Protein AF-A0A8C0GDR0-F1 (afdb_monomer)

Radius of gyration: 111.46 Å; Cα contacts (8 Å, |Δi|>4): 65; chains: 1; bounding box: 171×54×317 Å

Organism: Chelonoidis abingdonii (NCBI:txid106734)

Mean predicted aligned error: 21.35 Å

InterPro domains:
  IPR042618 Dynein regulatory complex protein 9 [PTHR14871] (41-422)
  IPR060661 DRC9/10, N-terminal domain [PF27661] (59-186)

Foldseek 3Di:
DDDDDDDDDDDDPPPPPPPDPPPPPPVPPDPDPDPPPPDDQPDDDPDPPDDDDQDDPVVLVVVLVVLVVVLVVLVVVCVVQPLDPPPPPPPVVVVVVVVVVVVVPDDDDDDDDDDDPVVVVVVVVVVVVVVVVVVVVVVVVCCVPDQHSVSSVVVNVVSVLVSVLSVVQSVCSVPGSGNVSNVVVVVVVVVVVSVVVVVVVVVVVVVVVVVVVVVVVVVVVVVVVVVVVVVVVVVVVVVVVVVVVVVVVVVVVVVVVVVVVVVVVVVVVVVVVVVVVVVVVVVVVVVVVVVVVVVVVVVVVVVVVVVVVVVVVVVVVVVVVVVVVVVVVVVVVVVVVVVVVVVVVVVVVVVVVVVVVVVVVVVVVVVVVVVVVVVVVVVVVVVVVVVVVVVVVVCVVVVPPDPPDDDDDDDDDDDDDDDDDDDYDDDYDDD

Sequence (431 aa):
MEVRVGAPTGQHLSQVTPSQWHSGAKAGSLPSPAPRHTWKRPTCMPLQPLGMEIFSPLEAVQICAVLEDCLDQLAILGYIMPVSYEGRTDISNVGASIFKILLFSFLPTVPSESLKFTELEQQLQETSGDLKRANHLFSRAAKQSAVSSDNLRKVQADRQHASDVIAETLQEMQTSGTFQSLLQAVQREEERKFLHFAFSFREEEGRKEIKSLQKRLQDVKKEKELELQNRNEMIAYLKDQLQEMKAKTDMESRYVKKDTELQVYQTQKKCSNAESDLFNEIEKLRIKTDEEIRVHVEIENFLRQQQMKLEEKLEYWMEKYEKDMESKQQELNTLKASKANDLAALQELAKQCRLFEQAIMEDRVEKEAARRKVEQDALELKSVKKLQAWWRGTMVRHNIGPYKALKKSKEDEPKGKDKGKKEKAGAKKRK

Secondary structure (DSSP, 8-state):
--------------------------------PPP---PPPP-PPPPP----PPPPHHHHHHHHHHHHHHHHHHHHHHHHS-SS-----SSHHHHHHHHHHHTTS---------SSHHHHHHHHHHHHHHHHHHHHHHHHHHHHHS--HHHHHHHHHHHHHHHHHHHHHHHHHHHHS--HHHHHHHHHHHHHHHHHHHHHHHHHHHHHHHHHHHHHHHHHHHHHHHHHHHHHHHHHHHHHHHHHHHHHHHHHHHHHHHHHHHHHHHHHHHHHHHHHHHHHHHHHHHHHHHHHHHHHHHHHHHHHHHHHHHHHHHHHHHHHHHHHHHHHHHHHHHHHHHHHHHHHHHHHHHHHHHHHHHHHHHHHHHHHHHHHHHHHHHHHHHHHHHHHHHHHHHHHHTT-SS-----------------------------

pLDDT: mean 74.21, std 24.48, range [26.0, 98.62]

Structure (mmCIF, N/CA/C/O backbone):
data_AF-A0A8C0GDR0-F1
#
_entry.id   AF-A0A8C0GDR0-F1
#
loop_
_atom_site.group_PDB
_atom_site.id
_atom_site.type_symbol
_atom_site.label_atom_id
_atom_site.label_alt_id
_atom_site.label_comp_id
_atom_site.label_asym_id
_atom_site.label_entity_id
_atom_site.label_seq_id
_atom_site.pdbx_PDB_ins_code
_atom_site.Cartn_x
_atom_site.Cartn_y
_atom_site.Cartn_z
_atom_site.occupancy
_atom_site.B_iso_or_equiv
_atom_site.auth_seq_id
_atom_site.auth_comp_id
_atom_site.auth_asym_id
_atom_site.auth_atom_id
_atom_site.pdbx_PDB_model_num
ATOM 1 N N . MET A 1 1 ? 6.132 -17.488 -19.905 1.00 44.78 1 MET A N 1
ATOM 2 C CA . MET A 1 1 ? 5.943 -17.863 -18.488 1.00 44.78 1 MET A CA 1
ATOM 3 C C . MET A 1 1 ? 4.731 -17.104 -17.987 1.00 44.78 1 MET A C 1
ATOM 5 O O . MET A 1 1 ? 4.807 -15.897 -17.809 1.00 44.78 1 MET A O 1
ATOM 9 N N . GLU A 1 2 ? 3.592 -17.788 -17.921 1.00 35.53 2 GLU A N 1
ATOM 10 C CA . GLU A 1 2 ? 2.307 -17.223 -17.504 1.00 35.53 2 GLU A CA 1
ATOM 11 C C . GLU A 1 2 ? 2.356 -16.837 -16.022 1.00 35.53 2 GLU A C 1
ATOM 13 O O . GLU A 1 2 ? 2.547 -17.693 -15.159 1.00 35.53 2 GLU A O 1
ATOM 18 N N . VAL A 1 3 ? 2.175 -15.552 -15.717 1.00 37.38 3 VAL A N 1
ATOM 19 C CA . VAL A 1 3 ? 1.976 -15.079 -14.345 1.00 37.38 3 VAL A CA 1
ATOM 20 C C . VAL A 1 3 ? 0.486 -14.810 -14.175 1.00 37.38 3 VAL A C 1
ATOM 22 O O . VAL A 1 3 ? -0.059 -13.848 -14.712 1.00 37.38 3 VAL A O 1
ATOM 25 N N . ARG A 1 4 ? -0.176 -15.726 -13.460 1.00 34.88 4 ARG A N 1
ATOM 26 C CA . ARG A 1 4 ? -1.576 -15.628 -13.031 1.00 34.88 4 ARG A CA 1
ATOM 27 C C . ARG A 1 4 ? -1.808 -14.316 -12.285 1.00 34.88 4 ARG A C 1
ATOM 29 O O . ARG A 1 4 ? -1.301 -14.122 -11.184 1.00 34.88 4 ARG A O 1
ATOM 36 N N . VAL A 1 5 ? -2.643 -13.467 -12.868 1.00 38.44 5 VAL A N 1
ATOM 37 C CA . VAL A 1 5 ? -3.270 -12.326 -12.202 1.00 38.44 5 VAL A CA 1
ATOM 38 C C . VAL A 1 5 ? -4.392 -12.877 -11.320 1.00 38.44 5 VAL A C 1
ATOM 40 O O . VAL A 1 5 ? -5.419 -13.335 -11.817 1.00 38.44 5 VAL A O 1
ATOM 43 N N . GLY A 1 6 ? -4.168 -12.904 -10.007 1.00 35.22 6 GLY A N 1
ATOM 44 C CA . GLY A 1 6 ? -5.194 -13.241 -9.024 1.00 35.22 6 GLY A CA 1
ATOM 45 C C . GLY A 1 6 ? -6.124 -12.050 -8.806 1.00 35.22 6 GLY A C 1
ATOM 46 O O . GLY A 1 6 ? -5.722 -11.055 -8.210 1.00 35.22 6 GLY A O 1
ATOM 47 N N . ALA A 1 7 ? -7.357 -12.148 -9.300 1.00 36.25 7 ALA A N 1
ATOM 48 C CA . ALA A 1 7 ? -8.437 -11.230 -8.958 1.00 36.25 7 ALA A CA 1
ATOM 49 C C . ALA A 1 7 ? -8.879 -11.445 -7.493 1.00 36.25 7 ALA A C 1
ATOM 51 O O . ALA A 1 7 ? -8.897 -12.590 -7.031 1.00 36.25 7 ALA A O 1
ATOM 52 N N . PRO A 1 8 ? -9.268 -10.389 -6.757 1.00 39.78 8 PRO A N 1
ATOM 53 C CA . PRO A 1 8 ? -9.744 -10.531 -5.392 1.00 39.78 8 PRO A CA 1
ATOM 54 C C . PRO A 1 8 ? -11.201 -11.008 -5.405 1.00 39.78 8 PRO A C 1
ATOM 56 O O . PRO A 1 8 ? -12.109 -10.298 -5.836 1.00 39.78 8 PRO A O 1
ATOM 59 N N . THR A 1 9 ? -11.433 -12.221 -4.913 1.00 40.72 9 THR A N 1
ATOM 60 C CA . THR A 1 9 ? -12.760 -12.717 -4.539 1.00 40.72 9 THR A CA 1
ATOM 61 C C . THR A 1 9 ? -13.309 -11.875 -3.392 1.00 40.72 9 THR A C 1
ATOM 63 O O . THR A 1 9 ? -13.000 -12.097 -2.223 1.00 40.72 9 THR A O 1
ATOM 66 N N . GLY A 1 10 ? -14.138 -10.893 -3.736 1.00 42.03 10 GLY A N 1
ATOM 67 C CA . GLY A 1 10 ? -15.107 -10.329 -2.814 1.00 42.03 10 GLY A CA 1
ATOM 68 C C . GLY A 1 10 ? -16.212 -11.350 -2.576 1.00 42.03 10 GLY A C 1
ATOM 69 O O . GLY A 1 10 ? -16.918 -11.694 -3.516 1.00 42.03 10 GLY A O 1
ATOM 70 N N . GLN A 1 11 ? -16.322 -11.839 -1.342 1.00 41.72 11 GLN A N 1
ATOM 71 C CA . GLN A 1 11 ? -17.540 -12.320 -0.674 1.00 41.72 11 GLN A CA 1
ATOM 72 C C . GLN A 1 11 ? -17.130 -13.048 0.609 1.00 41.72 11 GLN A C 1
ATOM 74 O O . GLN A 1 11 ? -16.724 -14.199 0.573 1.00 41.72 11 GLN A O 1
ATOM 79 N N . HIS A 1 12 ? -17.213 -12.349 1.738 1.00 37.31 12 HIS A N 1
ATOM 80 C CA . HIS A 1 12 ? -17.747 -12.871 3.001 1.00 37.31 12 HIS A CA 1
ATOM 81 C C . HIS A 1 12 ? -17.856 -11.695 3.980 1.00 37.31 12 HIS A C 1
ATOM 83 O O . HIS A 1 12 ? -17.150 -11.581 4.977 1.00 37.31 12 HIS A O 1
ATOM 89 N N . LEU A 1 13 ? -18.775 -10.777 3.667 1.00 33.59 13 LEU A N 1
ATOM 90 C CA . LEU A 1 13 ? -19.436 -9.993 4.703 1.00 33.59 13 LEU A CA 1
ATOM 91 C C . LEU A 1 13 ? -20.319 -10.980 5.466 1.00 33.59 13 LEU A C 1
ATOM 93 O O . LEU A 1 13 ? -21.478 -11.193 5.115 1.00 33.59 13 LEU A O 1
ATOM 97 N N . SER A 1 14 ? -19.749 -11.624 6.482 1.00 34.84 14 SER A N 1
ATOM 98 C CA . SER A 1 14 ? -20.543 -12.239 7.536 1.00 34.84 14 SER A CA 1
ATOM 99 C C . SER A 1 14 ? -21.245 -11.099 8.257 1.00 34.84 14 SER A C 1
ATOM 101 O O . SER A 1 14 ? -20.698 -10.471 9.161 1.00 34.84 14 SER A O 1
ATOM 103 N N . GLN A 1 15 ? -22.444 -10.782 7.775 1.00 31.66 15 GLN A N 1
ATOM 104 C CA . GLN A 1 15 ? -23.413 -9.997 8.509 1.00 31.66 15 GLN A CA 1
ATOM 105 C C . GLN A 1 15 ? -23.642 -10.724 9.832 1.00 31.66 15 GLN A C 1
ATOM 107 O O . GLN A 1 15 ? -24.333 -11.739 9.888 1.00 31.66 15 GLN A O 1
ATOM 112 N N . VAL A 1 16 ? -23.016 -10.228 10.897 1.00 35.62 16 VAL A N 1
ATOM 113 C CA . VAL A 1 16 ? -23.426 -10.563 12.254 1.00 35.62 16 VAL A CA 1
ATOM 114 C C . VAL A 1 16 ? -24.791 -9.914 12.420 1.00 35.62 16 VAL A C 1
ATOM 116 O O . VAL A 1 16 ? -24.922 -8.713 12.647 1.00 35.62 16 VAL A O 1
ATOM 119 N N . THR A 1 17 ? -25.820 -10.722 12.194 1.00 34.22 17 THR A N 1
ATOM 120 C CA . THR A 1 17 ? -27.203 -10.416 12.534 1.00 34.22 17 THR A CA 1
ATOM 121 C C . THR A 1 17 ? -27.254 -9.929 13.982 1.00 34.22 17 THR A C 1
ATOM 123 O O . THR A 1 17 ? -26.677 -10.601 14.843 1.00 34.22 17 THR A O 1
ATOM 126 N N . PRO A 1 18 ? -27.956 -8.828 14.300 1.00 33.59 18 PRO A N 1
ATOM 127 C CA . PRO A 1 18 ? -28.308 -8.524 15.675 1.00 33.59 18 PRO A CA 1
ATOM 128 C C . PRO A 1 18 ? -29.224 -9.650 16.152 1.00 33.59 18 PRO A C 1
ATOM 130 O O . PRO A 1 18 ? -30.419 -9.667 15.859 1.00 33.59 18 PRO A O 1
ATOM 133 N N . SER A 1 19 ? -28.655 -10.646 16.829 1.00 34.88 19 SER A N 1
ATOM 134 C CA . SER A 1 19 ? -29.433 -11.635 17.553 1.00 34.88 19 SER A CA 1
ATOM 135 C C . SER A 1 19 ? -30.275 -10.859 18.552 1.00 34.88 19 SER A C 1
ATOM 137 O O . SER A 1 19 ? -29.741 -10.205 19.451 1.00 34.88 19 SER A O 1
ATOM 139 N N . GLN A 1 20 ? -31.584 -10.883 18.311 1.00 31.64 20 GLN A N 1
ATOM 140 C CA . GLN A 1 20 ? -32.620 -10.382 19.192 1.00 31.64 20 GLN A CA 1
ATOM 141 C C . GLN A 1 20 ? -32.302 -10.837 20.615 1.00 31.64 20 GLN A C 1
ATOM 143 O O . GLN A 1 20 ? -32.524 -11.989 20.984 1.00 31.64 20 GLN A O 1
ATOM 148 N N . TRP A 1 21 ? -31.799 -9.915 21.430 1.00 31.30 21 TRP A N 1
ATOM 149 C CA . TRP A 1 21 ? -31.906 -10.040 22.869 1.00 31.30 21 TRP A CA 1
ATOM 150 C C . TRP A 1 21 ? -33.378 -9.818 23.174 1.00 31.30 21 TRP A C 1
ATOM 152 O O . TRP A 1 21 ? -33.826 -8.702 23.435 1.00 31.30 21 TRP A O 1
ATOM 162 N N . HIS A 1 22 ? -34.153 -10.896 23.055 1.00 31.64 22 HIS A N 1
ATOM 163 C CA . HIS A 1 22 ? -35.445 -10.983 23.696 1.00 31.64 22 HIS A CA 1
ATOM 164 C C . HIS A 1 22 ? -35.225 -10.565 25.143 1.00 31.64 22 HIS A C 1
ATOM 166 O O . HIS A 1 22 ? -34.529 -11.242 25.901 1.00 31.64 22 HIS A O 1
ATOM 172 N N . SER A 1 23 ? -35.779 -9.407 25.503 1.00 32.53 23 SER A N 1
ATOM 173 C CA . SER A 1 23 ? -35.991 -9.051 26.889 1.00 32.53 23 SER A CA 1
ATOM 174 C C . SER A 1 23 ? -36.721 -10.224 27.523 1.00 32.53 23 SER A C 1
ATOM 176 O O . SER A 1 23 ? -37.922 -10.404 27.331 1.00 32.53 23 SER A O 1
ATOM 178 N N . GLY A 1 24 ? -35.981 -11.034 28.274 1.00 30.78 24 GLY A N 1
ATOM 179 C CA . GLY A 1 24 ? -36.527 -11.914 29.285 1.00 30.78 24 GLY A CA 1
ATOM 180 C C . GLY A 1 24 ? -37.099 -11.039 30.388 1.00 30.78 24 GLY A C 1
ATOM 181 O O . GLY A 1 24 ? -36.564 -10.988 31.491 1.00 30.78 24 GLY A O 1
ATOM 182 N N . ALA A 1 25 ? -38.185 -10.329 30.083 1.00 31.44 25 ALA A N 1
ATOM 183 C CA . ALA A 1 25 ? -39.130 -9.886 31.076 1.00 31.44 25 ALA A CA 1
ATOM 184 C C . ALA A 1 25 ? -39.735 -11.168 31.652 1.00 31.44 25 ALA A C 1
ATOM 186 O O . ALA A 1 25 ? -40.800 -11.624 31.241 1.00 31.44 25 ALA A O 1
ATOM 187 N N . LYS A 1 26 ? -39.027 -11.785 32.605 1.00 36.66 26 LYS A N 1
ATOM 188 C CA . LYS A 1 26 ? -39.700 -12.560 33.637 1.00 36.66 26 LYS A CA 1
ATOM 189 C C . LYS A 1 26 ? -40.611 -11.552 34.314 1.00 36.66 26 LYS A C 1
ATOM 191 O O . LYS A 1 26 ? -40.170 -10.775 35.157 1.00 36.66 26 LYS A O 1
ATOM 196 N N . ALA A 1 27 ? -41.863 -11.525 33.864 1.00 33.16 27 ALA A N 1
ATOM 197 C CA . ALA A 1 27 ? -42.965 -11.021 34.647 1.00 33.16 27 ALA A CA 1
ATOM 198 C C . ALA A 1 27 ? -42.823 -11.707 36.004 1.00 33.16 27 ALA A C 1
ATOM 200 O O . ALA A 1 27 ? -43.046 -12.912 36.123 1.00 33.16 27 ALA A O 1
ATOM 201 N N . GLY A 1 28 ? -42.309 -10.962 36.984 1.00 32.97 28 GLY A N 1
ATOM 202 C CA . GLY A 1 28 ? -42.320 -11.384 38.367 1.00 32.97 28 GLY A CA 1
ATOM 203 C C . GLY A 1 28 ? -43.777 -11.636 38.684 1.00 32.97 28 GLY A C 1
ATOM 204 O O . GLY A 1 28 ? -44.566 -10.698 38.767 1.00 32.97 28 GLY A O 1
ATOM 205 N N . SER A 1 29 ? -44.138 -12.912 38.737 1.00 34.22 29 SER A N 1
ATOM 206 C CA . SER A 1 29 ? -45.419 -13.387 39.213 1.00 34.22 29 SER A CA 1
ATOM 207 C C . SER A 1 29 ? -45.682 -12.681 40.534 1.00 34.22 29 SER A C 1
ATOM 209 O O . SER A 1 29 ? -44.984 -12.935 41.518 1.00 34.22 29 SER A O 1
ATOM 211 N N . LEU A 1 30 ? -46.642 -11.751 40.523 1.00 35.66 30 LEU A N 1
ATOM 212 C CA . LEU A 1 30 ? -47.193 -11.180 41.741 1.00 35.66 30 LEU A CA 1
ATOM 213 C C . LEU A 1 30 ? -47.534 -12.359 42.656 1.00 35.66 30 LEU A C 1
ATOM 215 O O . LEU A 1 30 ? -48.237 -13.271 42.209 1.00 35.66 30 LEU A O 1
ATOM 219 N N . PRO A 1 31 ? -47.024 -12.396 43.898 1.00 38.66 31 PRO A N 1
ATOM 220 C CA . PRO A 1 31 ? -47.416 -13.445 44.812 1.00 38.66 31 PRO A CA 1
ATOM 221 C C . PRO A 1 31 ? -48.930 -13.332 44.987 1.00 38.66 31 PRO A C 1
ATOM 223 O O . PRO A 1 31 ? -49.449 -12.275 45.352 1.00 38.66 31 PRO A O 1
ATOM 226 N N . SER A 1 32 ? -49.621 -14.421 44.645 1.00 36.84 32 SER A N 1
ATOM 227 C CA . SER A 1 32 ? -51.057 -14.594 44.846 1.00 36.84 32 SER A CA 1
ATOM 228 C C . SER A 1 32 ? -51.444 -14.071 46.232 1.00 36.84 32 SER A C 1
ATOM 230 O O . SER A 1 32 ? -50.707 -14.340 47.191 1.00 36.84 32 SER A O 1
ATOM 232 N N . PRO A 1 33 ? -52.563 -13.333 46.377 1.00 36.97 33 PRO A N 1
ATOM 233 C CA . PRO A 1 33 ? -52.997 -12.878 47.687 1.00 36.97 33 PRO A CA 1
ATOM 234 C C . PRO A 1 33 ? -53.110 -14.102 48.595 1.00 36.97 33 PRO A C 1
ATOM 236 O O . PRO A 1 33 ? -53.750 -15.094 48.234 1.00 36.97 33 PRO A O 1
ATOM 239 N N . ALA A 1 34 ? -52.414 -14.049 49.734 1.00 37.88 34 ALA A N 1
ATOM 240 C CA . ALA A 1 34 ? -52.472 -15.089 50.748 1.00 37.88 34 ALA A CA 1
ATOM 241 C C . ALA A 1 34 ? -53.946 -15.394 51.067 1.00 37.88 34 ALA A C 1
ATOM 243 O O . ALA A 1 34 ? -54.766 -14.466 51.057 1.00 37.88 34 ALA A O 1
ATOM 244 N N . PRO A 1 35 ? -54.303 -16.667 51.312 1.00 34.62 35 PRO A N 1
ATOM 245 C CA . PRO A 1 35 ? -55.680 -17.035 51.590 1.00 34.62 35 PRO A CA 1
ATOM 246 C C . PRO A 1 35 ? -56.173 -16.175 52.751 1.00 34.62 35 PRO A C 1
ATOM 248 O O . PRO A 1 35 ? -55.569 -16.154 53.824 1.00 34.62 35 PRO A O 1
ATOM 251 N N . ARG A 1 36 ? -57.255 -15.424 52.514 1.00 33.56 36 ARG A N 1
ATOM 252 C CA . ARG A 1 36 ? -58.011 -14.778 53.584 1.00 33.56 36 ARG A CA 1
ATOM 253 C C . ARG A 1 36 ? -58.441 -15.897 54.514 1.00 33.56 36 ARG A C 1
ATOM 255 O O . ARG A 1 36 ? -59.360 -16.645 54.190 1.00 33.56 36 ARG A O 1
ATOM 262 N N . HIS A 1 37 ? -57.740 -16.043 55.629 1.00 39.50 37 HIS A N 1
ATOM 263 C CA . HIS A 1 37 ? -58.172 -16.955 56.657 1.00 39.50 37 HIS A CA 1
ATOM 264 C C . HIS A 1 37 ? -59.519 -16.447 57.174 1.00 39.50 37 HIS A C 1
ATOM 266 O O . HIS A 1 37 ? -59.622 -15.407 57.823 1.00 39.50 37 HIS A O 1
ATOM 272 N N . THR A 1 38 ? -60.581 -17.155 56.810 1.00 39.19 38 THR A N 1
ATOM 273 C CA . THR A 1 38 ? -61.908 -16.963 57.376 1.00 39.19 38 THR A CA 1
ATOM 274 C C . THR A 1 38 ? -61.870 -17.518 58.791 1.00 39.19 38 THR A C 1
ATOM 276 O O . THR A 1 38 ? -61.952 -18.732 58.982 1.00 39.19 38 THR A O 1
ATOM 279 N N . TRP A 1 39 ? -61.702 -16.652 59.786 1.00 44.09 39 TRP A N 1
ATOM 280 C CA . TRP A 1 39 ? -61.699 -17.092 61.175 1.00 44.09 39 TRP A CA 1
ATOM 281 C C . TRP A 1 39 ? -63.075 -16.927 61.807 1.00 44.09 39 TRP A C 1
ATOM 283 O O . TRP A 1 39 ? -63.706 -15.868 61.750 1.00 44.09 39 TRP A O 1
ATOM 293 N N . LYS A 1 40 ? -63.532 -18.026 62.413 1.00 43.19 40 LYS A N 1
ATOM 294 C CA . LYS A 1 40 ? -64.714 -18.071 63.266 1.00 43.19 40 LYS A CA 1
ATOM 295 C C . LYS A 1 40 ? -64.498 -17.130 64.449 1.00 43.19 40 LYS A C 1
ATOM 297 O O . LYS A 1 40 ? -63.504 -17.253 65.162 1.00 43.19 40 LYS A O 1
ATOM 302 N N . ARG A 1 41 ? -65.447 -16.213 64.663 1.00 39.78 41 ARG A N 1
ATOM 303 C CA . ARG A 1 41 ? -65.527 -15.429 65.901 1.00 39.78 41 ARG A CA 1
ATOM 304 C C . ARG A 1 41 ? -65.537 -16.392 67.093 1.00 39.78 41 ARG A C 1
ATOM 306 O O . ARG A 1 41 ? -66.255 -17.396 67.022 1.00 39.78 41 ARG A O 1
ATOM 313 N N . PRO A 1 42 ? -64.825 -16.092 68.191 1.00 42.97 42 PRO A N 1
ATOM 314 C CA . PRO A 1 42 ? -65.108 -16.770 69.443 1.00 42.97 42 PRO A CA 1
ATOM 315 C C . PRO A 1 42 ? -66.592 -16.519 69.737 1.00 42.97 42 PRO A C 1
ATOM 317 O O . PRO A 1 42 ? -67.079 -15.394 69.652 1.00 42.97 42 PRO A O 1
ATOM 320 N N . THR A 1 43 ? -67.360 -17.590 69.876 1.00 41.22 43 THR A N 1
ATOM 321 C CA . THR A 1 43 ? -68.809 -17.489 70.049 1.00 41.22 43 THR A CA 1
ATOM 322 C C . THR A 1 43 ? -69.043 -17.357 71.544 1.00 41.22 43 THR A C 1
ATOM 324 O O . THR A 1 43 ? -68.693 -18.269 72.288 1.00 41.22 43 THR A O 1
ATOM 327 N N . CYS A 1 44 ? -69.558 -16.210 71.988 1.00 41.69 44 CYS A N 1
ATOM 328 C CA . CYS A 1 44 ? -70.038 -16.071 73.356 1.00 41.69 44 CYS A CA 1
ATOM 329 C C . CYS A 1 44 ? -71.258 -16.991 73.484 1.00 41.69 44 CYS A C 1
ATOM 331 O O . CYS A 1 44 ? -72.221 -16.832 72.730 1.00 41.69 44 CYS A O 1
ATOM 333 N N . MET A 1 45 ? -71.178 -18.006 74.344 1.00 43.19 45 MET A N 1
ATOM 334 C CA . MET A 1 45 ? -72.342 -18.813 74.706 1.00 43.19 45 MET A CA 1
ATOM 335 C C . MET A 1 45 ? -73.338 -17.872 75.390 1.00 43.19 45 MET A C 1
ATOM 337 O O . MET A 1 45 ? -72.971 -17.275 76.401 1.00 43.19 45 MET A O 1
ATOM 341 N N . PRO A 1 46 ? -74.562 -17.691 74.866 1.00 43.16 46 PRO A N 1
ATOM 342 C CA . PRO A 1 46 ? -75.568 -16.923 75.578 1.00 43.16 46 PRO A CA 1
ATOM 343 C C . PRO A 1 46 ? -75.887 -17.668 76.873 1.00 43.16 46 PRO A C 1
ATOM 345 O O . PRO A 1 46 ? -76.250 -18.847 76.829 1.00 43.16 46 PRO A O 1
ATOM 348 N N . LEU A 1 47 ? -75.759 -16.995 78.015 1.00 48.38 47 LEU A N 1
ATOM 349 C CA . LEU A 1 47 ? -76.369 -17.478 79.247 1.00 48.38 47 LEU A CA 1
ATOM 350 C C . LEU A 1 47 ? -77.875 -17.612 78.984 1.00 48.38 47 LEU A C 1
ATOM 352 O O . LEU A 1 47 ? -78.529 -16.656 78.564 1.00 48.38 47 LEU A O 1
ATOM 356 N N . GLN A 1 48 ? -78.399 -18.828 79.147 1.00 44.09 48 GLN A N 1
ATOM 357 C CA . GLN A 1 48 ? -79.823 -19.114 78.995 1.00 44.09 48 GLN A CA 1
ATOM 358 C C . GLN A 1 48 ? -80.632 -18.212 79.943 1.00 44.09 48 GLN A C 1
ATOM 360 O O . GLN A 1 48 ? -80.168 -17.944 81.053 1.00 44.09 48 GLN A O 1
ATOM 365 N N . PRO A 1 49 ? -81.837 -17.758 79.551 1.00 42.38 49 PRO A N 1
ATOM 366 C CA . PRO A 1 49 ? -82.698 -17.032 80.467 1.00 42.38 49 PRO A CA 1
ATOM 367 C C . PRO A 1 49 ? -83.135 -18.010 81.558 1.00 42.38 49 PRO A C 1
ATOM 369 O O . PRO A 1 49 ? -83.950 -18.897 81.303 1.00 42.38 49 PRO A O 1
ATOM 372 N N . LEU A 1 50 ? -82.565 -17.888 82.759 1.00 45.59 50 LEU A N 1
ATOM 373 C CA . LEU A 1 50 ? -83.137 -18.545 83.926 1.00 45.59 50 LEU A CA 1
ATOM 374 C C . LEU A 1 50 ? -84.534 -17.950 84.131 1.00 45.59 50 LEU A C 1
ATOM 376 O O . LEU A 1 50 ? -84.684 -16.734 84.255 1.00 45.59 50 LEU A O 1
ATOM 380 N N . GLY A 1 51 ? -85.559 -18.805 84.123 1.00 48.38 51 GLY A N 1
ATOM 381 C CA . GLY A 1 51 ? -86.894 -18.421 84.569 1.00 48.38 51 GLY A CA 1
ATOM 382 C C . GLY A 1 51 ? -86.793 -17.913 86.004 1.00 48.38 51 GLY A C 1
ATOM 383 O O . GLY A 1 51 ? -86.263 -18.613 86.863 1.00 48.38 51 GLY A O 1
ATOM 384 N N . MET A 1 52 ? -87.218 -16.673 86.234 1.00 57.00 52 MET A N 1
ATOM 385 C CA . MET A 1 52 ? -87.078 -16.034 87.538 1.00 57.00 52 MET A CA 1
ATOM 386 C C . MET A 1 52 ? -88.135 -16.576 88.497 1.00 57.00 52 MET A C 1
ATOM 388 O O . MET A 1 52 ? -89.327 -16.314 88.333 1.00 57.00 52 MET A O 1
ATOM 392 N N . GLU A 1 53 ? -87.687 -17.313 89.505 1.00 58.62 53 GLU A N 1
ATOM 393 C CA . GLU A 1 53 ? -88.467 -17.566 90.710 1.00 58.62 53 GLU A CA 1
ATOM 394 C C . GLU A 1 53 ? -88.355 -16.329 91.609 1.00 58.62 53 GLU A C 1
ATOM 396 O O . GLU A 1 53 ? -87.256 -15.866 91.914 1.00 58.62 53 GLU A O 1
ATOM 401 N N . ILE A 1 54 ? -89.498 -15.751 91.983 1.00 70.69 54 ILE A N 1
ATOM 402 C CA . ILE A 1 54 ? -89.549 -14.707 93.010 1.00 70.69 54 ILE A CA 1
ATOM 403 C C . ILE A 1 54 ? -89.206 -15.396 94.327 1.00 70.69 54 ILE A C 1
ATOM 405 O O . ILE A 1 54 ? -89.878 -16.364 94.697 1.00 70.69 54 ILE A O 1
ATOM 409 N N . PHE A 1 55 ? -88.171 -14.920 95.019 1.00 77.62 55 PHE A N 1
ATOM 410 C CA . PHE A 1 55 ? -87.786 -15.497 96.304 1.00 77.62 55 PHE A CA 1
ATOM 411 C C . PHE A 1 55 ? -88.940 -15.399 97.298 1.00 77.62 55 PHE A C 1
ATOM 413 O O . PHE A 1 55 ? -89.679 -14.408 97.327 1.00 77.62 55 PHE A O 1
ATOM 420 N N . SER A 1 56 ? -89.103 -16.420 98.144 1.00 78.00 56 SER A N 1
ATOM 421 C CA . SER A 1 56 ? -90.076 -16.311 99.225 1.00 78.00 56 SER A CA 1
ATOM 422 C C . SER A 1 56 ? -89.684 -15.152 100.159 1.00 78.00 56 SER A C 1
ATOM 424 O O . SER A 1 56 ? -88.495 -14.860 100.316 1.00 78.00 56 SER A O 1
ATOM 426 N N . PRO A 1 57 ? -90.644 -14.488 100.830 1.00 73.38 57 PRO A N 1
ATOM 427 C CA . PRO A 1 57 ? -90.338 -13.349 101.698 1.00 73.38 57 PRO A CA 1
ATOM 428 C C . PRO A 1 57 ? -89.305 -13.663 102.791 1.00 73.38 57 PRO A C 1
ATOM 430 O O . PRO A 1 57 ? -88.555 -12.784 103.203 1.00 73.38 57 PRO A O 1
ATOM 433 N N . LEU A 1 58 ? -89.246 -14.917 103.253 1.00 78.81 58 LEU A N 1
ATOM 434 C CA . LEU A 1 58 ? -88.270 -15.364 104.245 1.00 78.81 58 LEU A CA 1
ATOM 435 C C . LEU A 1 58 ? -86.861 -15.502 103.646 1.00 78.81 58 LEU A C 1
ATOM 437 O O . LEU A 1 58 ? -85.893 -15.064 104.263 1.00 78.81 58 LEU A O 1
ATOM 441 N N . GLU A 1 59 ? -86.749 -16.074 102.447 1.00 78.44 59 GLU A N 1
ATOM 442 C CA . GLU A 1 59 ? -85.478 -16.213 101.725 1.00 78.44 59 GLU A CA 1
ATOM 443 C C . GLU A 1 59 ? -84.929 -14.847 101.305 1.00 78.44 59 GLU A C 1
ATOM 445 O O . GLU A 1 59 ? -83.741 -14.590 101.475 1.00 78.44 59 GLU A O 1
ATOM 450 N N . ALA A 1 60 ? -85.794 -13.936 100.848 1.00 79.00 60 ALA A N 1
ATOM 451 C CA . ALA A 1 60 ? -85.410 -12.571 100.506 1.00 79.00 60 ALA A CA 1
ATOM 452 C C . ALA A 1 60 ? -84.812 -11.833 101.717 1.00 79.00 60 ALA A C 1
ATOM 454 O O . ALA A 1 60 ? -83.759 -11.219 101.594 1.00 79.00 60 ALA A O 1
ATOM 455 N N . VAL A 1 61 ? -85.414 -11.950 102.908 1.00 80.50 61 VAL A N 1
ATOM 456 C CA . VAL A 1 61 ? -84.885 -11.333 104.142 1.00 80.50 61 VAL A CA 1
ATOM 457 C C . VAL A 1 61 ? -83.539 -11.936 104.551 1.00 80.50 61 VAL A C 1
ATOM 459 O O . VAL A 1 61 ? -82.632 -11.203 104.942 1.00 80.50 61 VAL A O 1
ATOM 462 N N . GLN A 1 62 ? -83.381 -13.257 104.439 1.00 82.44 62 GLN A N 1
ATOM 463 C CA . GLN A 1 62 ? -82.113 -13.928 104.741 1.00 82.44 62 GLN A CA 1
ATOM 464 C C . GLN A 1 62 ? -80.997 -13.500 103.779 1.00 82.44 62 GLN A C 1
ATOM 466 O O . GLN A 1 62 ? -79.879 -13.238 104.217 1.00 82.44 62 GLN A O 1
ATOM 471 N N . ILE A 1 63 ? -81.299 -13.391 102.483 1.00 84.31 63 ILE A N 1
ATOM 472 C CA . ILE A 1 63 ? -80.343 -12.952 101.460 1.00 84.31 63 ILE A CA 1
ATOM 473 C C . ILE A 1 63 ? -80.011 -11.464 101.635 1.00 84.31 63 ILE A C 1
ATOM 475 O O . ILE A 1 63 ? -78.839 -11.102 101.573 1.00 84.31 63 ILE A O 1
ATOM 479 N N . CYS A 1 64 ? -80.998 -10.612 101.929 1.00 84.88 64 CYS A N 1
ATOM 480 C CA . CYS A 1 64 ? -80.776 -9.197 102.231 1.00 84.88 64 CYS A CA 1
ATOM 481 C C . CYS A 1 64 ? -79.822 -9.005 103.412 1.00 84.88 64 CYS A C 1
ATOM 483 O O . CYS A 1 64 ? -78.886 -8.227 103.287 1.00 84.88 64 CYS A O 1
ATOM 485 N N . ALA A 1 65 ? -79.985 -9.760 104.504 1.00 85.06 65 ALA A N 1
ATOM 486 C CA . ALA A 1 65 ? -79.085 -9.670 105.656 1.00 85.06 65 ALA A CA 1
ATOM 487 C C . ALA A 1 65 ? -77.627 -10.016 105.295 1.00 85.06 65 ALA A C 1
ATOM 489 O O . ALA A 1 65 ? -76.692 -9.399 105.802 1.00 85.06 65 ALA A O 1
ATOM 490 N N . VAL A 1 66 ? -77.422 -10.979 104.389 1.00 88.44 66 VAL A N 1
ATOM 491 C CA . VAL A 1 66 ? -76.084 -11.338 103.894 1.00 88.44 66 VAL A CA 1
ATOM 492 C C . VAL A 1 66 ? -75.526 -10.259 102.962 1.00 88.44 66 VAL A C 1
ATOM 494 O O . VAL A 1 66 ? -74.342 -9.942 103.042 1.00 88.44 66 VAL A O 1
ATOM 497 N N . LEU A 1 67 ? -76.349 -9.676 102.087 1.00 87.88 67 LEU A N 1
ATOM 498 C CA . LEU A 1 67 ? -75.931 -8.588 101.196 1.00 87.88 67 LEU A CA 1
ATOM 499 C C . LEU A 1 67 ? -75.623 -7.297 101.975 1.00 87.88 67 LEU A C 1
ATOM 501 O O . LEU A 1 67 ? -74.668 -6.607 101.632 1.00 87.88 67 LEU A O 1
ATOM 505 N N . GLU A 1 68 ? -76.377 -7.002 103.035 1.00 87.81 68 GLU A N 1
ATOM 506 C CA . GLU A 1 68 ? -76.117 -5.907 103.979 1.00 87.81 68 GLU A CA 1
ATOM 507 C C . GLU A 1 68 ? -74.769 -6.099 104.686 1.00 87.81 68 GLU A C 1
ATOM 509 O O . GLU A 1 68 ? -73.918 -5.216 104.612 1.00 87.81 68 GLU A O 1
ATOM 514 N N . ASP A 1 69 ? -74.512 -7.286 105.249 1.00 89.31 69 ASP A N 1
ATOM 515 C CA . ASP A 1 69 ? -73.207 -7.624 105.838 1.00 89.31 69 ASP A CA 1
ATOM 516 C C . ASP A 1 69 ? -72.068 -7.529 104.802 1.00 89.31 69 ASP A C 1
ATOM 518 O O . ASP A 1 69 ? -70.988 -7.015 105.094 1.00 89.31 69 ASP A O 1
ATOM 522 N N . CYS A 1 70 ? -72.306 -7.930 103.548 1.00 87.75 70 CYS A N 1
ATOM 523 C CA . CYS A 1 70 ? -71.327 -7.767 102.469 1.00 87.75 70 CYS A CA 1
ATOM 524 C C . CYS A 1 70 ? -71.039 -6.290 102.153 1.00 87.75 70 CYS A C 1
ATOM 526 O O . CYS A 1 70 ? -69.883 -5.936 101.911 1.00 87.75 70 CYS A O 1
ATOM 528 N N . LEU A 1 71 ? -72.053 -5.420 102.148 1.00 88.50 71 LEU A N 1
ATOM 529 C CA . LEU A 1 71 ? -71.868 -3.979 101.951 1.00 88.50 71 LEU A CA 1
ATOM 530 C C . LEU A 1 71 ? -71.112 -3.349 103.115 1.00 88.50 71 LEU A C 1
ATOM 532 O O . LEU A 1 71 ? -70.203 -2.552 102.877 1.00 88.50 71 LEU A O 1
ATOM 536 N N . ASP A 1 72 ? -71.426 -3.745 104.345 1.00 86.50 72 ASP A N 1
ATOM 537 C CA . ASP A 1 72 ? -70.733 -3.281 105.544 1.00 86.50 72 ASP A CA 1
ATOM 538 C C . ASP A 1 72 ? -69.264 -3.712 105.526 1.00 86.50 72 ASP A C 1
ATOM 540 O O . ASP A 1 72 ? -68.363 -2.896 105.735 1.00 86.50 72 ASP A O 1
ATOM 544 N N . GLN A 1 73 ? -68.984 -4.965 105.169 1.00 88.94 73 GLN A N 1
ATOM 545 C CA . GLN A 1 73 ? -67.618 -5.467 105.014 1.00 88.94 73 GLN A CA 1
ATOM 546 C C . GLN A 1 73 ? -66.869 -4.776 103.869 1.00 88.94 73 GLN A C 1
ATOM 548 O O . GLN A 1 73 ? -65.689 -4.445 104.018 1.00 88.94 73 GLN A O 1
ATOM 553 N N . LEU A 1 74 ? -67.528 -4.497 102.740 1.00 87.12 74 LEU A N 1
ATOM 554 C CA . LEU A 1 74 ? -66.934 -3.727 101.647 1.00 87.12 74 LEU A CA 1
ATOM 555 C C . LEU A 1 74 ? -66.681 -2.276 102.053 1.00 87.12 74 LEU A C 1
ATOM 557 O O . LEU A 1 74 ? -65.654 -1.715 101.662 1.00 87.12 74 LEU A O 1
ATOM 561 N N . ALA A 1 75 ? -67.568 -1.657 102.832 1.00 84.88 75 ALA A N 1
ATOM 562 C CA . ALA A 1 75 ? -67.381 -0.323 103.390 1.00 84.88 75 ALA A CA 1
ATOM 563 C C . ALA A 1 75 ? -66.174 -0.301 104.333 1.00 84.88 75 ALA A C 1
ATOM 565 O O . ALA A 1 75 ? -65.273 0.517 104.144 1.00 84.88 75 ALA A O 1
ATOM 566 N N . ILE A 1 76 ? -66.086 -1.263 105.256 1.00 85.38 76 ILE A N 1
ATOM 567 C CA . ILE A 1 76 ? -64.934 -1.470 106.144 1.00 85.38 76 ILE A CA 1
ATOM 568 C C . ILE A 1 76 ? -63.648 -1.640 105.328 1.00 85.38 76 ILE A C 1
ATOM 570 O O . ILE A 1 76 ? -62.653 -0.972 105.606 1.00 85.38 76 ILE A O 1
ATOM 574 N N . LEU A 1 77 ? -63.663 -2.456 104.272 1.00 83.38 77 LEU A N 1
ATOM 575 C CA . LEU A 1 77 ? -62.515 -2.626 103.381 1.00 83.38 77 LEU A CA 1
ATOM 576 C C . LEU A 1 77 ? -62.113 -1.306 102.699 1.00 83.38 77 LEU A C 1
ATOM 578 O O . LEU A 1 77 ? -60.925 -1.021 102.573 1.00 83.38 77 LEU A O 1
ATOM 582 N N . GLY A 1 78 ? -63.088 -0.478 102.315 1.00 81.69 78 GLY A N 1
ATOM 583 C CA . GLY A 1 78 ? -62.855 0.860 101.765 1.00 81.69 78 GLY A CA 1
ATOM 584 C C . GLY A 1 78 ? -62.226 1.833 102.768 1.00 81.69 78 GLY A C 1
ATOM 585 O O . GLY A 1 78 ? -61.417 2.669 102.375 1.00 81.69 78 GLY A O 1
ATOM 586 N N . TYR A 1 79 ? -62.545 1.698 104.059 1.00 80.12 79 TYR A N 1
ATOM 587 C CA . TYR A 1 79 ? -61.921 2.475 105.136 1.00 80.12 79 TYR A CA 1
ATOM 588 C C . TYR A 1 79 ? -60.515 1.980 105.493 1.00 80.12 79 TYR A C 1
ATOM 590 O O . TYR A 1 79 ? -59.641 2.784 105.810 1.00 80.12 79 TYR A O 1
ATOM 598 N N . ILE A 1 80 ? -60.282 0.666 105.435 1.00 78.62 80 ILE A N 1
ATOM 599 C CA . ILE A 1 80 ? -58.979 0.054 105.733 1.00 78.62 80 ILE A CA 1
ATOM 600 C C . ILE A 1 80 ? -57.984 0.279 104.583 1.00 78.62 80 ILE A C 1
ATOM 602 O O . ILE A 1 80 ? -56.776 0.327 104.818 1.00 78.62 80 ILE A O 1
ATOM 606 N N . MET A 1 81 ? -58.472 0.443 103.350 1.00 72.38 81 MET A N 1
ATOM 607 C CA . MET A 1 81 ? -57.648 0.536 102.143 1.00 72.38 81 MET A CA 1
ATOM 608 C C . MET A 1 81 ? -57.906 1.829 101.335 1.00 72.38 81 MET A C 1
ATOM 610 O O . MET A 1 81 ? -58.356 1.767 100.191 1.00 72.38 81 MET A O 1
ATOM 614 N N . PRO A 1 82 ? -57.609 3.019 101.893 1.00 68.94 82 PRO A N 1
ATOM 615 C CA . PRO A 1 82 ? -57.798 4.289 101.195 1.00 68.94 82 PRO A CA 1
ATOM 616 C C . PRO A 1 82 ? -56.799 4.455 100.041 1.00 68.94 82 PRO A C 1
ATOM 618 O O . PRO A 1 82 ? -55.643 4.058 100.150 1.00 68.94 82 PRO A O 1
ATOM 621 N N . VAL A 1 83 ? -57.218 5.117 98.953 1.00 63.84 83 VAL A N 1
ATOM 622 C CA . VAL A 1 83 ? -56.399 5.390 97.743 1.00 63.84 83 VAL A CA 1
ATOM 623 C C . VAL A 1 83 ? -55.121 6.194 98.044 1.00 63.84 83 VAL A C 1
ATOM 625 O O . VAL A 1 83 ? -54.166 6.181 97.264 1.00 63.84 83 VAL A O 1
ATOM 628 N N . SER A 1 84 ? -55.071 6.835 99.209 1.00 58.81 84 SER A N 1
ATOM 629 C CA . SER A 1 84 ? -53.891 7.456 99.795 1.00 58.81 84 SER A CA 1
ATOM 630 C C . SER A 1 84 ? -53.711 6.987 101.245 1.00 58.81 84 SER A C 1
ATOM 632 O O . SER A 1 84 ? -54.547 7.240 102.107 1.00 58.81 84 SER A O 1
ATOM 634 N N . TYR A 1 85 ? -52.576 6.348 101.547 1.00 52.84 85 TYR A N 1
ATOM 635 C CA . TYR A 1 85 ? -52.062 6.202 102.917 1.00 52.84 85 TYR A CA 1
ATOM 636 C C . TYR A 1 85 ? -51.501 7.560 103.396 1.00 52.84 85 TYR A C 1
ATOM 638 O O . TYR A 1 85 ? -50.308 7.716 103.641 1.00 52.84 85 TYR A O 1
ATOM 646 N N . GLU A 1 86 ? -52.349 8.580 103.505 1.00 49.69 86 GLU A N 1
ATOM 647 C CA . GLU A 1 86 ? -52.024 9.844 104.179 1.00 49.69 86 GLU A CA 1
ATOM 648 C C . GLU A 1 86 ? -52.647 9.819 105.572 1.00 49.69 86 GLU A C 1
ATOM 650 O O . GLU A 1 86 ? -53.687 10.403 105.846 1.00 49.69 86 GLU A O 1
ATOM 655 N N . GLY A 1 87 ? -52.018 9.045 106.454 1.00 46.28 87 GLY A N 1
ATOM 656 C CA . GLY A 1 87 ? -52.515 8.787 107.802 1.00 46.28 87 GLY A CA 1
ATOM 657 C C . GLY A 1 87 ? -51.394 8.540 108.803 1.00 46.28 87 GLY A C 1
ATOM 658 O O . GLY A 1 87 ? -51.431 7.541 109.507 1.00 46.28 87 GLY A O 1
ATOM 659 N N . ARG A 1 88 ? -50.379 9.418 108.828 1.00 40.31 88 ARG A N 1
ATOM 660 C CA . ARG A 1 88 ? -49.498 9.729 109.982 1.00 40.31 88 ARG A CA 1
ATOM 661 C C . ARG A 1 88 ? -48.749 11.045 109.720 1.00 40.31 88 ARG A C 1
ATOM 663 O O . ARG A 1 88 ? -47.535 11.062 109.542 1.00 40.31 88 ARG A O 1
ATOM 670 N N . THR A 1 89 ? -49.463 12.164 109.691 1.00 45.25 89 THR A N 1
ATOM 671 C CA . THR A 1 89 ? -48.854 13.508 109.664 1.00 45.25 89 THR A CA 1
ATOM 672 C C . THR A 1 89 ? -48.580 14.088 111.059 1.00 45.25 89 THR A C 1
ATOM 674 O O . THR A 1 89 ? -47.886 15.093 111.161 1.00 45.25 89 THR A O 1
ATOM 677 N N . ASP A 1 90 ? -48.978 13.415 112.145 1.00 42.06 90 ASP A N 1
ATOM 678 C CA . ASP A 1 90 ? -48.949 14.015 113.494 1.00 42.06 90 ASP A CA 1
ATOM 679 C C . ASP A 1 90 ? -47.735 13.652 114.376 1.00 42.06 90 ASP A C 1
ATOM 681 O O . ASP A 1 90 ? -47.676 14.045 115.538 1.00 42.06 90 ASP A O 1
ATOM 685 N N . ILE A 1 91 ? -46.717 12.953 113.854 1.00 45.56 91 ILE A N 1
ATOM 686 C CA . ILE A 1 91 ? -45.487 12.629 114.624 1.00 45.56 91 ILE A CA 1
ATOM 687 C C . ILE A 1 91 ? -44.269 13.457 114.165 1.00 45.56 91 ILE A C 1
ATOM 689 O O . ILE A 1 91 ? -43.304 13.638 114.911 1.00 45.56 91 ILE A O 1
ATOM 693 N N . SER A 1 92 ? -44.322 14.064 112.978 1.00 43.84 92 SER A N 1
ATOM 694 C CA . SER A 1 92 ? -43.193 14.813 112.403 1.00 43.84 92 SER A CA 1
ATOM 695 C C . SER A 1 92 ? -42.946 16.182 113.055 1.00 43.84 92 SER A C 1
ATOM 697 O O . SER A 1 92 ? -41.869 16.750 112.879 1.00 43.84 92 SER A O 1
ATOM 699 N N . ASN A 1 93 ? -43.885 16.699 113.856 1.00 46.16 93 ASN A N 1
ATOM 700 C CA . ASN A 1 93 ? -43.749 18.013 114.498 1.00 46.16 93 ASN A CA 1
ATOM 701 C C . ASN A 1 93 ? -43.053 17.985 115.874 1.00 46.16 93 ASN A C 1
ATOM 703 O O . ASN A 1 93 ? -42.683 19.036 116.390 1.00 46.16 93 ASN A O 1
ATOM 707 N N . VAL A 1 94 ? -42.809 16.804 116.456 1.00 48.06 94 VAL A N 1
ATOM 708 C CA . VAL A 1 94 ? -42.083 16.675 117.739 1.00 48.06 94 VAL A CA 1
ATOM 709 C C . VAL A 1 94 ? -40.584 16.405 117.518 1.00 48.06 94 VAL A C 1
ATOM 711 O O . VAL A 1 94 ? -39.745 16.876 118.284 1.00 48.06 94 VAL A O 1
ATOM 714 N N . GLY A 1 95 ? -40.211 15.744 116.415 1.00 43.62 95 GLY A N 1
ATOM 715 C CA . GLY A 1 95 ? -38.807 15.462 116.075 1.00 43.62 95 GLY A CA 1
ATOM 716 C C . GLY A 1 95 ? -37.994 16.688 115.630 1.00 43.62 95 GLY A C 1
ATOM 717 O O . GLY A 1 95 ? -36.801 16.772 115.918 1.00 43.62 95 GLY A O 1
ATOM 718 N N . ALA A 1 96 ? -38.628 17.677 114.990 1.00 44.38 96 ALA A N 1
ATOM 719 C CA . ALA A 1 96 ? -37.951 18.889 114.512 1.00 44.38 96 ALA A CA 1
ATOM 720 C C . ALA A 1 96 ? -37.537 19.853 115.646 1.00 44.38 96 ALA A C 1
ATOM 722 O O . ALA A 1 96 ? -36.568 20.601 115.499 1.00 44.38 96 ALA A O 1
ATOM 723 N N . SER A 1 97 ? -38.224 19.809 116.792 1.00 46.00 97 SER A N 1
ATOM 724 C CA . SER A 1 97 ? -37.866 20.601 117.978 1.00 46.00 97 SER A CA 1
ATOM 725 C C . SER A 1 97 ? -36.716 19.975 118.772 1.00 46.00 97 SER A C 1
ATOM 727 O O . SER A 1 97 ? -35.857 20.696 119.270 1.00 46.00 97 SER A O 1
ATOM 729 N N . ILE A 1 98 ? -36.621 18.643 118.822 1.00 50.22 98 ILE A N 1
ATOM 730 C CA . ILE A 1 98 ? -35.541 17.937 119.537 1.00 50.22 98 ILE A CA 1
ATOM 731 C C . ILE A 1 98 ? -34.208 18.051 118.774 1.00 50.22 98 ILE A C 1
ATOM 733 O O . ILE A 1 98 ? -33.157 18.250 119.383 1.00 50.22 98 ILE A O 1
ATOM 737 N N . PHE A 1 99 ? -34.247 18.038 117.436 1.00 43.28 99 PHE A N 1
ATOM 738 C CA . PHE A 1 99 ? -33.050 18.196 116.597 1.00 43.28 99 PHE A CA 1
ATOM 739 C C . PHE A 1 99 ? -32.483 19.629 116.604 1.00 43.28 99 PHE A C 1
ATOM 741 O O . PHE A 1 99 ? -31.278 19.815 116.460 1.00 43.28 99 PHE A O 1
ATOM 748 N N . LYS A 1 100 ? -33.324 20.652 116.829 1.00 45.44 100 LYS A N 1
ATOM 749 C CA . LYS A 1 100 ? -32.877 22.048 117.008 1.00 45.44 100 LYS A CA 1
ATOM 750 C C . LYS A 1 100 ? -32.274 22.319 118.391 1.00 45.44 100 LYS A C 1
ATOM 752 O O . LYS A 1 100 ? -31.381 23.154 118.489 1.00 45.44 100 LYS A O 1
ATOM 757 N N . ILE A 1 101 ? -32.720 21.613 119.433 1.00 47.66 101 ILE A N 1
ATOM 758 C CA . ILE A 1 101 ? -32.207 21.774 120.806 1.00 47.66 101 ILE A CA 1
ATOM 759 C C . ILE A 1 101 ? -30.827 21.110 120.975 1.00 47.66 101 ILE A C 1
ATOM 761 O O . ILE A 1 101 ? -29.979 21.654 121.672 1.00 47.66 101 ILE A O 1
ATOM 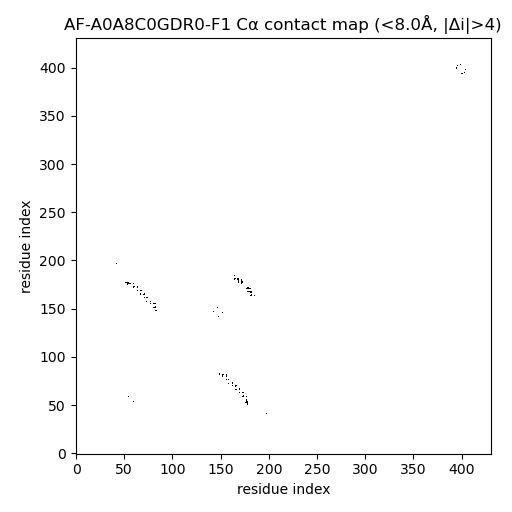765 N N . LEU A 1 102 ? -30.550 20.000 120.281 1.00 44.94 102 LEU A N 1
ATOM 766 C CA . LEU A 1 102 ? -29.241 19.325 120.324 1.00 44.94 102 LEU A CA 1
ATOM 767 C C . LEU A 1 102 ? -28.156 19.981 119.449 1.00 44.94 102 LEU A C 1
ATOM 769 O O . LEU A 1 102 ? -26.970 19.802 119.718 1.00 44.94 102 LEU A O 1
ATOM 773 N N . LEU A 1 103 ? -28.532 20.767 118.433 1.00 41.84 103 LEU A N 1
ATOM 774 C CA . LEU A 1 103 ? -27.581 21.412 117.514 1.00 41.84 103 LEU A CA 1
ATOM 775 C C . LEU A 1 103 ? -27.005 22.738 118.056 1.00 41.84 103 LEU A C 1
ATOM 777 O O . LEU A 1 103 ? -26.037 23.256 117.509 1.00 41.84 103 LEU A O 1
ATOM 781 N N . PHE A 1 104 ? -27.566 23.286 119.140 1.00 41.84 104 PHE A N 1
ATOM 782 C CA . PHE A 1 104 ? -27.147 24.575 119.714 1.00 41.84 104 PHE A CA 1
ATOM 783 C C . PHE A 1 104 ? -26.109 24.445 120.850 1.00 41.84 104 PHE A C 1
ATOM 785 O O . PHE A 1 104 ? -25.631 25.453 121.363 1.00 41.84 104 PHE A O 1
ATOM 792 N N . SER A 1 105 ? -25.743 23.221 121.256 1.00 41.38 105 SER A N 1
ATOM 793 C CA . SER A 1 105 ? -24.942 22.970 122.472 1.00 41.38 105 SER A CA 1
ATOM 794 C C . SER A 1 105 ? -23.492 22.527 122.243 1.00 41.38 105 SER A C 1
ATOM 796 O O . SER A 1 105 ? -22.790 22.284 123.218 1.00 41.38 105 SER A O 1
ATOM 798 N N . PHE A 1 106 ? -23.004 22.454 121.003 1.00 37.03 106 PHE A N 1
ATOM 799 C CA . PHE A 1 106 ? -21.599 22.122 120.730 1.00 37.03 106 PHE A CA 1
ATOM 800 C C . PHE A 1 106 ? -20.996 23.055 119.675 1.00 37.03 106 PHE A C 1
ATOM 802 O O . PHE A 1 106 ? -20.805 22.687 118.521 1.00 37.03 106 PHE A O 1
ATOM 809 N N . LEU A 1 107 ? -20.666 24.276 120.103 1.00 32.78 107 LEU A N 1
ATOM 810 C CA . LEU A 1 107 ? -19.568 25.046 119.518 1.00 32.78 107 LEU A CA 1
ATOM 811 C C . LEU A 1 107 ? -18.397 24.987 120.508 1.00 32.78 107 LEU A C 1
ATOM 813 O O . LEU A 1 107 ? -18.566 25.367 121.667 1.00 32.78 107 LEU A O 1
ATOM 817 N N . PRO A 1 108 ? -17.213 24.538 120.068 1.00 39.59 108 PRO A N 1
ATOM 818 C CA . PRO A 1 108 ? -16.057 25.408 120.253 1.00 39.59 108 PRO A CA 1
ATOM 819 C C . PRO A 1 108 ? -15.180 25.509 118.996 1.00 39.59 108 PRO A C 1
ATOM 821 O O . PRO A 1 108 ? -14.687 24.527 118.451 1.00 39.59 108 PRO A O 1
ATOM 824 N N . THR A 1 109 ? -15.016 26.752 118.553 1.00 31.84 109 THR A N 1
ATOM 825 C CA . THR A 1 109 ? -13.753 27.459 118.288 1.00 31.84 109 THR A CA 1
ATOM 826 C C . THR A 1 109 ? -12.463 26.617 118.120 1.00 31.84 109 THR A C 1
ATOM 828 O O . THR A 1 109 ? -11.911 26.148 119.106 1.00 31.84 109 THR A O 1
ATOM 831 N N . VAL A 1 110 ? -12.016 26.485 116.854 1.00 36.25 110 VAL A N 1
ATOM 832 C CA . VAL A 1 110 ? -10.660 26.606 116.212 1.00 36.25 110 VAL A CA 1
ATOM 833 C C . VAL A 1 110 ? -9.400 26.640 117.132 1.00 36.25 110 VAL A C 1
ATOM 835 O O . VAL A 1 110 ? -9.531 27.225 118.204 1.00 36.25 110 VAL A O 1
ATOM 838 N N . PRO A 1 111 ? -8.142 26.259 116.734 1.00 42.22 111 PRO A N 1
ATOM 839 C CA . PRO A 1 111 ? -7.596 25.707 115.464 1.00 42.22 111 PRO A CA 1
ATOM 840 C C . PRO A 1 111 ? -6.594 24.518 115.583 1.00 42.22 111 PRO A C 1
ATOM 842 O O . PRO A 1 111 ? -6.091 24.196 116.650 1.00 42.22 111 PRO A O 1
ATOM 845 N N . SER A 1 112 ? -6.174 24.037 114.402 1.00 37.06 112 SER A N 1
ATOM 846 C CA . SER A 1 112 ? -4.851 23.461 114.077 1.00 37.06 112 SER A CA 1
ATOM 847 C C . SER A 1 112 ? -4.509 22.064 114.592 1.00 37.06 112 SER A C 1
ATOM 849 O O . SER A 1 112 ? -3.935 21.913 115.658 1.00 37.06 112 SER A O 1
ATOM 851 N N . GLU A 1 113 ? -4.680 21.070 113.719 1.00 35.16 113 GLU A N 1
ATOM 852 C CA . GLU A 1 113 ? -3.561 20.231 113.271 1.00 35.16 113 GLU A CA 1
ATOM 853 C C . GLU A 1 113 ? -3.931 19.499 111.971 1.00 35.16 113 GLU A C 1
ATOM 855 O O . GLU A 1 113 ? -5.070 19.094 111.734 1.00 35.16 113 GLU A O 1
ATOM 860 N N . SER A 1 114 ? -2.959 19.442 111.071 1.00 51.69 114 SER A N 1
ATOM 861 C CA . SER A 1 114 ? -3.044 18.948 109.704 1.00 51.69 114 SER A CA 1
ATOM 862 C C . SER A 1 114 ? -3.136 17.414 109.635 1.00 51.69 114 SER A C 1
ATOM 864 O O . SER A 1 114 ? -2.671 16.705 110.520 1.00 51.69 114 SER A O 1
ATOM 866 N N . LEU A 1 115 ? -3.690 16.916 108.518 1.00 51.53 115 LEU A N 1
ATOM 867 C CA . LEU A 1 115 ? -3.589 15.536 107.991 1.00 51.53 115 LEU A CA 1
ATOM 868 C C . LEU A 1 115 ? -4.624 14.458 108.393 1.00 51.53 115 LEU A C 1
ATOM 870 O O . LEU A 1 115 ? -4.429 13.305 108.023 1.00 51.53 115 LEU A O 1
ATOM 874 N N . LYS A 1 116 ? -5.778 14.779 109.002 1.00 52.50 116 LYS A N 1
ATOM 875 C CA . LYS A 1 116 ? -6.901 13.802 109.138 1.00 52.50 116 LYS A CA 1
ATOM 876 C C . LYS A 1 116 ? -8.284 14.283 108.674 1.00 52.50 116 LYS A C 1
ATOM 878 O O . LYS A 1 116 ? -9.261 13.550 108.791 1.00 52.50 116 LYS A O 1
ATOM 883 N N . PHE A 1 117 ? -8.381 15.490 108.116 1.00 50.16 117 PHE A N 1
ATOM 884 C CA . PHE A 1 117 ? -9.672 16.079 107.729 1.00 50.16 117 PHE A CA 1
ATOM 885 C C . PHE A 1 117 ? -10.292 15.428 106.481 1.00 50.16 117 PHE A C 1
ATOM 887 O O . PHE A 1 117 ? -11.508 15.317 106.388 1.00 50.16 117 PHE A O 1
ATOM 894 N N . THR A 1 118 ? -9.465 14.918 105.564 1.00 55.72 118 THR A N 1
ATOM 895 C CA . THR A 1 118 ? -9.937 14.287 104.323 1.00 55.72 118 THR A CA 1
ATOM 896 C C . THR A 1 118 ? -10.629 12.949 104.581 1.00 55.72 118 THR A C 1
ATOM 898 O O . THR A 1 118 ? -11.625 12.648 103.938 1.00 55.72 118 THR A O 1
ATOM 901 N N . GLU A 1 119 ? -10.161 12.168 105.558 1.00 55.62 119 GLU A N 1
ATOM 902 C CA . GLU A 1 119 ? -10.749 10.861 105.877 1.00 55.62 119 GLU A CA 1
ATOM 903 C C . GLU A 1 119 ? -12.051 10.989 106.675 1.00 55.62 119 GLU A C 1
ATOM 905 O O . GLU A 1 119 ? -12.981 10.214 106.472 1.00 55.62 119 GLU A O 1
ATOM 910 N N . LEU A 1 120 ? -12.171 12.018 107.518 1.00 57.72 120 LEU A N 1
ATOM 911 C CA . LEU A 1 120 ? -13.400 12.288 108.265 1.00 57.72 120 LEU A CA 1
ATOM 912 C C . LEU A 1 120 ? -14.497 12.887 107.366 1.00 57.72 120 LEU A C 1
ATOM 914 O O . LEU A 1 120 ? -15.658 12.512 107.507 1.00 57.72 120 LEU A O 1
ATOM 918 N N . GLU A 1 121 ? -14.148 13.742 106.394 1.00 55.06 121 GLU A N 1
ATOM 919 C CA . GLU A 1 121 ? -15.076 14.168 105.331 1.00 55.06 121 GLU A CA 1
ATOM 920 C C . GLU A 1 121 ? -15.497 12.998 104.441 1.00 55.06 121 GLU A C 1
ATOM 922 O O . GLU A 1 121 ? -16.680 12.868 104.128 1.00 55.06 121 GLU A O 1
ATOM 927 N N . GLN A 1 122 ? -14.564 12.113 104.084 1.00 61.38 122 GLN A N 1
ATOM 928 C CA . GLN A 1 122 ? -14.860 10.934 103.277 1.00 61.38 122 GLN A CA 1
ATOM 929 C C . GLN A 1 122 ? -15.787 9.970 104.028 1.00 61.38 122 GLN A C 1
ATOM 931 O O . GLN A 1 122 ? -16.791 9.556 103.461 1.00 61.38 122 GLN A O 1
ATOM 936 N N . GLN A 1 123 ? -15.557 9.723 105.322 1.00 62.47 123 GLN A N 1
ATOM 937 C CA . GLN A 1 123 ? -16.455 8.928 106.170 1.00 62.47 123 GLN A CA 1
ATOM 938 C C . GLN A 1 123 ? -17.823 9.594 106.384 1.00 62.47 123 GLN A C 1
ATOM 940 O O . GLN A 1 123 ? -18.840 8.907 106.445 1.00 62.47 123 GLN A O 1
ATOM 945 N N . LEU A 1 124 ? -17.906 10.924 106.469 1.00 60.50 124 LEU A N 1
ATOM 946 C CA . LEU A 1 124 ? -19.181 11.639 106.628 1.00 60.50 124 LEU A CA 1
ATOM 947 C C . LEU A 1 124 ? -19.979 11.676 105.312 1.00 60.50 124 LEU A C 1
ATOM 949 O O . LEU A 1 124 ? -21.207 11.574 105.303 1.00 60.50 124 LEU A O 1
ATOM 953 N N . GLN A 1 125 ? -19.283 11.742 104.179 1.00 60.94 125 GLN A N 1
ATOM 954 C CA . GLN A 1 125 ? -19.864 11.646 102.844 1.00 60.94 125 GLN A CA 1
ATOM 955 C C . GLN A 1 125 ? -20.257 10.204 102.494 1.00 60.94 125 GLN A C 1
ATOM 957 O O . GLN A 1 125 ? -21.273 9.993 101.831 1.00 60.94 125 GLN A O 1
ATOM 962 N N . GLU A 1 126 ? -19.516 9.217 102.995 1.00 64.75 126 GLU A N 1
ATOM 963 C CA . GLU A 1 126 ? -19.791 7.789 102.851 1.00 64.75 126 GLU A CA 1
ATOM 964 C C . GLU A 1 126 ? -20.941 7.348 103.760 1.00 64.75 126 GLU A C 1
ATOM 966 O O . GLU A 1 126 ? -21.871 6.731 103.263 1.00 64.75 126 GLU A O 1
ATOM 971 N N . THR A 1 127 ? -21.001 7.796 105.019 1.00 66.62 127 THR A N 1
ATOM 972 C CA . THR A 1 127 ? -22.163 7.580 105.907 1.00 66.62 127 THR A CA 1
ATOM 973 C C . THR A 1 127 ? -23.404 8.347 105.447 1.00 66.62 127 THR A C 1
ATOM 975 O O . THR A 1 127 ? -24.512 7.823 105.536 1.00 66.62 127 THR A O 1
ATOM 978 N N . SER A 1 128 ? -23.263 9.551 104.876 1.00 64.56 128 SER A N 1
ATOM 979 C CA . SER A 1 128 ? -24.365 10.246 104.187 1.00 64.56 128 SER A CA 1
ATOM 980 C C . SER A 1 128 ? -24.798 9.488 102.931 1.00 64.56 128 SER A C 1
ATOM 982 O O . SER A 1 128 ? -25.992 9.383 102.648 1.00 64.56 128 SER A O 1
ATOM 984 N N . GLY A 1 129 ? -23.839 8.941 102.184 1.00 68.31 129 GLY A N 1
ATOM 985 C CA . GLY A 1 129 ? -24.059 8.085 101.025 1.00 68.31 129 GLY A CA 1
ATOM 986 C C . GLY A 1 129 ? -24.768 6.788 101.397 1.00 68.31 129 GLY A C 1
ATOM 987 O O . GLY A 1 129 ? -25.711 6.405 100.716 1.00 68.31 129 GLY A O 1
ATOM 988 N N . ASP A 1 130 ? -24.395 6.167 102.509 1.00 72.69 130 ASP A N 1
ATOM 989 C CA . ASP A 1 130 ? -24.987 4.948 103.051 1.00 72.69 130 ASP A CA 1
ATOM 990 C C . ASP A 1 130 ? -26.352 5.198 103.657 1.00 72.69 130 ASP A C 1
ATOM 992 O O . ASP A 1 130 ? -27.261 4.415 103.418 1.00 72.69 130 ASP A O 1
ATOM 996 N N . LEU A 1 131 ? -26.558 6.326 104.332 1.00 69.25 131 LEU A N 1
ATOM 997 C CA . LEU A 1 131 ? -27.877 6.737 104.795 1.00 69.25 131 LEU A CA 1
ATOM 998 C C . LEU A 1 131 ? -28.798 7.044 103.609 1.00 69.25 131 LEU A C 1
ATOM 1000 O O . LEU A 1 131 ? -29.953 6.631 103.606 1.00 69.25 131 LEU A O 1
ATOM 1004 N N . LYS A 1 132 ? -28.294 7.708 102.560 1.00 71.88 132 LYS A N 1
ATOM 1005 C CA . LYS A 1 132 ? -29.039 7.930 101.312 1.00 71.88 132 LYS A CA 1
ATOM 1006 C C . LYS A 1 132 ? -29.325 6.615 100.601 1.00 71.88 132 LYS A C 1
ATOM 1008 O O . LYS A 1 132 ? -30.455 6.421 100.171 1.00 71.88 132 LYS A O 1
ATOM 1013 N N . ARG A 1 133 ? -28.358 5.697 100.512 1.00 72.75 133 ARG A N 1
ATOM 1014 C CA . ARG A 1 133 ? -28.528 4.357 99.929 1.00 72.75 133 ARG A CA 1
ATOM 1015 C C . ARG A 1 133 ? -29.538 3.542 100.728 1.00 72.75 133 ARG A C 1
ATOM 1017 O O . ARG A 1 133 ? -30.463 3.011 100.130 1.00 72.75 133 ARG A O 1
ATOM 1024 N N . ALA A 1 134 ? -29.431 3.505 102.050 1.00 71.38 134 ALA A N 1
ATOM 1025 C CA . ALA A 1 134 ? -30.366 2.830 102.941 1.00 71.38 134 ALA A CA 1
ATOM 1026 C C . ALA A 1 134 ? -31.771 3.434 102.837 1.00 71.38 134 ALA A C 1
ATOM 1028 O O . ALA A 1 134 ? -32.738 2.692 102.719 1.00 71.38 134 ALA A O 1
ATOM 1029 N N . ASN A 1 135 ? -31.899 4.761 102.769 1.00 68.44 135 ASN A N 1
ATOM 1030 C CA . ASN A 1 135 ? -33.185 5.435 102.589 1.00 68.44 135 ASN A CA 1
ATOM 1031 C C . ASN A 1 135 ? -33.774 5.192 101.184 1.00 68.44 135 ASN A C 1
ATOM 1033 O O . ASN A 1 135 ? -34.981 5.018 101.026 1.00 68.44 135 ASN A O 1
ATOM 1037 N N . HIS A 1 136 ? -32.930 5.099 100.152 1.00 71.31 136 HIS A N 1
ATOM 1038 C CA . HIS A 1 136 ? -33.338 4.779 98.783 1.00 71.31 136 HIS A CA 1
ATOM 1039 C C . HIS A 1 136 ? -33.719 3.300 98.622 1.00 71.31 136 HIS A C 1
ATOM 1041 O O . HIS A 1 136 ? -34.639 2.983 97.867 1.00 71.31 136 HIS A O 1
ATOM 1047 N N . LEU A 1 137 ? -33.046 2.400 99.343 1.00 72.56 137 LEU A N 1
ATOM 1048 C CA . LEU A 1 137 ? -33.366 0.975 99.433 1.00 72.56 137 LEU A CA 1
ATOM 1049 C C . LEU A 1 137 ? -34.639 0.753 100.248 1.00 72.56 137 LEU A C 1
ATOM 1051 O O . LEU A 1 137 ? -35.491 -0.007 99.808 1.00 72.56 137 LEU A O 1
ATOM 1055 N N . PHE A 1 138 ? -34.827 1.474 101.354 1.00 63.53 138 PHE A N 1
ATOM 1056 C CA . PHE A 1 138 ? -36.058 1.465 102.143 1.00 63.53 138 PHE A CA 1
ATOM 1057 C C . PHE A 1 138 ? -37.236 2.031 101.342 1.00 63.53 138 PHE A C 1
ATOM 1059 O O . PHE A 1 138 ? -38.285 1.406 101.271 1.00 63.53 138 PHE A O 1
ATOM 1066 N N . SER A 1 139 ? -37.047 3.147 100.631 1.00 58.56 139 SER A N 1
ATOM 1067 C CA . SER A 1 139 ? -38.060 3.720 99.731 1.00 58.56 139 SER A CA 1
ATOM 1068 C C . SER A 1 139 ? -38.382 2.799 98.553 1.00 58.56 139 SER A C 1
ATOM 1070 O O . SER A 1 139 ? -39.529 2.721 98.121 1.00 58.56 139 SER A O 1
ATOM 1072 N N . ARG A 1 140 ? -37.386 2.089 98.010 1.00 63.81 140 ARG A N 1
ATOM 1073 C CA . ARG A 1 140 ? -37.582 1.095 96.945 1.00 63.81 140 ARG A CA 1
ATOM 1074 C C . ARG A 1 140 ? -38.286 -0.157 97.469 1.00 63.81 140 ARG A C 1
ATOM 1076 O O . ARG A 1 140 ? -39.179 -0.644 96.790 1.00 63.81 140 ARG A O 1
ATOM 1083 N N . ALA A 1 141 ? -37.937 -0.630 98.662 1.00 58.12 141 ALA A N 1
ATOM 1084 C CA . ALA A 1 141 ? -38.596 -1.750 99.325 1.00 58.12 141 ALA A CA 1
ATOM 1085 C C . ALA A 1 141 ? -40.047 -1.403 99.695 1.00 58.12 141 ALA A C 1
ATOM 1087 O O . ALA A 1 141 ? -40.943 -2.185 99.405 1.00 58.12 141 ALA A O 1
ATOM 1088 N N . ALA A 1 142 ? -40.304 -0.196 100.207 1.00 53.91 142 ALA A N 1
ATOM 1089 C CA . ALA A 1 142 ? -41.648 0.310 100.479 1.00 53.91 142 ALA A CA 1
ATOM 1090 C C . ALA A 1 142 ? -42.484 0.470 99.194 1.00 53.91 142 ALA A C 1
ATOM 1092 O O . ALA A 1 142 ? -43.655 0.112 99.182 1.00 53.91 142 ALA A O 1
ATOM 1093 N N . LYS A 1 143 ? -41.885 0.922 98.080 1.00 57.34 143 LYS A N 1
ATOM 1094 C CA . LYS A 1 143 ? -42.540 0.970 96.753 1.00 57.34 143 LYS A CA 1
ATOM 1095 C C . LYS A 1 143 ? -42.796 -0.408 96.136 1.00 57.34 143 LYS A C 1
ATOM 1097 O O . LYS A 1 143 ? -43.617 -0.514 95.232 1.00 57.34 143 LYS A O 1
ATOM 1102 N N . GLN A 1 144 ? -42.057 -1.431 96.561 1.00 54.62 144 GLN A N 1
ATOM 1103 C CA . GLN A 1 144 ? -42.214 -2.805 96.083 1.00 54.62 144 GLN A CA 1
ATOM 1104 C C . GLN A 1 144 ? -43.133 -3.647 96.984 1.00 54.62 144 GLN A C 1
ATOM 1106 O O . GLN A 1 144 ? -43.696 -4.617 96.484 1.00 54.62 144 GLN A O 1
ATOM 1111 N N . SER A 1 145 ? -43.318 -3.290 98.264 1.00 51.44 145 SER A N 1
ATOM 1112 C CA . SER A 1 145 ? -44.206 -4.009 99.195 1.00 51.44 145 SER A CA 1
ATOM 1113 C C . SER A 1 145 ? -45.563 -3.336 99.435 1.00 51.44 145 SER A C 1
ATOM 1115 O O . SER A 1 145 ? -46.510 -4.026 99.808 1.00 51.44 145 SER A O 1
ATOM 1117 N N . ALA A 1 146 ? -45.705 -2.030 99.180 1.00 53.91 146 ALA A N 1
ATOM 1118 C CA . ALA A 1 146 ? -46.997 -1.352 99.182 1.00 53.91 146 ALA A CA 1
ATOM 1119 C C . ALA A 1 146 ? -47.611 -1.383 97.775 1.00 53.91 146 ALA A C 1
ATOM 1121 O O . ALA A 1 146 ? -46.971 -1.015 96.791 1.00 53.91 146 ALA A O 1
ATOM 1122 N N . VAL A 1 147 ? -48.861 -1.831 97.689 1.00 57.62 147 VAL A N 1
ATOM 1123 C CA . VAL A 1 147 ? -49.726 -1.792 96.502 1.00 57.62 147 VAL A CA 1
ATOM 1124 C C . VAL A 1 147 ? -49.494 -0.491 95.708 1.00 57.62 147 VAL A C 1
ATOM 1126 O O . VAL A 1 147 ? -49.705 0.595 96.240 1.00 57.62 147 VAL A O 1
ATOM 1129 N N . SER A 1 148 ? -49.031 -0.582 94.450 1.00 67.88 148 SER A N 1
ATOM 1130 C CA . SER A 1 148 ? -48.842 0.592 93.571 1.00 67.88 148 SER A CA 1
ATOM 1131 C C . SER A 1 148 ? -50.096 1.475 93.573 1.00 67.88 148 SER A C 1
ATOM 1133 O O . SER A 1 148 ? -51.206 0.947 93.588 1.00 67.88 148 SER A O 1
ATOM 1135 N N . SER A 1 149 ? -49.953 2.803 93.514 1.00 71.56 149 SER A N 1
ATOM 1136 C CA . SER A 1 149 ? -51.103 3.724 93.561 1.00 71.56 149 SER A CA 1
ATOM 1137 C C . SER A 1 149 ? -52.127 3.466 92.445 1.00 71.56 149 SER A C 1
ATOM 1139 O O . SER A 1 149 ? -53.316 3.700 92.640 1.00 71.56 149 SER A O 1
ATOM 1141 N N . ASP A 1 150 ? -51.696 2.928 91.299 1.00 73.75 150 ASP A N 1
ATOM 1142 C CA . ASP A 1 150 ? -52.582 2.458 90.225 1.00 73.75 150 ASP A CA 1
ATOM 1143 C C . ASP A 1 150 ? -53.360 1.194 90.617 1.00 73.75 150 ASP A C 1
ATOM 1145 O O . ASP A 1 150 ? -54.558 1.099 90.359 1.00 73.75 150 ASP A O 1
ATOM 1149 N N . ASN A 1 151 ? -52.699 0.240 91.279 1.00 78.88 151 ASN A N 1
ATOM 1150 C CA . ASN A 1 151 ? -53.344 -0.972 91.782 1.00 78.88 151 ASN A CA 1
ATOM 1151 C C . ASN A 1 151 ? -54.351 -0.628 92.881 1.00 78.88 151 ASN A C 1
ATOM 1153 O O . ASN A 1 151 ? -55.418 -1.218 92.922 1.00 78.88 151 ASN A O 1
ATOM 1157 N N . LEU A 1 152 ? -54.042 0.355 93.727 1.00 81.44 152 LEU A N 1
ATOM 1158 C CA . LEU A 1 152 ? -54.921 0.823 94.794 1.00 81.44 152 LEU A CA 1
ATOM 1159 C C . LEU A 1 152 ? -56.136 1.578 94.238 1.00 81.44 152 LEU A C 1
ATOM 1161 O O . LEU A 1 152 ? -57.259 1.339 94.668 1.00 81.44 152 LEU A O 1
ATOM 1165 N N . ARG A 1 153 ? -55.934 2.414 93.207 1.00 83.38 153 ARG A N 1
ATOM 1166 C CA . ARG A 1 153 ? -57.028 3.033 92.438 1.00 83.38 153 ARG A CA 1
ATOM 1167 C C . ARG A 1 153 ? -57.916 1.988 91.773 1.00 83.38 153 ARG A C 1
ATOM 1169 O O . ARG A 1 153 ? -59.134 2.116 91.829 1.00 83.38 153 ARG A O 1
ATOM 1176 N N . LYS A 1 154 ? -57.323 0.949 91.181 1.00 87.38 154 LYS A N 1
ATOM 1177 C CA . LYS A 1 154 ? -58.072 -0.165 90.595 1.00 87.38 154 LYS A CA 1
ATOM 1178 C C . LYS A 1 154 ? -58.852 -0.936 91.660 1.00 87.38 154 LYS A C 1
ATOM 1180 O O . LYS A 1 154 ? -60.040 -1.138 91.480 1.00 87.38 154 LYS A O 1
ATOM 1185 N N . VAL A 1 155 ? -58.221 -1.317 92.771 1.00 85.12 155 VAL A N 1
ATOM 1186 C CA . VAL A 1 155 ? -58.884 -2.035 93.873 1.00 85.12 155 VAL A CA 1
ATOM 1187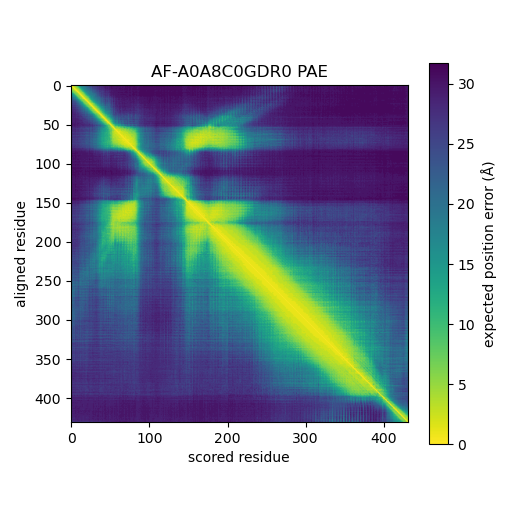 C C . VAL A 1 155 ? -60.033 -1.211 94.444 1.00 85.12 155 VAL A C 1
ATOM 1189 O O . VAL A 1 155 ? -61.102 -1.760 94.676 1.00 85.12 155 VAL A O 1
ATOM 1192 N N . GLN A 1 156 ? -59.865 0.105 94.598 1.00 86.50 156 GLN A N 1
ATOM 1193 C CA . GLN A 1 156 ? -60.951 0.969 95.050 1.00 86.50 156 GLN A CA 1
ATOM 1194 C C . GLN A 1 156 ? -62.082 1.076 94.020 1.00 86.50 156 GLN A C 1
ATOM 1196 O O . GLN A 1 156 ? -63.247 1.071 94.410 1.00 86.50 156 GLN A O 1
ATOM 1201 N N . ALA A 1 157 ? -61.764 1.160 92.725 1.00 87.50 157 ALA A N 1
ATOM 1202 C CA . ALA A 1 157 ? -62.764 1.170 91.658 1.00 87.50 157 ALA A CA 1
ATOM 1203 C C . ALA A 1 157 ? -63.521 -0.167 91.570 1.00 87.50 157 ALA A C 1
ATOM 1205 O O . ALA A 1 157 ? -64.743 -0.161 91.476 1.00 87.50 157 ALA A O 1
ATOM 1206 N N . ASP A 1 158 ? -62.816 -1.295 91.676 1.00 88.88 158 ASP A N 1
ATOM 1207 C CA . ASP A 1 158 ? -63.392 -2.643 91.685 1.00 88.88 158 ASP A CA 1
ATOM 1208 C C . ASP A 1 158 ? -64.259 -2.853 92.944 1.00 88.88 158 ASP A C 1
ATOM 1210 O O . ASP A 1 158 ? -65.364 -3.385 92.852 1.00 88.88 158 ASP A O 1
ATOM 1214 N N . ARG A 1 159 ? -63.806 -2.373 94.116 1.00 90.31 159 ARG A N 1
ATOM 1215 C CA . ARG A 1 159 ? -64.577 -2.367 95.374 1.00 90.31 159 ARG A CA 1
ATOM 1216 C C . ARG A 1 159 ? -65.847 -1.538 95.239 1.00 90.31 159 ARG A C 1
ATOM 1218 O O . ARG A 1 159 ? -66.908 -1.999 95.642 1.00 90.31 159 ARG A O 1
ATOM 1225 N N . GLN A 1 160 ? -65.737 -0.318 94.709 1.00 88.94 160 GLN A N 1
ATOM 1226 C CA . GLN A 1 160 ? -66.887 0.561 94.518 1.00 88.94 160 GLN A CA 1
ATOM 1227 C C . GLN A 1 160 ? -67.882 -0.070 93.550 1.00 88.94 160 GLN A C 1
ATOM 1229 O O . GLN A 1 160 ? -69.052 -0.160 93.879 1.00 88.94 160 GLN A O 1
ATOM 1234 N N . HIS A 1 161 ? -67.408 -0.611 92.429 1.00 89.94 161 HIS A N 1
ATOM 1235 C CA . HIS A 1 161 ? -68.251 -1.320 91.477 1.00 89.94 161 HIS A CA 1
ATOM 1236 C C . HIS A 1 161 ? -68.967 -2.524 92.109 1.00 89.94 161 HIS A C 1
ATOM 1238 O O . HIS A 1 161 ? -70.167 -2.686 91.913 1.00 89.94 161 HIS A O 1
ATOM 1244 N N . ALA A 1 162 ? -68.267 -3.342 92.902 1.00 89.94 162 ALA A N 1
ATOM 1245 C CA . ALA A 1 162 ? -68.885 -4.451 93.630 1.00 89.94 162 ALA A CA 1
ATOM 1246 C C . ALA A 1 162 ? -69.917 -3.957 94.656 1.00 89.94 162 ALA A C 1
ATOM 1248 O O . ALA A 1 162 ? -70.993 -4.533 94.761 1.00 89.94 162 ALA A O 1
ATOM 1249 N N . SER A 1 163 ? -69.612 -2.870 95.370 1.00 90.56 163 SER A N 1
ATOM 1250 C CA . SER A 1 163 ? -70.530 -2.223 96.310 1.00 90.56 163 SER A CA 1
ATOM 1251 C C . SER A 1 163 ? -71.781 -1.695 95.609 1.00 90.56 163 SER A C 1
ATOM 1253 O O . SER A 1 163 ? -72.873 -1.887 96.126 1.00 90.56 163 SER A O 1
ATOM 1255 N N . ASP A 1 164 ? -71.637 -1.061 94.445 1.00 89.88 164 ASP A N 1
ATOM 1256 C CA . ASP A 1 164 ? -72.752 -0.519 93.666 1.00 89.88 164 ASP A CA 1
ATOM 1257 C C . ASP A 1 164 ? -73.647 -1.657 93.156 1.00 89.88 164 ASP A C 1
ATOM 1259 O O . ASP A 1 164 ? -74.857 -1.612 93.341 1.00 89.88 164 ASP A O 1
ATOM 1263 N N . VAL A 1 165 ? -73.058 -2.730 92.609 1.00 92.06 165 VAL A N 1
ATOM 1264 C CA . VAL A 1 165 ? -73.805 -3.913 92.145 1.00 92.06 165 VAL A CA 1
ATOM 1265 C C . VAL A 1 165 ? -74.531 -4.605 93.301 1.00 92.06 165 VAL A C 1
ATOM 1267 O O . VAL A 1 165 ? -75.693 -4.973 93.150 1.00 92.06 165 VAL A O 1
ATOM 1270 N N . ILE A 1 166 ? -73.875 -4.764 94.456 1.00 89.19 166 ILE A N 1
ATOM 1271 C CA . ILE A 1 166 ? -74.481 -5.394 95.637 1.00 89.19 166 ILE A CA 1
ATOM 1272 C C . ILE A 1 166 ? -75.599 -4.511 96.208 1.00 89.19 166 ILE A C 1
ATOM 1274 O O . ILE A 1 166 ? -76.654 -5.032 96.566 1.00 89.19 166 ILE A O 1
ATOM 1278 N N . ALA A 1 167 ? -75.415 -3.189 96.245 1.00 89.31 167 ALA A N 1
ATOM 1279 C CA . ALA A 1 167 ? -76.435 -2.246 96.695 1.00 89.31 167 ALA A CA 1
ATOM 1280 C C . ALA A 1 167 ? -77.648 -2.221 95.753 1.00 89.31 167 ALA A C 1
ATOM 1282 O O . ALA A 1 167 ? -78.783 -2.268 96.226 1.00 89.31 167 ALA A O 1
ATOM 1283 N N . GLU A 1 168 ? -77.419 -2.226 94.436 1.00 89.19 168 GLU A N 1
ATOM 1284 C CA . GLU A 1 168 ? -78.472 -2.356 93.423 1.00 89.19 168 GLU A CA 1
ATOM 1285 C C . GLU A 1 168 ? -79.244 -3.675 93.597 1.00 89.19 168 GLU A C 1
ATOM 1287 O O . GLU A 1 168 ? -80.477 -3.655 93.620 1.00 89.19 168 GLU A O 1
ATOM 1292 N N . THR A 1 169 ? -78.559 -4.806 93.824 1.00 88.50 169 THR A N 1
ATOM 1293 C CA . THR A 1 169 ? -79.246 -6.077 94.115 1.00 88.50 169 THR A CA 1
ATOM 1294 C C . THR A 1 169 ? -79.980 -6.094 95.437 1.00 88.50 169 THR A C 1
ATOM 1296 O O . THR A 1 169 ? -81.050 -6.686 95.513 1.00 88.50 169 THR A O 1
ATOM 1299 N N . LEU A 1 170 ? -79.425 -5.489 96.487 1.00 87.88 170 LEU A N 1
ATOM 1300 C CA . LEU A 1 170 ? -80.065 -5.436 97.795 1.00 87.88 170 LEU A CA 1
ATOM 1301 C C . LEU A 1 170 ? -81.372 -4.645 97.697 1.00 87.88 170 LEU A C 1
ATOM 1303 O O . LEU A 1 170 ? -82.409 -5.102 98.172 1.00 87.88 170 LEU A O 1
ATOM 1307 N N . GLN A 1 171 ? -81.342 -3.499 97.015 1.00 86.75 171 GLN A N 1
ATOM 1308 C CA . GLN A 1 171 ? -82.532 -2.692 96.774 1.00 86.75 171 GLN A CA 1
ATOM 1309 C C . GLN A 1 171 ? -83.561 -3.439 95.910 1.00 86.75 171 GLN A C 1
ATOM 1311 O O . GLN A 1 171 ? -84.760 -3.406 96.202 1.00 86.75 171 GLN A O 1
ATOM 1316 N N . GLU A 1 172 ? -83.122 -4.139 94.863 1.00 86.44 172 GLU A N 1
ATOM 1317 C CA . GLU A 1 172 ? -83.998 -4.970 94.028 1.00 86.44 172 GLU A CA 1
ATOM 1318 C C . GLU A 1 172 ? -84.630 -6.125 94.829 1.00 86.44 172 GLU A C 1
ATOM 1320 O O . GLU A 1 172 ? -85.837 -6.360 94.737 1.00 86.44 172 GLU A O 1
ATOM 1325 N N . MET A 1 173 ? -83.850 -6.788 95.685 1.00 86.06 173 MET A N 1
ATOM 1326 C CA . MET A 1 173 ? -84.298 -7.883 96.546 1.00 86.06 173 MET A CA 1
ATOM 1327 C C . MET A 1 173 ? -85.322 -7.406 97.586 1.00 86.06 173 MET A C 1
ATOM 1329 O O . MET A 1 173 ? -86.342 -8.061 97.785 1.00 86.06 173 MET A O 1
ATOM 1333 N N . GLN A 1 174 ? -85.100 -6.239 98.202 1.00 83.62 174 GLN A N 1
ATOM 1334 C CA . GLN A 1 174 ? -86.021 -5.636 99.174 1.00 83.62 174 GLN A CA 1
ATOM 1335 C C . GLN A 1 174 ? -87.341 -5.165 98.542 1.00 83.62 174 GLN A C 1
ATOM 1337 O O . GLN A 1 174 ? -88.386 -5.212 99.189 1.00 83.62 174 GLN A O 1
ATOM 1342 N N . THR A 1 175 ? -87.305 -4.682 97.296 1.00 85.00 175 THR A N 1
ATOM 1343 C CA . THR A 1 175 ? -88.483 -4.098 96.628 1.00 85.00 175 THR A CA 1
ATOM 1344 C C . THR A 1 175 ? -89.303 -5.115 95.845 1.00 85.00 175 THR A C 1
ATOM 1346 O O . THR A 1 175 ? -90.530 -5.035 95.842 1.00 85.00 175 THR A O 1
ATOM 1349 N N . SER A 1 176 ? -88.634 -6.047 95.168 1.00 81.00 176 SER A N 1
ATOM 1350 C CA . SER A 1 176 ? -89.238 -6.912 94.148 1.00 81.00 176 SER A CA 1
ATOM 1351 C C . SER A 1 176 ? -88.947 -8.401 94.365 1.00 81.00 176 SER A C 1
ATOM 1353 O O . SER A 1 176 ? -89.581 -9.233 93.719 1.00 81.00 176 SER A O 1
ATOM 1355 N N . GLY A 1 177 ? -88.023 -8.757 95.269 1.00 79.50 177 GLY A N 1
ATOM 1356 C CA . GLY A 1 177 ? -87.637 -10.148 95.536 1.00 79.50 177 GLY A CA 1
ATOM 1357 C C . GLY A 1 177 ? -86.887 -10.822 94.380 1.00 79.50 177 GLY A C 1
ATOM 1358 O O . GLY A 1 177 ? -86.980 -12.040 94.228 1.00 79.50 177 GLY A O 1
ATOM 1359 N N . THR A 1 178 ? -86.185 -10.048 93.540 1.00 83.62 178 THR A N 1
ATOM 1360 C CA . THR A 1 178 ? -85.443 -10.514 92.350 1.00 83.62 178 THR A CA 1
ATOM 1361 C C . THR A 1 178 ? -83.981 -10.035 92.359 1.00 83.62 178 THR A C 1
ATOM 1363 O O . THR A 1 178 ? -83.592 -9.225 93.197 1.00 83.62 178 THR A O 1
ATOM 1366 N N . PHE A 1 179 ? -83.147 -10.560 91.448 1.00 83.31 179 PHE A N 1
ATOM 1367 C CA . PHE A 1 179 ? -81.694 -10.290 91.371 1.00 83.31 179 PHE A CA 1
ATOM 1368 C C . PHE A 1 179 ? -81.190 -10.015 89.937 1.00 83.31 179 PHE A C 1
ATOM 1370 O O . PHE A 1 179 ? -80.044 -10.307 89.575 1.00 83.31 179 PHE A O 1
ATOM 1377 N N . GLN A 1 180 ? -82.053 -9.474 89.080 1.00 84.25 180 GLN A N 1
ATOM 1378 C CA . GLN A 1 180 ? -81.781 -9.239 87.665 1.00 84.25 180 GLN A CA 1
ATOM 1379 C C . GLN A 1 180 ? -80.641 -8.230 87.439 1.00 84.25 180 GLN A C 1
ATOM 1381 O O . GLN A 1 180 ? -79.901 -8.359 86.459 1.00 84.25 180 GLN A O 1
ATOM 1386 N N . SER A 1 181 ? -80.469 -7.260 88.338 1.00 85.38 181 SER A N 1
ATOM 1387 C CA . SER A 1 181 ? -79.377 -6.276 88.322 1.00 85.38 181 SER A CA 1
ATOM 1388 C C . SER A 1 181 ? -77.995 -6.941 88.341 1.00 85.38 181 SER A C 1
ATOM 1390 O O . SER A 1 181 ? -77.155 -6.630 87.491 1.00 85.38 181 SER A O 1
ATOM 1392 N N . LEU A 1 182 ? -77.776 -7.935 89.211 1.00 87.81 182 LEU A N 1
ATOM 1393 C CA . LEU A 1 182 ? -76.531 -8.713 89.244 1.00 87.81 182 LEU A CA 1
ATOM 1394 C C . LEU A 1 182 ? -76.344 -9.552 87.985 1.00 87.81 182 LEU A C 1
ATOM 1396 O O . LEU A 1 182 ? -75.243 -9.578 87.439 1.00 87.81 182 LEU A O 1
ATOM 1400 N N . LEU A 1 183 ? -77.401 -10.189 87.473 1.00 88.19 183 LEU A N 1
ATOM 1401 C CA . LEU A 1 183 ? -77.304 -10.963 86.233 1.00 88.19 183 LEU A CA 1
ATOM 1402 C C . LEU A 1 183 ? -76.891 -10.074 85.045 1.00 88.19 183 LEU A C 1
ATOM 1404 O O . LEU A 1 183 ? -76.008 -10.444 84.271 1.00 88.19 183 LEU A O 1
ATOM 1408 N N . GLN A 1 184 ? -77.464 -8.872 84.933 1.00 88.00 184 GLN A N 1
ATOM 1409 C CA . GLN A 1 184 ? -77.085 -7.894 83.908 1.00 88.00 184 GLN A CA 1
ATOM 1410 C C . GLN A 1 184 ? -75.671 -7.337 84.119 1.00 88.00 184 GLN A C 1
ATOM 1412 O O . GLN A 1 184 ? -74.966 -7.068 83.147 1.00 88.00 184 GLN A O 1
ATOM 1417 N N . ALA A 1 185 ? -75.233 -7.133 85.364 1.00 88.94 185 ALA A N 1
ATOM 1418 C CA . ALA A 1 185 ? -73.864 -6.713 85.667 1.00 88.94 185 ALA A CA 1
ATOM 1419 C C . ALA A 1 185 ? -72.839 -7.787 85.264 1.00 88.94 185 ALA A C 1
ATOM 1421 O O . ALA A 1 185 ? -71.850 -7.470 84.601 1.00 88.94 185 ALA A O 1
ATOM 1422 N N . VAL A 1 186 ? -73.113 -9.059 85.572 1.00 89.88 186 VAL A N 1
ATOM 1423 C CA . VAL A 1 186 ? -72.276 -10.202 85.173 1.00 89.88 186 VAL A CA 1
ATOM 1424 C C . VAL A 1 186 ? -72.209 -10.328 83.651 1.00 89.88 186 VAL A C 1
ATOM 1426 O O . VAL A 1 186 ? -71.112 -10.424 83.104 1.00 89.88 186 VAL A O 1
ATOM 1429 N N . GLN A 1 187 ? -73.344 -10.237 82.952 1.00 89.88 187 GLN A N 1
ATOM 1430 C CA . GLN A 1 187 ? -73.380 -10.281 81.485 1.00 89.88 187 GLN A CA 1
ATOM 1431 C C . GLN A 1 187 ? -72.571 -9.141 80.849 1.00 89.88 187 GLN A C 1
ATOM 1433 O O . GLN A 1 187 ? -71.756 -9.387 79.961 1.00 89.88 187 GLN A O 1
ATOM 1438 N N . ARG A 1 188 ? -72.718 -7.902 81.340 1.00 89.38 188 ARG A N 1
ATOM 1439 C CA . ARG A 1 188 ? -71.916 -6.755 80.872 1.00 89.38 188 ARG A CA 1
ATOM 1440 C C . ARG A 1 188 ? -70.416 -6.981 81.072 1.00 89.38 188 ARG A C 1
ATOM 1442 O O . ARG A 1 188 ? -69.621 -6.641 80.196 1.00 89.38 188 ARG A O 1
ATOM 1449 N N . GLU A 1 189 ? -70.012 -7.561 82.200 1.00 87.56 189 GLU A N 1
ATOM 1450 C CA . GLU A 1 189 ? -68.611 -7.897 82.472 1.00 87.56 189 GLU A CA 1
ATOM 1451 C C . GLU A 1 189 ? -68.079 -9.016 81.568 1.00 87.56 189 GLU A C 1
ATOM 1453 O O . GLU A 1 189 ? -66.949 -8.934 81.079 1.00 87.56 189 GLU A O 1
ATOM 1458 N N . GLU A 1 190 ? -68.880 -10.046 81.300 1.00 89.06 190 GLU A N 1
ATOM 1459 C CA . GLU A 1 190 ? -68.535 -11.112 80.356 1.00 89.06 190 GLU A CA 1
ATOM 1460 C C . GLU A 1 190 ? -68.371 -10.575 78.928 1.00 89.06 190 GLU A C 1
ATOM 1462 O O . GLU A 1 190 ? -67.365 -10.865 78.273 1.00 89.06 190 GLU A O 1
ATOM 1467 N N . GLU A 1 191 ? -69.286 -9.721 78.468 1.00 92.44 191 GLU A N 1
ATOM 1468 C CA . GLU A 1 191 ? -69.187 -9.038 77.175 1.00 92.44 191 GLU A CA 1
ATOM 1469 C C . GLU A 1 191 ? -67.947 -8.142 77.099 1.00 92.44 191 GLU A C 1
ATOM 1471 O O . GLU A 1 191 ? -67.197 -8.189 76.118 1.00 92.44 191 GLU A O 1
ATOM 1476 N N . ARG A 1 192 ? -67.668 -7.363 78.152 1.00 90.50 192 ARG A N 1
ATOM 1477 C CA . ARG A 1 192 ? -66.472 -6.512 78.235 1.00 90.50 192 ARG A CA 1
ATOM 1478 C C . ARG A 1 192 ? -65.190 -7.340 78.154 1.00 90.50 192 ARG A C 1
ATOM 1480 O O . ARG A 1 192 ? -64.279 -6.981 77.401 1.00 90.50 192 ARG A O 1
ATOM 1487 N N . LYS A 1 193 ? -65.113 -8.460 78.882 1.00 90.38 193 LYS A N 1
ATOM 1488 C CA . LYS A 1 193 ? -63.976 -9.397 78.832 1.00 90.38 193 LYS A CA 1
ATOM 1489 C C . LYS A 1 193 ? -63.820 -10.002 77.442 1.00 90.38 193 LYS A C 1
ATOM 1491 O O . LYS A 1 193 ? -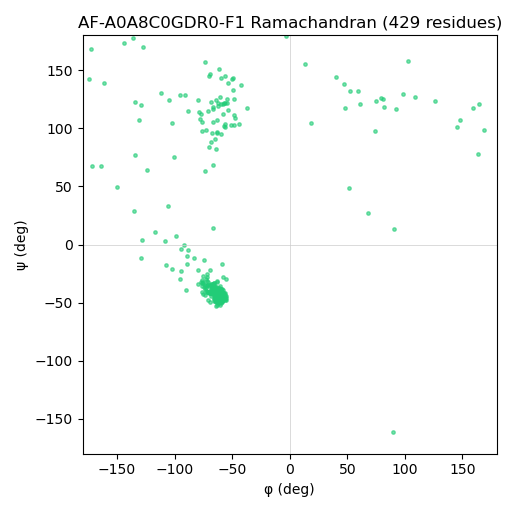62.714 -10.013 76.904 1.00 90.38 193 LYS A O 1
ATOM 1496 N N . PHE A 1 194 ? -64.914 -10.450 76.833 1.00 91.94 194 PHE A N 1
ATOM 1497 C CA . PHE A 1 194 ? -64.913 -10.992 75.479 1.00 91.94 194 PHE A CA 1
ATOM 1498 C C . PHE A 1 194 ? -64.393 -9.975 74.453 1.00 91.94 194 PHE A C 1
ATOM 1500 O O . PHE A 1 194 ? -63.513 -10.298 73.651 1.00 91.94 194 PHE A O 1
ATOM 1507 N N . LEU A 1 195 ? -64.880 -8.730 74.500 1.00 93.81 195 LEU A N 1
ATOM 1508 C CA . LEU A 1 195 ? -64.416 -7.651 73.626 1.00 93.81 195 LEU A CA 1
ATOM 1509 C C . LEU A 1 195 ? -62.928 -7.361 73.829 1.00 93.81 195 LEU A C 1
ATOM 1511 O O . LEU A 1 195 ? -62.210 -7.159 72.847 1.00 93.81 195 LEU A O 1
ATOM 1515 N N . HIS A 1 196 ? -62.451 -7.385 75.075 1.00 91.50 196 HIS A N 1
ATOM 1516 C CA . HIS A 1 196 ? -61.037 -7.203 75.380 1.00 91.50 196 HIS A CA 1
ATOM 1517 C C . HIS A 1 196 ? -60.174 -8.324 74.787 1.00 91.50 196 HIS A C 1
ATOM 1519 O O . HIS A 1 196 ? -59.188 -8.037 74.107 1.00 91.50 196 HIS A O 1
ATOM 1525 N N . PHE A 1 197 ? -60.573 -9.590 74.948 1.00 91.69 197 PHE A N 1
ATOM 1526 C CA . PHE A 1 197 ? -59.875 -10.720 74.327 1.00 91.69 197 PHE A CA 1
ATOM 1527 C C . PHE A 1 197 ? -59.900 -10.643 72.796 1.00 91.69 197 PHE A C 1
ATOM 1529 O O . PHE A 1 197 ? -58.866 -10.828 72.156 1.00 91.69 197 PHE A O 1
ATOM 1536 N N . ALA A 1 198 ? -61.040 -10.300 72.192 1.00 92.19 198 ALA A N 1
ATOM 1537 C CA . ALA A 1 198 ? -61.163 -10.146 70.743 1.00 92.19 198 ALA A CA 1
ATOM 1538 C C . ALA A 1 198 ? -60.332 -8.970 70.193 1.00 92.19 198 ALA A C 1
ATOM 1540 O O . ALA A 1 198 ? -59.833 -9.027 69.066 1.00 92.19 198 ALA A O 1
ATOM 1541 N N . PHE A 1 199 ? -60.185 -7.886 70.960 1.00 93.56 199 PHE A N 1
ATOM 1542 C CA . PHE A 1 199 ? -59.288 -6.783 70.622 1.00 93.56 199 PHE A CA 1
ATOM 1543 C C . PHE A 1 199 ? -57.821 -7.205 70.735 1.00 93.56 199 PHE A C 1
ATOM 1545 O O . PHE A 1 199 ? -57.071 -7.022 69.780 1.00 93.56 199 PHE A O 1
ATOM 1552 N N . SER A 1 200 ? -57.433 -7.828 71.852 1.00 91.38 200 SER A N 1
ATOM 1553 C CA . SER A 1 200 ? -56.057 -8.277 72.083 1.00 91.38 200 SER A CA 1
ATOM 1554 C C . SER A 1 200 ? -55.602 -9.297 71.040 1.00 91.38 200 SER A C 1
ATOM 1556 O O . SER A 1 200 ? -54.483 -9.206 70.549 1.00 91.38 200 SER A O 1
ATOM 1558 N N . PHE A 1 201 ? -56.467 -10.241 70.660 1.00 92.69 201 PHE A N 1
ATOM 1559 C CA . PHE A 1 201 ? -56.145 -11.237 69.641 1.00 92.69 201 PHE A CA 1
ATOM 1560 C C . PHE A 1 201 ? -55.909 -10.592 68.267 1.00 92.69 201 PHE A C 1
ATOM 1562 O O . PHE A 1 201 ? -54.900 -10.865 67.621 1.00 92.69 201 PHE A O 1
ATOM 1569 N N . ARG A 1 202 ? -56.784 -9.664 67.846 1.00 94.56 202 ARG A N 1
ATOM 1570 C CA . ARG A 1 202 ? -56.606 -8.918 66.586 1.00 94.56 202 ARG A CA 1
ATOM 1571 C C . ARG A 1 202 ? -55.359 -8.036 66.587 1.00 94.56 202 ARG A C 1
ATOM 1573 O O . ARG A 1 202 ? -54.711 -7.904 65.554 1.00 94.56 202 ARG A O 1
ATOM 1580 N N . GLU A 1 203 ? -55.022 -7.424 67.720 1.00 95.44 203 GLU A N 1
ATOM 1581 C CA . GLU A 1 203 ? -53.789 -6.642 67.866 1.00 95.44 203 GLU A CA 1
ATOM 1582 C C . GLU A 1 203 ? -52.549 -7.530 67.708 1.00 95.44 203 GLU A C 1
ATOM 1584 O O . GLU A 1 203 ? -51.629 -7.176 66.963 1.00 95.44 203 GLU A O 1
ATOM 1589 N N . GLU A 1 204 ? -52.558 -8.716 68.323 1.00 95.38 204 GLU A N 1
ATOM 1590 C CA . GLU A 1 204 ? -51.460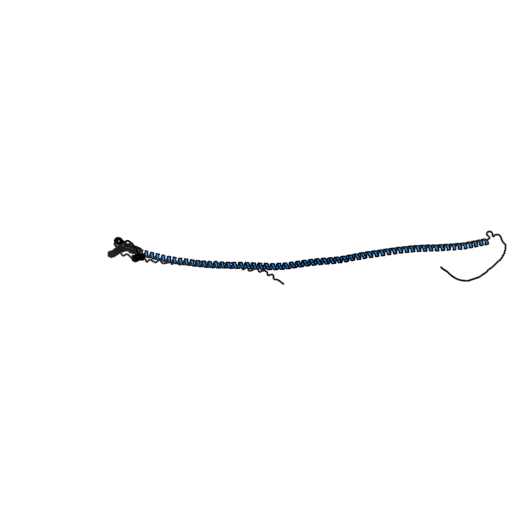 -9.674 68.225 1.00 95.38 204 GLU A CA 1
ATOM 1591 C C . GLU A 1 204 ? -51.284 -10.191 66.788 1.00 95.38 204 GLU A C 1
ATOM 1593 O O . GLU A 1 204 ? -50.159 -10.265 66.282 1.00 95.38 204 GLU A O 1
ATOM 1598 N N . GLU A 1 205 ? -52.385 -10.512 66.102 1.00 94.38 205 GLU A N 1
ATOM 1599 C CA . GLU A 1 205 ? -52.378 -10.876 64.681 1.00 94.38 205 GLU A CA 1
ATOM 1600 C C . GLU A 1 205 ? -51.847 -9.734 63.811 1.00 94.38 205 GLU A C 1
ATOM 1602 O O . GLU A 1 205 ? -50.925 -9.949 63.023 1.00 94.38 205 GLU A O 1
ATOM 1607 N N . GLY A 1 206 ? -52.324 -8.503 64.020 1.00 95.50 206 GLY A N 1
ATOM 1608 C CA . GLY A 1 206 ? -51.820 -7.319 63.324 1.00 95.50 206 GLY A CA 1
ATOM 1609 C C . GLY A 1 206 ? -50.316 -7.118 63.532 1.00 95.50 206 GLY A C 1
ATOM 1610 O O . GLY A 1 206 ? -49.581 -6.862 62.577 1.00 95.50 206 GLY A O 1
ATOM 1611 N N . ARG A 1 207 ? -49.800 -7.328 64.753 1.00 96.81 207 ARG A N 1
ATOM 1612 C CA . ARG A 1 207 ? -48.349 -7.314 65.013 1.00 96.81 207 ARG A CA 1
ATOM 1613 C C . ARG A 1 207 ? -47.609 -8.408 64.253 1.00 96.81 207 ARG A C 1
ATOM 1615 O O . ARG A 1 207 ? -46.507 -8.150 63.763 1.00 96.81 207 ARG A O 1
ATOM 1622 N N . LYS A 1 208 ? -48.156 -9.625 64.174 1.00 96.69 208 LYS A N 1
ATOM 1623 C CA . LYS A 1 208 ? -47.552 -10.732 63.408 1.00 96.69 208 LYS A CA 1
ATOM 1624 C C . LYS A 1 208 ? -47.512 -10.398 61.916 1.00 96.69 208 LYS A C 1
ATOM 1626 O O . LYS A 1 208 ? -46.466 -10.576 61.289 1.00 96.69 208 LYS A O 1
ATOM 1631 N N . GLU A 1 209 ? -48.590 -9.843 61.370 1.00 96.44 209 GLU A N 1
ATOM 1632 C CA . GLU A 1 209 ? -48.656 -9.399 59.977 1.00 96.44 209 GLU A CA 1
ATOM 1633 C C . GLU A 1 209 ? -47.641 -8.290 59.689 1.00 96.44 209 GLU A C 1
ATOM 1635 O O . GLU A 1 209 ? -46.840 -8.436 58.764 1.00 96.44 209 GLU A O 1
ATOM 1640 N N . ILE A 1 210 ? -47.581 -7.246 60.524 1.00 97.44 210 ILE A N 1
ATOM 1641 C CA . ILE A 1 210 ? -46.607 -6.151 60.392 1.00 97.44 210 ILE A CA 1
ATOM 1642 C C . ILE A 1 210 ? -45.176 -6.692 60.410 1.00 97.44 210 ILE A C 1
ATOM 1644 O O . ILE A 1 210 ? -44.386 -6.356 59.528 1.00 97.44 210 ILE A O 1
ATOM 1648 N N . LYS A 1 211 ? -44.841 -7.578 61.358 1.00 97.88 211 LYS A N 1
ATOM 1649 C CA . LYS A 1 211 ? -43.513 -8.213 61.417 1.00 97.88 211 LYS A CA 1
ATOM 1650 C C . LYS A 1 211 ? -43.213 -9.022 60.153 1.00 97.88 211 LYS A C 1
ATOM 1652 O O . LYS A 1 211 ? -42.100 -8.955 59.633 1.00 97.88 211 LYS A O 1
ATOM 1657 N N . SER A 1 212 ? -44.192 -9.765 59.634 1.00 97.12 212 SER A N 1
ATOM 1658 C CA . SER A 1 212 ? -44.024 -10.549 58.404 1.00 97.12 212 SER A CA 1
ATOM 1659 C C . SER A 1 212 ? -43.789 -9.659 57.177 1.00 97.12 212 SER A C 1
ATOM 1661 O O . SER A 1 212 ? -42.918 -9.956 56.358 1.00 97.12 212 SER A O 1
ATOM 1663 N N . LEU A 1 213 ? -44.507 -8.536 57.076 1.00 97.69 213 LEU A N 1
ATOM 1664 C CA . LEU A 1 213 ? -44.359 -7.564 55.995 1.00 97.69 213 LEU A CA 1
ATOM 1665 C C . LEU A 1 213 ? -43.028 -6.821 56.092 1.00 97.69 213 LEU A C 1
ATOM 1667 O O . LEU A 1 213 ? -42.351 -6.669 55.080 1.00 97.69 213 LEU A O 1
ATOM 1671 N N . GLN A 1 214 ? -42.607 -6.426 57.296 1.00 97.62 214 GLN A N 1
ATOM 1672 C CA . GLN A 1 214 ? -41.288 -5.834 57.531 1.00 97.62 214 GLN A CA 1
ATOM 1673 C C . GLN A 1 214 ? -40.163 -6.778 57.099 1.00 97.62 214 GLN A C 1
ATOM 1675 O O . GLN A 1 214 ? -39.234 -6.340 56.421 1.00 97.62 214 GLN A O 1
ATOM 1680 N N . LYS A 1 215 ? -40.271 -8.074 57.424 1.00 97.75 215 LYS A N 1
ATOM 1681 C CA . LYS A 1 215 ? -39.301 -9.084 56.987 1.00 97.75 215 LYS A CA 1
ATOM 1682 C C . LYS A 1 215 ? -39.268 -9.212 55.464 1.00 97.75 215 LYS A C 1
ATOM 1684 O O . LYS A 1 215 ? -38.201 -9.071 54.879 1.00 97.75 215 LYS A O 1
ATOM 1689 N N . ARG A 1 216 ? -40.430 -9.368 54.814 1.00 96.88 216 ARG A N 1
ATOM 1690 C CA . ARG A 1 216 ? -40.522 -9.418 53.341 1.00 96.88 216 ARG A CA 1
ATOM 1691 C C . ARG A 1 216 ? -39.920 -8.174 52.688 1.00 96.88 216 ARG A C 1
ATOM 1693 O O . ARG A 1 216 ? -39.206 -8.286 51.700 1.00 96.88 216 ARG A O 1
ATOM 1700 N N . LEU A 1 217 ? -40.173 -6.994 53.248 1.00 97.75 217 LEU A N 1
ATOM 1701 C CA . LEU A 1 217 ? -39.635 -5.735 52.736 1.00 97.75 217 LEU A CA 1
ATOM 1702 C C . LEU A 1 217 ? -38.108 -5.669 52.882 1.00 97.75 217 LEU A C 1
ATOM 1704 O O . LEU A 1 217 ? -37.426 -5.183 51.982 1.00 97.75 217 LEU A O 1
ATOM 1708 N N . GLN A 1 218 ? -37.559 -6.177 53.986 1.00 98.12 218 GLN A N 1
ATOM 1709 C CA . GLN A 1 218 ? -36.113 -6.282 54.172 1.00 98.12 218 GLN A CA 1
ATOM 1710 C C . GLN A 1 218 ? -35.482 -7.297 53.209 1.00 98.12 218 GLN A C 1
ATOM 1712 O O . GLN A 1 218 ? -34.418 -7.019 52.659 1.00 98.12 218 GLN A O 1
ATOM 1717 N N . ASP A 1 219 ? -36.134 -8.436 52.983 1.00 97.69 219 ASP A N 1
ATOM 1718 C CA . ASP A 1 219 ? -35.658 -9.472 52.064 1.00 97.69 219 ASP A CA 1
ATOM 1719 C C . ASP A 1 219 ? -35.626 -8.949 50.619 1.00 97.69 219 ASP A C 1
ATOM 1721 O O . ASP A 1 219 ? -34.591 -9.046 49.963 1.00 97.69 219 ASP A O 1
ATOM 1725 N N . VAL A 1 220 ? -36.689 -8.268 50.166 1.00 98.12 220 VAL A N 1
ATOM 1726 C CA . VAL A 1 220 ? -36.722 -7.612 48.844 1.00 98.12 220 VAL A CA 1
ATOM 1727 C C . VAL A 1 220 ? -35.628 -6.549 48.722 1.00 98.12 220 VAL A C 1
ATOM 1729 O O . VAL A 1 220 ? -34.965 -6.467 47.692 1.00 98.12 220 VAL A O 1
ATOM 1732 N N . LYS A 1 221 ? -35.385 -5.739 49.762 1.00 97.88 221 LYS A N 1
ATOM 1733 C CA . LYS A 1 221 ? -34.287 -4.756 49.741 1.00 97.88 221 LYS A CA 1
ATOM 1734 C C . LYS A 1 221 ? -32.922 -5.422 49.558 1.00 97.88 221 LYS A C 1
ATOM 1736 O O . LYS A 1 221 ? -32.127 -4.935 48.763 1.00 97.88 221 LYS A O 1
ATOM 1741 N N . LYS A 1 222 ? -32.660 -6.527 50.262 1.00 97.81 222 LYS A N 1
ATOM 1742 C CA . LYS A 1 222 ? -31.406 -7.288 50.125 1.00 97.81 222 LYS A CA 1
ATOM 1743 C C . LYS A 1 222 ? -31.266 -7.907 48.736 1.00 97.81 222 LYS A C 1
ATOM 1745 O O . LYS A 1 222 ? -30.194 -7.830 48.152 1.00 97.81 222 LYS A O 1
ATOM 1750 N N . GLU A 1 223 ? -32.339 -8.484 48.199 1.00 97.94 223 GLU A N 1
ATOM 1751 C CA . GLU A 1 223 ? -32.355 -9.036 46.841 1.00 97.94 223 GLU A CA 1
ATOM 1752 C C . GLU A 1 223 ? -32.040 -7.955 45.798 1.00 97.94 223 GLU A C 1
ATOM 1754 O O . GLU A 1 223 ? -31.194 -8.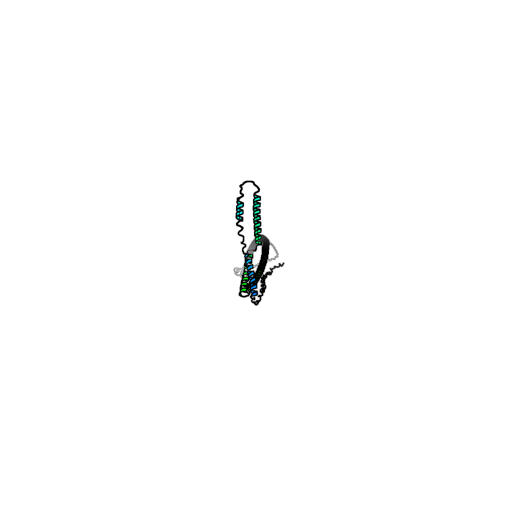159 44.930 1.00 97.94 223 GLU A O 1
ATOM 1759 N N . LYS A 1 224 ? -32.659 -6.772 45.914 1.00 97.31 224 LYS A N 1
ATOM 1760 C CA . LYS A 1 224 ? -32.394 -5.653 44.998 1.00 97.31 224 LYS A CA 1
ATOM 1761 C C . LYS A 1 224 ? -30.989 -5.088 45.121 1.00 97.31 224 LYS A C 1
ATOM 1763 O O . LYS A 1 224 ? -30.406 -4.746 44.097 1.00 97.31 224 LYS A O 1
ATOM 1768 N N . GLU A 1 225 ? -30.430 -5.044 46.323 1.00 98.00 225 GLU A N 1
ATOM 1769 C CA . GLU A 1 225 ? -29.032 -4.661 46.521 1.00 98.00 225 GLU A CA 1
ATOM 1770 C C . GLU A 1 225 ? -28.077 -5.649 45.829 1.00 98.00 225 GLU A C 1
ATOM 1772 O O . GLU A 1 225 ? -27.189 -5.230 45.090 1.00 98.00 225 GLU A O 1
ATOM 1777 N N . LEU A 1 226 ? -28.312 -6.959 45.965 1.00 97.56 226 LEU A N 1
ATOM 1778 C CA . LEU A 1 226 ? -27.521 -7.987 45.277 1.00 97.56 226 LEU A CA 1
ATOM 1779 C C . LEU A 1 226 ? -27.664 -7.910 43.749 1.00 97.56 226 LEU A C 1
ATOM 1781 O O . LEU A 1 226 ? -26.673 -8.018 43.029 1.00 97.56 226 LEU A O 1
ATOM 1785 N N . GLU A 1 227 ? -28.879 -7.688 43.233 1.00 97.88 227 GLU A N 1
ATOM 1786 C CA . GLU A 1 227 ? -29.099 -7.474 41.795 1.00 97.88 227 GLU A CA 1
ATOM 1787 C C . GLU A 1 227 ? -28.335 -6.245 41.277 1.00 97.88 227 GLU A C 1
ATOM 1789 O O . GLU A 1 227 ? -27.767 -6.293 40.184 1.00 97.88 227 GLU A O 1
ATOM 1794 N N . LEU A 1 228 ? -28.316 -5.145 42.038 1.00 98.25 228 LEU A N 1
ATOM 1795 C CA . LEU A 1 228 ? -27.571 -3.936 41.682 1.00 98.25 228 LEU A CA 1
ATOM 1796 C C . LEU A 1 228 ? -26.062 -4.177 41.692 1.00 98.25 228 LEU A C 1
ATOM 1798 O O . LEU A 1 228 ? -25.386 -3.753 40.757 1.00 98.25 228 LEU A O 1
ATOM 1802 N N . GLN A 1 229 ? -25.543 -4.887 42.694 1.00 98.00 229 GLN A N 1
ATOM 1803 C CA . GLN A 1 229 ? -24.127 -5.252 42.771 1.00 98.00 229 GLN A CA 1
ATOM 1804 C C . GLN A 1 229 ? -23.711 -6.117 41.577 1.00 98.00 229 GLN A C 1
ATOM 1806 O O . GLN A 1 229 ? -22.784 -5.748 40.862 1.00 98.00 229 GLN A O 1
ATOM 1811 N N . ASN A 1 230 ? -24.471 -7.169 41.259 1.00 98.25 230 ASN A N 1
ATOM 1812 C CA . ASN A 1 230 ? -24.205 -8.025 40.099 1.00 98.25 230 ASN A CA 1
ATOM 1813 C C . ASN A 1 230 ? -24.248 -7.239 38.770 1.00 98.25 230 ASN A C 1
ATOM 1815 O O . ASN A 1 230 ? -23.400 -7.401 37.893 1.00 98.25 230 ASN A O 1
ATOM 1819 N N . ARG A 1 231 ? -25.211 -6.319 38.612 1.00 97.81 231 ARG A N 1
ATOM 1820 C CA . ARG A 1 231 ? -25.259 -5.435 37.433 1.00 97.81 231 ARG A CA 1
ATOM 1821 C C . ARG A 1 231 ? -24.062 -4.489 37.373 1.00 97.81 231 ARG A C 1
ATOM 1823 O O . ARG A 1 231 ? -23.535 -4.273 36.286 1.00 97.81 231 ARG A O 1
ATOM 1830 N N . ASN A 1 232 ? -23.631 -3.934 38.502 1.00 98.31 232 ASN A N 1
ATOM 1831 C CA . ASN A 1 232 ? -22.458 -3.064 38.564 1.00 98.31 232 ASN A CA 1
ATOM 1832 C C . ASN A 1 232 ? -21.169 -3.821 38.213 1.00 98.31 232 ASN A C 1
ATOM 1834 O O . ASN A 1 232 ? -20.351 -3.289 37.464 1.00 98.31 232 ASN A O 1
ATOM 1838 N N . GLU A 1 233 ? -21.019 -5.063 38.676 1.00 98.31 233 GLU A N 1
ATOM 1839 C CA . GLU A 1 233 ? -19.910 -5.951 38.303 1.00 98.31 233 GLU A CA 1
ATOM 1840 C C . GLU A 1 233 ? -19.918 -6.259 36.802 1.00 98.31 233 GLU A C 1
ATOM 1842 O O . GLU A 1 233 ? -18.894 -6.120 36.135 1.00 98.31 233 GLU A O 1
ATOM 1847 N N . MET A 1 234 ? -21.087 -6.569 36.232 1.00 98.38 234 MET A N 1
ATOM 1848 C CA . MET A 1 234 ? -21.237 -6.769 34.787 1.00 98.38 234 MET A CA 1
ATOM 1849 C C . MET A 1 234 ? -20.872 -5.508 33.992 1.00 98.38 234 MET A C 1
ATOM 1851 O O . MET A 1 234 ? -20.192 -5.585 32.971 1.00 98.38 234 MET A O 1
ATOM 1855 N N . ILE A 1 235 ? -21.296 -4.328 34.455 1.00 98.44 235 ILE A N 1
ATOM 1856 C CA . ILE A 1 235 ? -20.936 -3.051 33.825 1.00 98.44 235 ILE A CA 1
ATOM 1857 C C . ILE A 1 235 ? -19.421 -2.827 33.882 1.00 98.44 235 ILE A C 1
ATOM 1859 O O . ILE A 1 235 ? -18.853 -2.364 32.894 1.00 98.44 235 ILE A O 1
ATOM 1863 N N . ALA A 1 236 ? -18.768 -3.131 35.007 1.00 98.56 236 ALA A N 1
ATOM 1864 C CA . ALA A 1 236 ? -17.316 -3.023 35.136 1.00 98.56 236 ALA A CA 1
ATOM 1865 C C . ALA A 1 236 ? -16.602 -3.974 34.162 1.00 98.56 236 ALA A C 1
ATOM 1867 O O . ALA A 1 236 ? -15.790 -3.524 33.360 1.00 98.56 236 ALA A O 1
ATOM 1868 N N . TYR A 1 237 ? -17.010 -5.243 34.126 1.00 98.50 237 TYR A N 1
ATOM 1869 C CA . TYR A 1 237 ? -16.467 -6.239 33.203 1.00 98.50 237 TYR A CA 1
ATOM 1870 C C . TYR A 1 237 ? -16.590 -5.822 31.731 1.00 98.50 237 TYR A C 1
ATOM 1872 O O . TYR A 1 237 ? -15.624 -5.883 30.971 1.00 98.50 237 TYR A O 1
ATOM 1880 N N . LEU A 1 238 ? -17.771 -5.351 31.320 1.00 98.50 238 LEU A N 1
ATOM 1881 C CA . LEU A 1 238 ? -17.998 -4.898 29.946 1.00 98.50 238 LEU A CA 1
ATOM 1882 C C . LEU A 1 238 ? -17.191 -3.636 29.609 1.00 98.50 238 LEU A C 1
ATOM 1884 O O . LEU A 1 238 ? -16.750 -3.482 28.470 1.00 98.50 238 LEU A O 1
ATOM 1888 N N . LYS A 1 239 ? -16.973 -2.735 30.576 1.00 98.50 239 LYS A N 1
ATOM 1889 C CA . LYS A 1 239 ? -16.097 -1.567 30.392 1.00 98.50 239 LYS A CA 1
ATOM 1890 C C . LYS A 1 239 ? -14.646 -1.986 30.182 1.00 98.50 239 LYS A C 1
ATOM 1892 O O . LYS A 1 239 ? -14.010 -1.449 29.276 1.00 98.50 239 LYS A O 1
ATOM 1897 N N . ASP A 1 240 ? -14.160 -2.944 30.964 1.00 98.56 240 ASP A N 1
ATOM 1898 C CA . ASP A 1 240 ? -12.793 -3.453 30.851 1.00 98.56 240 ASP A CA 1
ATOM 1899 C C . ASP A 1 240 ? -12.581 -4.146 29.500 1.00 98.56 240 ASP A C 1
ATOM 1901 O O . ASP A 1 240 ? -11.634 -3.815 28.785 1.00 98.56 240 ASP A O 1
ATOM 1905 N N . GLN A 1 241 ? -13.519 -5.003 29.075 1.00 98.50 241 GLN A N 1
ATOM 1906 C CA . GLN A 1 241 ? -13.480 -5.612 27.740 1.00 98.50 241 GLN A CA 1
ATOM 1907 C C . GLN A 1 241 ? -13.473 -4.571 26.619 1.00 98.50 241 GLN A C 1
ATOM 1909 O O . GLN A 1 241 ? -12.732 -4.701 25.646 1.00 98.50 241 GLN A O 1
ATOM 1914 N N . LEU A 1 242 ? -14.298 -3.529 26.734 1.00 98.44 242 LEU A N 1
ATOM 1915 C CA . LEU A 1 242 ? -14.362 -2.478 25.725 1.00 98.44 242 LEU A CA 1
ATOM 1916 C C . LEU A 1 242 ? -13.042 -1.704 25.653 1.00 98.44 242 LEU A C 1
ATOM 1918 O O . LEU A 1 242 ? -12.562 -1.420 24.554 1.00 98.44 242 LEU A O 1
ATOM 1922 N N . GLN A 1 243 ? -12.438 -1.380 26.798 1.00 98.38 243 GLN A N 1
ATOM 1923 C CA . GLN A 1 243 ? -11.129 -0.728 26.838 1.00 98.38 243 GLN A CA 1
ATOM 1924 C C . GLN A 1 243 ? -10.024 -1.621 26.263 1.00 98.38 243 GLN A C 1
ATOM 1926 O O . GLN A 1 243 ? -9.207 -1.130 25.484 1.00 98.38 243 GLN A O 1
ATOM 1931 N N . GLU A 1 244 ? -10.026 -2.917 26.577 1.00 98.19 244 GLU A N 1
ATOM 1932 C CA . GLU A 1 244 ? -9.077 -3.885 26.024 1.00 98.19 244 GLU A CA 1
ATOM 1933 C C . GLU A 1 244 ? -9.208 -3.989 24.498 1.00 98.19 244 GLU A C 1
ATOM 1935 O O . GLU A 1 244 ? -8.218 -3.855 23.777 1.00 98.19 244 GLU A O 1
ATOM 1940 N N . MET A 1 245 ? -10.433 -4.161 23.991 1.00 98.12 245 MET A N 1
ATOM 1941 C CA . MET A 1 245 ? -10.712 -4.229 22.553 1.00 98.12 245 MET A CA 1
ATOM 1942 C C . MET A 1 245 ? -10.312 -2.941 21.834 1.00 98.12 245 MET A C 1
ATOM 1944 O O . MET A 1 245 ? -9.740 -2.997 20.743 1.00 98.12 245 MET A O 1
ATOM 1948 N N . LYS A 1 246 ? -10.558 -1.780 22.448 1.00 98.44 246 LYS A N 1
ATOM 1949 C CA . LYS A 1 246 ? -10.140 -0.485 21.904 1.00 98.44 246 LYS A CA 1
ATOM 1950 C C . LYS A 1 246 ? -8.617 -0.377 21.835 1.00 98.44 246 LYS A C 1
ATOM 1952 O O . LYS A 1 246 ? -8.085 -0.044 20.782 1.00 98.44 246 LYS A O 1
ATOM 1957 N N . ALA A 1 247 ? -7.913 -0.724 22.913 1.00 98.06 247 ALA A N 1
ATOM 1958 C CA . ALA A 1 247 ? -6.453 -0.697 22.944 1.00 98.06 247 ALA A CA 1
ATOM 1959 C C . ALA A 1 247 ? -5.834 -1.656 21.911 1.00 98.06 247 ALA A C 1
ATOM 1961 O O . ALA A 1 247 ? -4.903 -1.265 21.204 1.00 98.06 247 ALA A O 1
ATOM 1962 N N . LYS A 1 248 ? -6.379 -2.875 21.779 1.00 98.12 248 LYS A N 1
ATOM 1963 C CA . LYS A 1 248 ? -5.965 -3.858 20.765 1.00 98.12 248 LYS A CA 1
ATOM 1964 C C . LYS A 1 248 ? -6.171 -3.324 19.350 1.00 98.12 248 LYS A C 1
ATOM 1966 O O . LYS A 1 248 ? -5.211 -3.254 18.590 1.00 98.12 248 LYS A O 1
ATOM 1971 N N . THR A 1 249 ? -7.374 -2.842 19.040 1.00 98.25 249 THR A N 1
ATOM 1972 C CA . THR A 1 249 ? -7.706 -2.296 17.713 1.00 98.25 249 THR A CA 1
ATOM 1973 C C . THR A 1 249 ? -6.829 -1.088 17.363 1.00 98.25 249 THR A C 1
ATOM 1975 O O . THR A 1 249 ? -6.331 -0.984 16.243 1.00 98.25 249 THR A O 1
ATOM 1978 N N . ASP A 1 250 ? -6.574 -0.189 18.319 1.00 98.38 250 ASP A N 1
ATOM 1979 C CA . ASP A 1 250 ? -5.720 0.989 18.113 1.00 98.38 250 ASP A CA 1
ATOM 1980 C C . ASP A 1 250 ? -4.244 0.607 17.887 1.00 98.38 250 ASP A C 1
ATOM 1982 O O . ASP A 1 250 ? -3.515 1.282 17.150 1.00 98.38 250 ASP A O 1
ATOM 1986 N N . MET A 1 251 ? -3.755 -0.457 18.531 1.00 97.94 251 MET A N 1
ATOM 1987 C CA . MET A 1 251 ? -2.413 -0.992 18.276 1.00 97.94 251 MET A CA 1
ATOM 1988 C C . MET A 1 251 ? -2.326 -1.686 16.914 1.00 97.94 251 MET A C 1
ATOM 1990 O O . MET A 1 251 ? -1.415 -1.377 16.147 1.00 97.94 251 MET A O 1
ATOM 1994 N N . GLU A 1 252 ? -3.281 -2.555 16.586 1.00 98.06 252 GLU A N 1
ATOM 1995 C CA . GLU A 1 252 ? -3.351 -3.260 15.301 1.00 98.06 252 GLU A CA 1
ATOM 1996 C C . GLU A 1 252 ? -3.465 -2.283 14.128 1.00 98.06 252 GLU A C 1
ATOM 1998 O O . GLU A 1 252 ? -2.707 -2.383 13.166 1.00 98.06 252 GLU A O 1
ATOM 2003 N N . SER A 1 253 ? -4.326 -1.269 14.237 1.00 98.50 253 SER A N 1
ATOM 2004 C CA . SER A 1 253 ? -4.481 -0.220 13.224 1.00 98.50 253 SER A CA 1
ATOM 2005 C C . SER A 1 253 ? -3.165 0.521 12.960 1.00 98.50 253 SER A C 1
ATOM 2007 O O . SER A 1 253 ? -2.763 0.702 11.809 1.00 98.50 253 SER A O 1
ATOM 2009 N N . ARG A 1 254 ? -2.427 0.887 14.020 1.00 98.38 254 ARG A N 1
ATOM 2010 C CA . ARG A 1 254 ? -1.102 1.518 13.885 1.00 98.38 254 ARG A CA 1
ATOM 2011 C C . ARG A 1 254 ? -0.073 0.583 13.261 1.00 98.38 254 ARG A C 1
ATOM 2013 O O . ARG A 1 254 ? 0.732 1.043 12.454 1.00 98.38 254 ARG A O 1
ATOM 2020 N N . TYR A 1 255 ? -0.093 -0.697 13.624 1.00 98.50 255 TYR A N 1
ATOM 2021 C CA . TYR A 1 255 ? 0.808 -1.694 13.056 1.00 98.50 255 TYR A CA 1
ATOM 2022 C C . TYR A 1 255 ? 0.555 -1.876 11.557 1.00 98.50 255 TYR A C 1
ATOM 2024 O O . TYR A 1 255 ? 1.474 -1.686 10.768 1.00 98.50 255 TYR A O 1
ATOM 2032 N N . VAL A 1 256 ? -0.693 -2.134 11.159 1.00 98.56 256 VAL A N 1
ATOM 2033 C CA . VAL A 1 256 ? -1.087 -2.310 9.752 1.00 98.56 256 VAL A CA 1
ATOM 2034 C C . VAL A 1 256 ? -0.781 -1.057 8.936 1.00 98.56 256 VAL A C 1
ATOM 2036 O O . VAL A 1 256 ? -0.248 -1.146 7.831 1.00 98.56 256 VAL A O 1
ATOM 2039 N N . LYS A 1 257 ? -1.054 0.133 9.480 1.00 98.50 257 LYS A N 1
ATOM 2040 C CA . LYS A 1 257 ? -0.708 1.390 8.812 1.00 98.50 257 LYS A CA 1
ATOM 2041 C C . LYS A 1 257 ? 0.800 1.510 8.578 1.00 98.50 257 LYS A C 1
ATOM 2043 O O . LYS A 1 257 ? 1.221 1.810 7.469 1.00 98.50 257 LYS A O 1
ATOM 2048 N N . LYS A 1 258 ? 1.618 1.229 9.594 1.00 98.50 258 LYS A N 1
ATOM 2049 C CA . LYS A 1 258 ? 3.079 1.318 9.474 1.00 98.50 258 LYS A CA 1
ATOM 2050 C C . LYS A 1 258 ? 3.656 0.257 8.532 1.00 98.50 258 LYS A C 1
ATOM 2052 O O . LYS A 1 258 ? 4.592 0.552 7.796 1.00 98.50 258 LYS A O 1
ATOM 2057 N N . ASP A 1 259 ? 3.105 -0.951 8.553 1.00 98.06 259 ASP A N 1
ATOM 2058 C CA . ASP A 1 259 ? 3.494 -2.048 7.665 1.00 98.06 259 ASP A CA 1
ATOM 2059 C C . ASP A 1 259 ? 3.187 -1.716 6.197 1.00 98.06 259 ASP A C 1
ATOM 2061 O O . ASP A 1 259 ? 4.074 -1.761 5.345 1.00 98.06 259 ASP A O 1
ATOM 2065 N N . THR A 1 260 ? 1.966 -1.255 5.916 1.00 97.62 260 THR A N 1
ATOM 2066 C CA . THR A 1 260 ? 1.561 -0.840 4.563 1.00 97.62 260 THR A CA 1
ATOM 2067 C C . THR A 1 260 ? 2.353 0.370 4.061 1.00 97.62 260 THR A C 1
ATOM 2069 O O . THR A 1 260 ? 2.817 0.359 2.921 1.00 97.62 260 THR A O 1
ATOM 2072 N N . GLU A 1 261 ? 2.593 1.386 4.898 1.00 98.44 261 GLU A N 1
ATOM 2073 C CA . GLU A 1 261 ? 3.463 2.526 4.566 1.00 98.44 261 GLU A CA 1
ATOM 2074 C C . GLU A 1 261 ? 4.887 2.073 4.217 1.00 98.44 261 GLU A C 1
ATOM 2076 O O . GLU A 1 261 ? 5.468 2.532 3.231 1.00 98.44 261 GLU A O 1
ATOM 2081 N N . LEU A 1 262 ? 5.446 1.137 4.987 1.00 98.50 262 LEU A N 1
ATOM 2082 C CA . LEU A 1 262 ? 6.775 0.586 4.744 1.00 98.50 262 LEU A CA 1
ATOM 2083 C C . LEU A 1 262 ? 6.820 -0.243 3.455 1.00 98.50 262 LEU A C 1
ATOM 2085 O O . LEU A 1 262 ? 7.780 -0.123 2.692 1.00 98.50 262 LEU A O 1
ATOM 2089 N N . GLN A 1 263 ? 5.785 -1.031 3.165 1.00 98.38 263 GLN A N 1
ATOM 2090 C CA . GLN A 1 263 ? 5.675 -1.788 1.919 1.00 98.38 263 GLN A CA 1
ATOM 2091 C C . GLN A 1 263 ? 5.591 -0.861 0.696 1.00 98.38 263 GLN A C 1
ATOM 2093 O O . GLN A 1 263 ? 6.283 -1.089 -0.304 1.00 98.38 263 GLN A O 1
ATOM 2098 N N . VAL A 1 264 ? 4.791 0.207 0.781 1.00 98.38 264 VAL A N 1
ATOM 2099 C CA . VAL A 1 264 ? 4.702 1.240 -0.261 1.00 98.38 264 VAL A CA 1
ATOM 2100 C C . VAL A 1 264 ? 6.055 1.920 -0.444 1.00 98.38 264 VAL A C 1
ATOM 2102 O O . VAL A 1 264 ? 6.551 1.975 -1.567 1.00 98.38 264 VAL A O 1
ATOM 2105 N N . TYR A 1 265 ? 6.699 2.354 0.643 1.00 98.44 265 TYR A N 1
ATOM 2106 C CA . TYR A 1 265 ? 8.013 2.998 0.593 1.00 98.44 265 TYR A CA 1
ATOM 2107 C C . TYR A 1 265 ? 9.082 2.093 -0.034 1.00 98.44 265 TYR A C 1
ATOM 2109 O O . TYR A 1 265 ? 9.833 2.524 -0.909 1.00 98.44 265 TYR A O 1
ATOM 2117 N N . GLN A 1 266 ? 9.142 0.818 0.363 1.00 98.00 266 GLN A N 1
ATOM 2118 C CA . GLN A 1 266 ? 10.079 -0.143 -0.219 1.00 98.00 266 GLN A CA 1
ATOM 2119 C C . GLN A 1 266 ? 9.836 -0.344 -1.714 1.00 98.00 266 GLN A C 1
ATOM 2121 O O . GLN A 1 266 ? 10.789 -0.375 -2.493 1.00 98.00 266 GLN A O 1
ATOM 2126 N N . THR A 1 267 ? 8.574 -0.484 -2.116 1.00 98.00 267 THR A N 1
ATOM 2127 C CA . THR A 1 267 ? 8.203 -0.666 -3.523 1.00 98.00 267 THR A CA 1
ATOM 2128 C C . THR A 1 267 ? 8.568 0.572 -4.332 1.00 98.00 267 THR A C 1
ATOM 2130 O O . THR A 1 267 ? 9.267 0.460 -5.335 1.00 98.00 267 THR A O 1
ATOM 2133 N N . GLN A 1 268 ? 8.210 1.758 -3.839 1.00 98.44 268 GLN A N 1
ATOM 2134 C CA . GLN A 1 268 ? 8.565 3.033 -4.453 1.00 98.44 268 GLN A CA 1
ATOM 2135 C C . GLN A 1 268 ? 10.081 3.186 -4.595 1.00 98.44 268 GLN A C 1
ATOM 2137 O O . GLN A 1 268 ? 10.560 3.604 -5.647 1.00 98.44 268 GLN A O 1
ATOM 2142 N N . LYS A 1 269 ? 10.858 2.804 -3.574 1.00 98.44 269 LYS A N 1
ATOM 2143 C CA . LYS A 1 269 ? 12.319 2.889 -3.626 1.00 98.44 269 LYS A CA 1
ATOM 2144 C C . LYS A 1 269 ? 12.920 1.932 -4.655 1.00 98.44 269 LYS A C 1
ATOM 2146 O O . LYS A 1 269 ? 13.834 2.325 -5.374 1.00 98.44 269 LYS A O 1
ATOM 2151 N N . LYS A 1 270 ? 12.402 0.703 -4.757 1.00 98.38 270 LYS A N 1
ATOM 2152 C CA . LYS A 1 270 ? 12.816 -0.265 -5.788 1.00 98.38 270 LYS A CA 1
ATOM 2153 C C . LYS A 1 270 ? 12.508 0.251 -7.192 1.00 98.38 270 LYS A C 1
ATOM 2155 O O . LYS A 1 270 ? 13.386 0.197 -8.046 1.00 98.38 270 LYS A O 1
ATOM 2160 N N . CYS A 1 271 ? 11.305 0.787 -7.406 1.00 98.12 271 CYS A N 1
ATOM 2161 C CA . CYS A 1 271 ? 10.913 1.391 -8.679 1.00 98.12 271 CYS A CA 1
ATOM 2162 C C . CYS A 1 271 ? 11.810 2.580 -9.029 1.00 98.12 271 CYS A C 1
ATOM 2164 O O . CYS A 1 271 ? 12.389 2.593 -10.103 1.00 98.12 271 CYS A O 1
ATOM 2166 N N . SER A 1 272 ? 12.014 3.515 -8.098 1.00 98.50 272 SER A N 1
ATOM 2167 C CA . SER A 1 272 ? 12.870 4.688 -8.309 1.00 98.50 272 SER A CA 1
ATOM 2168 C C . SER A 1 272 ? 14.321 4.317 -8.632 1.00 98.50 272 SER A C 1
ATOM 2170 O O . SER A 1 272 ? 14.934 4.945 -9.491 1.00 98.50 272 SER A O 1
ATOM 2172 N N . ASN A 1 273 ? 14.876 3.288 -7.983 1.00 98.38 273 ASN A N 1
ATOM 2173 C CA . ASN A 1 273 ? 16.217 2.807 -8.311 1.00 98.38 273 ASN A CA 1
ATOM 2174 C C . ASN A 1 273 ? 16.260 2.204 -9.728 1.00 98.38 273 ASN A C 1
ATOM 2176 O O . ASN A 1 273 ? 17.134 2.568 -10.505 1.00 98.38 273 ASN A O 1
ATOM 2180 N N . ALA A 1 274 ? 15.295 1.350 -10.086 1.00 98.25 274 ALA A N 1
ATOM 2181 C CA . ALA A 1 274 ? 15.217 0.760 -11.424 1.00 98.25 274 ALA A CA 1
ATOM 2182 C C . ALA A 1 274 ? 15.000 1.820 -12.521 1.00 98.25 274 ALA A C 1
ATOM 2184 O O . ALA A 1 274 ? 15.605 1.742 -13.586 1.00 98.25 274 ALA A O 1
ATOM 2185 N N . GLU A 1 275 ? 14.176 2.835 -12.253 1.00 97.81 275 GLU A N 1
ATOM 2186 C CA . GLU A 1 275 ? 14.013 3.997 -13.128 1.00 97.81 275 GLU A CA 1
ATOM 2187 C C . GLU A 1 275 ? 15.339 4.738 -13.297 1.00 97.81 275 GLU A C 1
ATOM 2189 O O . GLU A 1 275 ? 15.735 5.017 -14.424 1.00 97.81 275 GLU A O 1
ATOM 2194 N N . SER A 1 276 ? 16.062 5.008 -12.205 1.00 98.44 276 SER A N 1
ATOM 2195 C CA . SER A 1 276 ? 17.377 5.654 -12.266 1.00 98.44 276 SER A CA 1
ATOM 2196 C C . SER A 1 276 ? 18.387 4.844 -13.084 1.00 98.44 276 SER A C 1
ATOM 2198 O O . SER A 1 276 ? 19.161 5.434 -13.835 1.00 98.44 276 SER A O 1
ATOM 2200 N N . ASP A 1 277 ? 18.386 3.516 -12.962 1.00 98.44 277 ASP A N 1
ATOM 2201 C CA . ASP A 1 277 ? 19.263 2.638 -13.740 1.00 98.44 277 ASP A CA 1
ATOM 2202 C C . ASP A 1 277 ? 18.932 2.705 -15.237 1.00 98.44 277 ASP A C 1
ATOM 2204 O O . ASP A 1 277 ? 19.835 2.841 -16.067 1.00 98.44 277 ASP A O 1
ATOM 2208 N N . LEU A 1 278 ? 17.641 2.689 -15.588 1.00 98.38 278 LEU A N 1
ATOM 2209 C CA . LEU A 1 278 ? 17.184 2.862 -16.968 1.00 98.38 278 LEU A CA 1
ATOM 2210 C C . LEU A 1 278 ? 17.523 4.253 -17.516 1.00 98.38 278 LEU A C 1
ATOM 2212 O O . LEU A 1 278 ? 17.973 4.353 -18.654 1.00 98.38 278 LEU A O 1
ATOM 2216 N N . PHE A 1 279 ? 17.368 5.316 -16.724 1.00 98.50 279 PHE A N 1
ATOM 2217 C CA . PHE A 1 279 ? 17.775 6.669 -17.118 1.00 98.50 279 PHE A CA 1
ATOM 2218 C C . PHE A 1 279 ? 19.275 6.748 -17.403 1.00 98.50 279 PHE A C 1
ATOM 2220 O O . PHE A 1 279 ? 19.674 7.303 -18.426 1.00 98.50 279 PHE A O 1
ATOM 2227 N N . ASN A 1 280 ? 20.101 6.144 -16.546 1.00 98.25 280 ASN A N 1
ATOM 2228 C CA . ASN A 1 280 ? 21.544 6.079 -16.761 1.00 98.25 280 ASN A CA 1
ATOM 2229 C C . ASN A 1 280 ? 21.893 5.318 -18.048 1.00 98.25 280 ASN A C 1
ATOM 2231 O O . ASN A 1 280 ? 22.823 5.703 -18.753 1.00 98.25 280 ASN A O 1
ATOM 2235 N N . GLU A 1 281 ? 21.166 4.247 -18.373 1.00 98.44 281 GLU A N 1
ATOM 2236 C CA . GLU A 1 281 ? 21.394 3.497 -19.611 1.00 98.44 281 GLU A CA 1
ATOM 2237 C C . GLU A 1 281 ? 20.947 4.273 -20.855 1.00 98.44 281 GLU A C 1
ATOM 2239 O O . GLU A 1 281 ? 21.678 4.314 -21.843 1.00 98.44 281 GLU A O 1
ATOM 2244 N N . ILE A 1 282 ? 19.801 4.960 -20.792 1.00 98.44 282 ILE A N 1
ATOM 2245 C CA . ILE A 1 282 ? 19.344 5.861 -21.859 1.00 98.44 282 ILE A CA 1
ATOM 2246 C C . ILE A 1 282 ? 20.400 6.932 -22.137 1.00 98.44 282 ILE A C 1
ATOM 2248 O O . ILE A 1 282 ? 20.723 7.178 -23.297 1.00 98.44 282 ILE A O 1
ATOM 2252 N N . GLU A 1 283 ? 20.965 7.542 -21.096 1.00 98.50 283 GLU A N 1
ATOM 2253 C CA . GLU A 1 283 ? 21.971 8.591 -21.261 1.00 98.50 283 GLU A CA 1
ATOM 2254 C C . GLU A 1 283 ? 23.270 8.050 -21.874 1.00 98.50 283 GLU A C 1
ATOM 2256 O O . GLU A 1 283 ? 23.814 8.642 -22.805 1.00 98.50 283 GLU A O 1
ATOM 2261 N N . LYS A 1 284 ? 23.733 6.867 -21.447 1.00 98.56 284 LYS A N 1
ATOM 2262 C CA . LYS A 1 284 ? 24.884 6.205 -22.086 1.00 98.56 284 LYS A CA 1
ATOM 2263 C C . LYS A 1 284 ? 24.630 5.905 -23.562 1.00 98.56 284 LYS A C 1
ATOM 2265 O O . LYS A 1 284 ? 25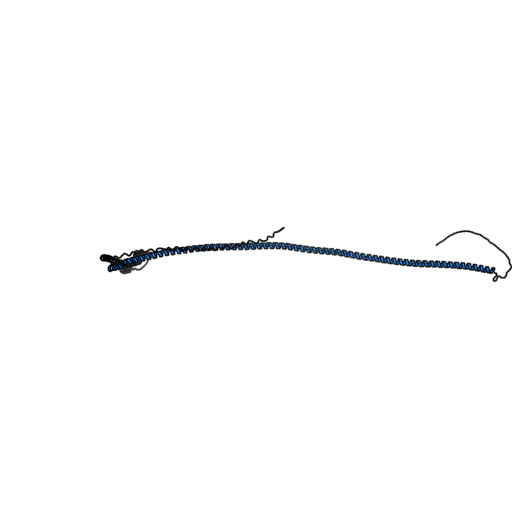.530 6.083 -24.380 1.00 98.56 284 LYS A O 1
ATOM 2270 N N . LEU A 1 285 ? 23.438 5.415 -23.905 1.00 98.44 285 LEU A N 1
ATOM 2271 C CA . LEU A 1 285 ? 23.074 5.119 -25.292 1.00 98.44 285 LEU A CA 1
ATOM 2272 C C . LEU A 1 285 ? 22.990 6.392 -26.137 1.00 98.44 285 LEU A C 1
ATOM 2274 O O . LEU A 1 285 ? 23.420 6.372 -27.289 1.00 98.44 285 LEU A O 1
ATOM 2278 N N . ARG A 1 286 ? 22.503 7.502 -25.571 1.00 98.56 286 ARG A N 1
ATOM 2279 C CA . ARG A 1 286 ? 22.524 8.815 -26.230 1.00 98.56 286 ARG A CA 1
ATOM 2280 C C . ARG A 1 286 ? 23.944 9.258 -26.556 1.00 98.56 286 ARG A C 1
ATOM 2282 O O . ARG A 1 286 ? 24.220 9.527 -27.717 1.00 98.56 286 ARG A O 1
ATOM 2289 N N . ILE A 1 287 ? 24.853 9.216 -25.579 1.00 98.50 287 ILE A N 1
ATOM 2290 C CA . ILE A 1 287 ? 26.263 9.582 -25.790 1.00 98.50 287 ILE A CA 1
ATOM 2291 C C . ILE A 1 287 ? 26.895 8.726 -26.898 1.00 98.50 287 ILE A C 1
ATOM 2293 O O . ILE A 1 287 ? 27.522 9.267 -27.803 1.00 98.50 287 ILE A O 1
ATOM 2297 N N . LYS A 1 288 ? 26.679 7.402 -26.886 1.00 98.56 288 LYS A N 1
ATOM 2298 C CA . LYS A 1 288 ? 27.179 6.507 -27.948 1.00 98.56 288 LYS A CA 1
ATOM 2299 C C . LYS A 1 288 ? 26.597 6.839 -29.320 1.00 98.56 288 LYS A C 1
ATOM 2301 O O . LYS A 1 288 ? 27.317 6.809 -30.310 1.00 98.56 288 LYS A O 1
ATOM 2306 N N . THR A 1 289 ? 25.308 7.164 -29.376 1.00 98.56 289 THR A N 1
ATOM 2307 C CA . THR A 1 289 ? 24.644 7.559 -30.625 1.00 98.56 289 THR A CA 1
ATOM 2308 C C . THR A 1 289 ? 25.262 8.844 -31.177 1.00 98.56 289 THR A C 1
ATOM 2310 O O . THR A 1 289 ? 25.578 8.912 -32.361 1.00 98.56 289 THR A O 1
ATOM 2313 N N . ASP A 1 290 ? 25.501 9.844 -30.325 1.00 98.50 290 ASP A N 1
ATOM 2314 C CA . ASP A 1 290 ? 26.135 11.103 -30.728 1.00 98.50 290 ASP A CA 1
ATOM 2315 C C . ASP A 1 290 ? 27.583 10.889 -31.206 1.00 98.50 290 ASP A C 1
ATOM 2317 O O . ASP A 1 290 ? 28.017 11.492 -32.192 1.00 98.50 290 ASP A O 1
ATOM 2321 N N . GLU A 1 291 ? 28.329 9.993 -30.551 1.00 98.38 291 GLU A N 1
ATOM 2322 C CA . GLU A 1 291 ? 29.670 9.583 -30.979 1.00 98.38 291 GLU A CA 1
ATOM 2323 C C . GLU A 1 291 ? 29.653 8.898 -32.354 1.00 98.38 291 GLU A C 1
ATOM 2325 O O . GLU A 1 291 ? 30.456 9.254 -33.220 1.00 98.38 291 GLU A O 1
ATOM 2330 N N . GLU A 1 292 ? 28.729 7.959 -32.583 1.00 98.31 292 GLU A N 1
ATOM 2331 C CA . GLU A 1 292 ? 28.553 7.282 -33.874 1.00 98.31 292 GLU A CA 1
ATOM 2332 C C . GLU A 1 292 ? 28.176 8.266 -34.985 1.00 98.31 292 GLU A C 1
ATOM 2334 O O . GLU A 1 292 ? 28.767 8.219 -36.066 1.00 98.31 292 GLU A O 1
ATOM 2339 N N . ILE A 1 293 ? 27.255 9.199 -34.717 1.00 98.50 293 ILE A N 1
ATOM 2340 C CA . ILE A 1 293 ? 26.882 10.261 -35.661 1.00 98.50 293 ILE A CA 1
ATOM 2341 C C . ILE A 1 293 ? 28.111 11.101 -36.021 1.00 98.50 293 ILE A C 1
ATOM 2343 O O . ILE A 1 293 ? 28.358 11.351 -37.203 1.00 98.50 293 ILE A O 1
ATOM 2347 N N . ARG A 1 294 ? 28.915 11.509 -35.029 1.00 98.56 294 ARG A N 1
ATOM 2348 C CA . ARG A 1 294 ? 30.132 12.297 -35.275 1.00 98.56 294 ARG A CA 1
ATOM 2349 C C . ARG A 1 294 ? 31.122 11.539 -36.159 1.00 98.56 294 ARG A C 1
ATOM 2351 O O . ARG A 1 294 ? 31.583 12.087 -37.158 1.00 98.56 294 ARG A O 1
ATOM 2358 N N . VAL A 1 295 ? 31.419 10.281 -35.825 1.00 98.56 295 VAL A N 1
ATOM 2359 C CA . VAL A 1 295 ? 32.346 9.441 -36.602 1.00 98.56 295 VAL A CA 1
ATOM 2360 C C . VAL A 1 295 ? 31.821 9.209 -38.020 1.00 98.56 295 VAL A C 1
ATOM 2362 O O . VAL A 1 295 ? 32.586 9.318 -38.977 1.00 98.56 295 VAL A O 1
ATOM 2365 N N . HIS A 1 296 ? 30.522 8.946 -38.187 1.00 98.50 296 HIS A N 1
ATOM 2366 C CA . HIS A 1 296 ? 29.906 8.790 -39.505 1.00 98.50 296 HIS A CA 1
ATOM 2367 C C . HIS A 1 296 ? 30.093 10.045 -40.364 1.00 98.50 296 HIS A C 1
ATOM 2369 O O . HIS A 1 296 ? 30.516 9.943 -41.515 1.00 98.50 296 HIS A O 1
ATOM 2375 N N . VAL A 1 297 ? 29.826 11.232 -39.808 1.00 98.62 297 VAL A N 1
ATOM 2376 C CA . VAL A 1 297 ? 30.012 12.511 -40.512 1.00 98.62 297 VAL A CA 1
ATOM 2377 C C . VAL A 1 297 ? 31.475 12.718 -40.913 1.00 98.62 297 VAL A C 1
ATOM 2379 O O . VAL A 1 297 ? 31.750 13.145 -42.033 1.00 98.62 297 VAL A O 1
ATOM 2382 N N . GLU A 1 298 ? 32.432 12.395 -40.041 1.00 98.19 298 GLU A N 1
ATOM 2383 C CA . GLU A 1 298 ? 33.864 12.486 -40.357 1.00 98.19 298 GLU A CA 1
ATOM 2384 C C . GLU A 1 298 ? 34.274 11.533 -41.493 1.00 98.19 298 GLU A C 1
ATOM 2386 O O . GLU A 1 298 ? 34.983 11.946 -42.416 1.00 98.19 298 GLU A O 1
ATOM 2391 N N . ILE A 1 299 ? 33.787 10.287 -41.475 1.00 98.31 299 ILE A N 1
ATOM 2392 C CA . ILE A 1 299 ? 34.034 9.298 -42.537 1.00 98.31 299 ILE A CA 1
ATOM 2393 C C . ILE A 1 299 ? 33.416 9.760 -43.857 1.00 98.31 299 ILE A C 1
ATOM 2395 O O . ILE A 1 299 ? 34.077 9.723 -44.896 1.00 98.31 299 ILE A O 1
ATOM 2399 N N . GLU A 1 300 ? 32.165 10.214 -43.832 1.00 98.44 300 GLU A N 1
ATOM 2400 C CA . GLU A 1 300 ? 31.474 10.703 -45.020 1.00 98.44 300 GLU A CA 1
ATOM 2401 C C . GLU A 1 300 ? 32.206 11.909 -45.623 1.00 98.44 300 GLU A C 1
ATOM 2403 O O . GLU A 1 300 ? 32.449 11.948 -46.830 1.00 98.44 300 GLU A O 1
ATOM 2408 N N . ASN A 1 301 ? 32.641 12.854 -44.786 1.00 98.31 301 ASN A N 1
ATOM 2409 C CA . ASN A 1 301 ? 33.441 13.996 -45.219 1.00 98.31 301 ASN A CA 1
ATOM 2410 C C . ASN A 1 301 ? 34.770 13.558 -45.846 1.00 98.31 301 ASN A C 1
ATOM 2412 O O . ASN A 1 301 ? 35.147 14.078 -46.897 1.00 98.31 301 ASN A O 1
ATOM 2416 N N . PHE A 1 302 ? 35.467 12.586 -45.250 1.00 98.50 302 PHE A N 1
ATOM 2417 C CA . PHE A 1 302 ? 36.691 12.031 -45.825 1.00 98.50 302 PHE A CA 1
ATOM 2418 C C . PHE A 1 302 ? 36.437 11.407 -47.204 1.00 98.50 302 PHE A C 1
ATOM 2420 O O . PHE A 1 302 ? 37.164 11.704 -48.153 1.00 98.50 302 PHE A O 1
ATOM 2427 N N . LEU A 1 303 ? 35.398 10.580 -47.342 1.00 98.56 303 LEU A N 1
ATOM 2428 C CA . LEU A 1 303 ? 35.052 9.936 -48.611 1.00 98.56 303 LEU A CA 1
ATOM 2429 C C . LEU A 1 303 ? 34.668 10.962 -49.681 1.00 98.56 303 LEU A C 1
ATOM 2431 O O . LEU A 1 303 ? 35.189 10.890 -50.793 1.00 98.56 303 LEU A O 1
ATOM 2435 N N . ARG A 1 304 ? 33.848 11.962 -49.334 1.00 98.50 304 ARG A N 1
ATOM 2436 C CA . ARG A 1 304 ? 33.501 13.078 -50.229 1.00 98.50 304 ARG A CA 1
ATOM 2437 C C . ARG A 1 304 ? 34.747 13.834 -50.698 1.00 98.50 304 ARG A C 1
ATOM 2439 O O . ARG A 1 304 ? 34.867 14.131 -51.881 1.00 98.50 304 ARG A O 1
ATOM 2446 N N . GLN A 1 305 ? 35.712 14.089 -49.811 1.00 98.31 305 GLN A N 1
ATOM 2447 C CA . GLN A 1 305 ? 36.983 14.720 -50.191 1.00 98.31 305 GLN A CA 1
ATOM 2448 C C . GLN A 1 305 ? 37.815 13.853 -51.147 1.00 98.31 305 GLN A C 1
ATOM 2450 O O . GLN A 1 305 ? 38.460 14.386 -52.048 1.00 98.31 305 GLN A O 1
ATOM 2455 N N . GLN A 1 306 ? 37.843 12.528 -50.962 1.00 97.88 306 GLN A N 1
ATOM 2456 C CA . GLN A 1 306 ? 38.549 11.631 -51.887 1.00 97.88 306 GLN A CA 1
ATOM 2457 C C . GLN A 1 306 ? 37.855 11.554 -53.245 1.00 97.88 306 GLN A C 1
ATOM 2459 O O . GLN A 1 306 ? 38.534 11.585 -54.270 1.00 97.88 306 GLN A O 1
ATOM 2464 N N . GLN A 1 307 ? 36.522 11.500 -53.254 1.00 97.81 307 GLN A N 1
ATOM 2465 C CA . GLN A 1 307 ? 35.731 11.554 -54.477 1.00 97.81 307 GLN A CA 1
ATOM 2466 C C . GLN A 1 307 ? 36.014 12.848 -55.246 1.00 97.81 307 GLN A C 1
ATOM 2468 O O . GLN A 1 307 ? 36.382 12.774 -56.413 1.00 97.81 307 GLN A O 1
ATOM 2473 N N . MET A 1 308 ? 35.978 14.002 -54.576 1.00 98.25 308 MET A N 1
ATOM 2474 C CA . MET A 1 308 ? 36.282 15.299 -55.187 1.00 98.25 308 MET A CA 1
ATOM 2475 C C . MET A 1 308 ? 37.682 15.324 -55.825 1.00 98.25 308 MET A C 1
ATOM 2477 O O . MET A 1 308 ? 37.835 15.741 -56.965 1.00 98.25 308 MET A O 1
ATOM 2481 N N . LYS A 1 309 ? 38.708 14.779 -55.152 1.00 98.12 309 LYS A N 1
ATOM 2482 C CA . LYS A 1 309 ? 40.070 14.667 -55.721 1.00 98.12 309 LYS A CA 1
ATOM 2483 C C . LYS A 1 309 ? 40.142 13.770 -56.959 1.00 98.12 309 LYS A C 1
ATOM 2485 O O . LYS A 1 309 ? 41.024 13.953 -57.799 1.00 98.12 309 LYS A O 1
ATOM 2490 N N . LEU A 1 310 ? 39.308 12.734 -57.038 1.00 98.00 310 LEU A N 1
ATOM 2491 C CA . LEU A 1 310 ? 39.232 11.863 -58.213 1.00 98.00 310 LEU A CA 1
ATOM 2492 C C . LEU A 1 310 ? 38.477 12.545 -59.353 1.00 98.00 310 LEU A C 1
ATOM 2494 O O . LEU A 1 310 ? 38.928 12.455 -60.490 1.00 98.00 310 LEU A O 1
ATOM 2498 N N . GLU A 1 311 ? 37.393 13.254 -59.043 1.00 97.94 311 GLU A N 1
ATOM 2499 C CA . GLU A 1 311 ? 36.629 14.066 -59.993 1.00 97.94 311 GLU A CA 1
ATOM 2500 C C . GLU A 1 311 ? 37.504 15.172 -60.598 1.00 97.94 311 GLU A C 1
ATOM 2502 O O . GLU A 1 311 ? 37.571 15.281 -61.816 1.00 97.94 311 GLU A O 1
ATOM 2507 N N . GLU A 1 312 ? 38.286 15.897 -59.791 1.00 98.19 312 GLU A N 1
ATOM 2508 C CA . GLU A 1 312 ? 39.257 16.895 -60.272 1.00 98.19 312 GLU A CA 1
ATOM 2509 C C . GLU A 1 312 ? 40.299 16.290 -61.229 1.00 98.19 312 GLU A C 1
ATOM 2511 O O . GLU A 1 312 ? 40.637 16.879 -62.257 1.00 98.19 312 GLU A O 1
ATOM 2516 N N . LYS A 1 313 ? 40.821 15.093 -60.918 1.00 97.94 313 LYS A N 1
ATOM 2517 C CA . LYS A 1 313 ? 41.759 14.388 -61.809 1.00 97.94 313 LYS A CA 1
ATOM 2518 C C . LYS A 1 313 ? 41.084 13.936 -63.095 1.00 97.94 313 LYS A C 1
ATOM 2520 O O . LYS A 1 313 ? 41.717 13.981 -64.146 1.00 97.94 313 LYS A O 1
ATOM 2525 N N . LEU A 1 314 ? 39.848 13.454 -63.007 1.00 98.06 314 LEU A N 1
ATOM 2526 C CA . LEU A 1 314 ? 39.069 13.032 -64.163 1.00 98.06 314 LEU A CA 1
ATOM 2527 C C . LEU A 1 314 ? 38.819 14.226 -65.085 1.00 98.06 314 LEU A C 1
ATOM 2529 O O . LEU A 1 314 ? 39.143 14.127 -66.263 1.00 98.06 314 LEU A O 1
ATOM 2533 N N . GLU A 1 315 ? 38.377 15.357 -64.537 1.00 97.81 315 GLU A N 1
ATOM 2534 C CA . GLU A 1 315 ? 38.185 16.613 -65.268 1.00 97.81 315 GLU A CA 1
ATOM 2535 C C . GLU A 1 315 ? 39.474 17.058 -65.966 1.00 97.81 315 GLU A C 1
ATOM 2537 O O . GLU A 1 315 ? 39.482 17.296 -67.171 1.00 97.81 315 GLU A O 1
ATOM 2542 N N . TYR A 1 316 ? 40.604 17.048 -65.249 1.00 98.12 316 TYR A N 1
ATOM 2543 C CA . TYR A 1 316 ? 41.912 17.348 -65.834 1.00 98.12 316 TYR A CA 1
ATOM 2544 C C . TYR A 1 316 ? 42.252 16.442 -67.031 1.00 98.12 316 TYR A C 1
ATOM 2546 O O . TYR A 1 316 ? 42.741 16.915 -68.060 1.00 98.12 316 TYR A O 1
ATOM 2554 N N . TRP A 1 317 ? 42.023 15.130 -66.913 1.00 98.44 317 TRP A N 1
ATOM 2555 C CA . TRP A 1 317 ? 42.320 14.188 -67.995 1.00 98.44 317 TRP A CA 1
ATOM 2556 C C . TRP A 1 317 ? 41.347 14.303 -69.168 1.00 98.44 317 TRP A C 1
ATOM 2558 O O . TRP A 1 317 ? 41.789 14.137 -70.305 1.00 98.44 317 TRP A O 1
ATOM 2568 N N . MET A 1 318 ? 40.070 14.606 -68.917 1.00 97.81 318 MET A N 1
ATOM 2569 C CA . MET A 1 318 ? 39.094 14.898 -69.969 1.00 97.81 318 MET A CA 1
ATOM 2570 C C . MET A 1 318 ? 39.503 16.147 -70.748 1.00 97.81 318 MET A C 1
ATOM 2572 O O . MET A 1 318 ? 39.664 16.067 -71.962 1.00 97.81 318 MET A O 1
ATOM 2576 N N . GLU A 1 319 ? 39.786 17.255 -70.057 1.00 97.94 319 GLU A N 1
ATOM 2577 C CA . GLU A 1 319 ? 40.199 18.511 -70.692 1.00 97.94 319 GLU A CA 1
ATOM 2578 C C . GLU A 1 319 ? 41.501 18.329 -71.490 1.00 97.94 319 GLU A C 1
ATOM 2580 O O . GLU A 1 319 ? 41.646 18.827 -72.609 1.00 97.94 319 GLU A O 1
ATOM 2585 N N . LYS A 1 320 ? 42.464 17.574 -70.945 1.00 98.19 320 LYS A N 1
ATOM 2586 C CA . LYS A 1 320 ? 43.697 17.242 -71.665 1.00 98.19 320 LYS A CA 1
ATOM 2587 C C . LYS A 1 320 ? 43.418 16.420 -72.922 1.00 98.19 320 LYS A C 1
ATOM 2589 O O . LYS A 1 320 ? 43.974 16.727 -73.973 1.00 98.19 320 LYS A O 1
ATOM 2594 N N . TYR A 1 321 ? 42.589 15.383 -72.818 1.00 97.81 321 TYR A N 1
ATOM 2595 C CA . TYR A 1 321 ? 42.224 14.546 -73.957 1.00 97.81 321 TYR A CA 1
ATOM 2596 C C . TYR A 1 321 ? 41.521 15.361 -75.045 1.00 97.81 321 TYR A C 1
ATOM 2598 O O . TYR A 1 321 ? 41.877 15.234 -76.213 1.00 97.81 321 TYR A O 1
ATOM 2606 N N . GLU A 1 322 ? 40.579 16.229 -74.675 1.00 98.19 322 GLU A N 1
ATOM 2607 C CA . GLU A 1 322 ? 39.891 17.128 -75.606 1.00 98.19 322 GLU A CA 1
ATOM 2608 C C . GLU A 1 322 ? 40.874 18.066 -76.313 1.00 98.19 322 GLU A C 1
ATOM 2610 O O . GLU A 1 322 ? 40.885 18.111 -77.542 1.00 98.19 322 GLU A O 1
ATOM 2615 N N . LYS A 1 323 ? 41.777 18.727 -75.574 1.00 97.44 323 LYS A N 1
ATOM 2616 C CA . LYS A 1 323 ? 42.818 19.595 -76.156 1.00 97.44 323 LYS A CA 1
ATOM 2617 C C . LYS A 1 323 ? 43.754 18.844 -77.100 1.00 97.44 323 LYS A C 1
ATOM 2619 O O . LYS A 1 323 ? 44.065 19.340 -78.184 1.00 97.44 323 LYS A O 1
ATOM 2624 N N . ASP A 1 324 ? 44.211 17.656 -76.710 1.00 97.69 324 ASP A N 1
ATOM 2625 C CA . ASP A 1 324 ? 45.089 16.830 -77.543 1.00 97.69 324 ASP A CA 1
ATOM 2626 C C . ASP A 1 324 ? 44.350 16.358 -78.809 1.00 97.69 324 ASP A C 1
ATOM 2628 O O . ASP A 1 324 ? 44.910 16.403 -79.907 1.00 97.69 324 ASP A O 1
ATOM 2632 N N . MET A 1 325 ? 43.077 15.969 -78.686 1.00 97.75 325 MET A N 1
ATOM 2633 C CA . MET A 1 325 ? 42.214 15.605 -79.813 1.00 97.75 325 MET A CA 1
ATOM 2634 C C . MET A 1 325 ? 41.979 16.782 -80.762 1.00 97.75 325 MET A C 1
ATOM 2636 O O . MET A 1 325 ? 42.114 16.613 -81.974 1.00 97.75 325 MET A O 1
ATOM 2640 N N . GLU A 1 326 ? 41.678 17.974 -80.244 1.00 97.44 326 GLU A N 1
ATOM 2641 C CA . GLU A 1 326 ? 41.536 19.195 -81.040 1.00 97.44 326 GLU A CA 1
ATOM 2642 C C . GLU A 1 326 ? 42.841 19.554 -81.753 1.00 97.44 326 GLU A C 1
ATOM 2644 O O . GLU A 1 326 ? 42.828 19.816 -82.955 1.00 97.44 326 GLU A O 1
ATOM 2649 N N . SER A 1 327 ? 43.976 19.493 -81.053 1.00 96.81 327 SER A N 1
ATOM 2650 C CA . SER A 1 327 ? 45.306 19.724 -81.625 1.00 96.81 327 SER A CA 1
ATOM 2651 C C . SER A 1 327 ? 45.609 18.743 -82.763 1.00 96.81 327 SER A C 1
ATOM 2653 O O . SER A 1 327 ? 45.962 19.156 -83.871 1.00 96.81 327 SER A O 1
ATOM 2655 N N . LYS A 1 328 ? 45.369 17.437 -82.564 1.00 96.69 328 LYS A N 1
ATOM 2656 C CA . LYS A 1 328 ? 45.535 16.427 -83.624 1.00 96.69 328 LYS A CA 1
ATOM 2657 C C . LYS A 1 328 ? 44.558 16.604 -84.774 1.00 96.69 328 LYS A C 1
ATOM 2659 O O . LYS A 1 328 ? 44.941 16.417 -85.930 1.00 96.69 328 LYS A O 1
ATOM 2664 N N . GLN A 1 329 ? 43.326 17.010 -84.497 1.00 97.56 329 GLN A N 1
ATOM 2665 C CA . GLN A 1 329 ? 42.355 17.324 -85.536 1.00 97.56 329 GLN A CA 1
ATOM 2666 C C . GLN A 1 329 ? 42.787 18.552 -86.353 1.00 97.56 329 GLN A C 1
ATOM 2668 O O . GLN A 1 329 ? 42.647 18.549 -87.578 1.00 97.56 329 GLN A O 1
ATOM 2673 N N . GLN A 1 330 ? 43.355 19.574 -85.709 1.00 96.50 330 GLN A N 1
ATOM 2674 C CA . GLN A 1 330 ? 43.924 20.750 -86.367 1.00 96.50 330 GLN A CA 1
ATOM 2675 C C . GLN A 1 330 ? 45.144 20.384 -87.224 1.00 96.50 330 GLN A C 1
ATOM 2677 O O . GLN A 1 330 ? 45.165 20.744 -88.399 1.00 96.50 330 GLN A O 1
ATOM 2682 N N . GLU A 1 331 ? 46.110 19.619 -86.701 1.00 96.56 331 GLU A N 1
ATOM 2683 C CA . GLU A 1 331 ? 47.256 19.093 -87.469 1.00 96.56 331 GLU A CA 1
ATOM 2684 C C . GLU A 1 331 ? 46.795 18.297 -88.702 1.00 96.56 331 GLU A C 1
ATOM 2686 O O . GLU A 1 331 ? 47.304 18.458 -89.812 1.00 96.56 331 GLU A O 1
ATOM 2691 N N . LEU A 1 332 ? 45.786 17.442 -88.534 1.00 96.75 332 LEU A N 1
ATOM 2692 C CA . LEU A 1 332 ? 45.236 16.648 -89.625 1.00 96.75 332 LEU A CA 1
ATOM 2693 C C . LEU A 1 332 ? 44.549 17.529 -90.678 1.00 96.75 332 LEU A C 1
ATOM 2695 O O . LEU A 1 332 ? 44.674 17.272 -91.878 1.00 96.75 332 LEU A O 1
ATOM 2699 N N . ASN A 1 333 ? 43.846 18.579 -90.254 1.00 96.88 333 ASN A N 1
ATOM 2700 C CA . ASN A 1 333 ? 43.212 19.539 -91.152 1.00 96.88 333 ASN A CA 1
ATOM 2701 C C . ASN A 1 333 ? 44.245 20.377 -91.921 1.00 96.88 333 ASN A C 1
ATOM 2703 O O . ASN A 1 333 ? 44.092 20.551 -93.131 1.00 96.88 333 ASN A O 1
ATOM 2707 N N . THR A 1 334 ? 45.313 20.846 -91.269 1.00 96.81 334 THR A N 1
ATOM 2708 C CA . THR A 1 334 ? 46.390 21.596 -91.937 1.00 96.81 334 THR A CA 1
ATOM 2709 C C . THR A 1 334 ? 47.144 20.722 -92.932 1.00 96.81 334 THR A C 1
ATOM 2711 O O . THR A 1 334 ? 47.380 21.154 -94.059 1.00 96.81 334 THR A O 1
ATOM 2714 N N . LEU A 1 335 ? 47.437 19.463 -92.588 1.00 96.56 335 LEU A N 1
ATOM 2715 C CA . LEU A 1 335 ? 48.078 18.521 -93.506 1.00 96.56 335 LEU A CA 1
ATOM 2716 C C . LEU A 1 335 ? 47.181 18.194 -94.708 1.00 96.56 335 LEU A C 1
ATOM 2718 O O . LEU A 1 335 ? 47.657 18.146 -95.843 1.00 96.56 335 LEU A O 1
ATOM 2722 N N . LYS A 1 336 ? 45.871 18.013 -94.489 1.00 97.00 336 LYS A N 1
ATOM 2723 C CA . LYS A 1 336 ? 44.892 17.862 -95.578 1.00 97.00 336 LYS A CA 1
ATOM 2724 C C . LYS A 1 336 ? 44.859 19.093 -96.484 1.00 97.00 336 LYS A C 1
ATOM 2726 O O . LYS A 1 336 ? 44.828 18.925 -97.701 1.00 97.00 336 LYS A O 1
ATOM 2731 N N . ALA A 1 337 ? 44.891 20.298 -95.913 1.00 96.62 337 ALA A N 1
ATOM 2732 C CA . ALA A 1 337 ? 44.925 21.545 -96.671 1.00 96.62 337 ALA A CA 1
ATOM 2733 C C . ALA A 1 337 ? 46.226 21.683 -97.479 1.00 96.62 337 ALA A C 1
ATOM 2735 O O . ALA A 1 337 ? 46.165 21.971 -98.670 1.00 96.62 337 ALA A O 1
ATOM 2736 N N . SER A 1 338 ? 47.385 21.389 -96.879 1.00 95.75 338 SER A N 1
ATOM 2737 C CA . SER A 1 338 ? 48.675 21.361 -97.584 1.00 95.75 338 SER A CA 1
ATOM 2738 C C . SER A 1 338 ? 48.653 20.363 -98.736 1.00 95.75 338 SER A C 1
ATOM 2740 O O . SER A 1 338 ? 48.952 20.732 -99.864 1.00 95.75 338 SER A O 1
ATOM 2742 N N . LYS A 1 339 ? 48.202 19.125 -98.494 1.00 96.06 339 LYS A N 1
ATOM 2743 C CA . LYS A 1 339 ? 48.073 18.102 -99.540 1.00 96.06 339 LYS A CA 1
ATOM 2744 C C . LYS A 1 339 ? 47.145 18.551 -100.671 1.00 96.06 339 LYS A C 1
ATOM 2746 O O . LYS A 1 339 ? 47.428 18.270 -101.833 1.00 96.06 339 LYS A O 1
ATOM 2751 N N . ALA A 1 340 ? 46.030 19.208 -100.350 1.00 96.38 340 ALA A N 1
ATOM 2752 C CA . ALA A 1 340 ? 45.114 19.745 -101.352 1.00 96.38 340 ALA A CA 1
ATOM 2753 C C . ALA A 1 340 ? 45.775 20.860 -102.181 1.00 96.38 340 ALA A C 1
ATOM 2755 O O . ALA A 1 340 ? 45.644 20.856 -103.404 1.00 96.38 340 ALA A O 1
ATOM 2756 N N . ASN A 1 341 ? 46.531 21.755 -101.538 1.00 95.38 341 ASN A N 1
ATOM 2757 C CA . ASN A 1 341 ? 47.293 22.811 -102.206 1.00 95.38 341 ASN A CA 1
ATOM 2758 C C . ASN A 1 341 ? 48.397 22.242 -103.107 1.00 95.38 341 ASN A C 1
ATOM 2760 O O . ASN A 1 341 ? 48.499 22.645 -104.262 1.00 95.38 341 ASN A O 1
ATOM 2764 N N . ASP A 1 342 ? 49.175 21.271 -102.622 1.00 94.56 342 ASP A N 1
ATOM 2765 C CA . ASP A 1 342 ? 50.224 20.604 -103.401 1.00 94.56 342 ASP A CA 1
ATOM 2766 C C . ASP A 1 342 ? 49.631 19.880 -104.613 1.00 94.56 342 ASP A C 1
ATOM 2768 O O . ASP A 1 342 ? 50.156 19.961 -105.723 1.00 94.56 342 ASP A O 1
ATOM 2772 N N . LEU A 1 343 ? 48.491 19.208 -104.427 1.00 96.06 343 LEU A N 1
ATOM 2773 C CA . LEU A 1 343 ? 47.770 18.551 -105.512 1.00 96.06 343 LEU A CA 1
ATOM 2774 C C . LEU A 1 343 ? 47.253 19.567 -106.540 1.00 96.06 343 LEU A C 1
ATOM 2776 O O . LEU A 1 343 ? 47.363 19.312 -107.738 1.00 96.06 343 LEU A O 1
ATOM 2780 N N . ALA A 1 344 ? 46.745 20.721 -106.101 1.00 95.12 344 ALA A N 1
ATOM 2781 C CA . ALA A 1 344 ? 46.335 21.803 -106.993 1.00 95.12 344 ALA A CA 1
ATOM 2782 C C . ALA A 1 344 ? 47.530 22.397 -107.763 1.00 95.12 344 ALA A C 1
ATOM 2784 O O . ALA A 1 344 ? 47.439 22.589 -108.975 1.00 95.12 344 ALA A O 1
ATOM 2785 N N . ALA A 1 345 ? 48.668 22.618 -107.099 1.00 93.88 345 ALA A N 1
ATOM 2786 C CA . ALA A 1 345 ? 49.897 23.103 -107.726 1.00 93.88 345 ALA A CA 1
ATOM 2787 C C . ALA A 1 345 ? 50.450 22.104 -108.756 1.00 93.88 345 ALA A C 1
ATOM 2789 O O . ALA A 1 345 ? 50.821 22.499 -109.860 1.00 93.88 345 ALA A O 1
ATOM 2790 N N . LEU A 1 346 ? 50.445 20.804 -108.442 1.00 94.06 346 LEU A N 1
ATOM 2791 C CA . LEU A 1 346 ? 50.825 19.744 -109.380 1.00 94.06 346 LEU A CA 1
ATOM 2792 C C . LEU A 1 346 ? 49.873 19.664 -110.573 1.00 94.06 346 LEU A C 1
ATOM 2794 O O . LEU A 1 346 ? 50.327 19.501 -111.704 1.00 94.06 346 LEU A O 1
ATOM 2798 N N . GLN A 1 347 ? 48.562 19.782 -110.345 1.00 93.94 347 GLN A N 1
ATOM 2799 C CA . GLN A 1 347 ? 47.583 19.839 -111.429 1.00 93.94 347 GLN A CA 1
ATOM 2800 C C . GLN A 1 347 ? 47.822 21.051 -112.329 1.00 93.94 347 GLN A C 1
ATOM 2802 O O . GLN A 1 347 ? 47.743 20.920 -113.549 1.00 93.94 347 GLN A O 1
ATOM 2807 N N . GLU A 1 348 ? 48.137 22.211 -111.757 1.00 93.50 348 GLU A N 1
ATOM 2808 C CA . GLU A 1 348 ? 48.429 23.418 -112.524 1.00 93.50 348 GLU A CA 1
ATOM 2809 C C . GLU A 1 348 ? 49.739 23.299 -113.311 1.00 93.50 348 GLU A C 1
ATOM 2811 O O . GLU A 1 348 ? 49.758 23.570 -114.509 1.00 93.50 348 GLU A O 1
ATOM 2816 N N . LEU A 1 349 ? 50.806 22.779 -112.700 1.00 93.31 349 LEU A N 1
ATOM 2817 C CA . LEU A 1 349 ? 52.058 22.491 -113.400 1.00 93.31 349 LEU A CA 1
ATOM 2818 C C . LEU A 1 349 ? 51.849 21.473 -114.530 1.00 93.31 349 LEU A C 1
ATOM 2820 O O . LEU A 1 349 ? 52.364 21.657 -115.628 1.00 93.31 349 LEU A O 1
ATOM 2824 N N . ALA A 1 350 ? 51.046 20.430 -114.306 1.00 92.56 350 ALA A N 1
ATOM 2825 C CA . ALA A 1 350 ? 50.704 19.461 -115.343 1.00 92.56 350 ALA A CA 1
ATOM 2826 C C . ALA A 1 350 ? 49.939 20.113 -116.508 1.00 92.56 350 ALA A C 1
ATOM 2828 O O . ALA A 1 350 ? 50.189 19.768 -117.664 1.00 92.56 350 ALA A O 1
ATOM 2829 N N . LYS A 1 351 ? 49.038 21.072 -116.240 1.00 93.38 351 LYS A N 1
ATOM 2830 C CA . LYS A 1 351 ? 48.411 21.878 -117.303 1.00 93.38 351 LYS A CA 1
ATOM 2831 C C . LYS A 1 351 ? 49.453 22.713 -118.045 1.00 93.38 351 LYS A C 1
ATOM 2833 O O . LYS A 1 351 ? 49.444 22.703 -119.270 1.00 93.38 351 LYS A O 1
ATOM 2838 N N . GLN A 1 352 ? 50.368 23.374 -117.337 1.00 91.56 352 GLN A N 1
ATOM 2839 C CA . GLN A 1 352 ? 51.444 24.156 -117.955 1.00 91.56 352 GLN A CA 1
ATOM 2840 C C . GLN A 1 352 ? 52.352 23.290 -118.839 1.00 91.56 352 GLN A C 1
ATOM 2842 O O . GLN A 1 352 ? 52.625 23.667 -119.974 1.00 91.56 352 GLN A O 1
ATOM 2847 N N . CYS A 1 353 ? 52.760 22.102 -118.381 1.00 89.44 353 CYS A N 1
ATOM 2848 C CA . CYS A 1 353 ? 53.524 21.151 -119.191 1.00 89.44 353 CYS A CA 1
ATOM 2849 C C . CYS A 1 353 ? 52.765 20.748 -120.457 1.00 89.44 353 CYS A C 1
ATOM 2851 O O . CYS A 1 353 ? 53.350 20.790 -121.533 1.00 89.44 353 CYS A O 1
ATOM 2853 N N . ARG A 1 354 ? 51.464 20.435 -120.360 1.00 90.38 354 ARG A N 1
ATOM 2854 C CA . ARG A 1 354 ? 50.633 20.130 -121.540 1.00 90.38 354 ARG A CA 1
ATOM 2855 C C . ARG A 1 354 ? 50.571 21.301 -122.517 1.00 90.38 354 ARG A C 1
ATOM 2857 O O . ARG A 1 354 ? 50.667 21.081 -123.718 1.00 90.38 354 ARG A O 1
ATOM 2864 N N . LEU A 1 355 ? 50.442 22.532 -122.017 1.00 90.88 355 LEU A N 1
ATOM 2865 C CA . LEU A 1 355 ? 50.455 23.736 -122.853 1.00 90.88 355 LEU A CA 1
ATOM 2866 C C . LEU A 1 355 ? 51.811 23.929 -123.548 1.00 90.88 355 LEU A C 1
ATOM 2868 O O . LEU A 1 355 ? 51.845 24.213 -124.742 1.00 90.88 355 LEU A O 1
ATOM 2872 N N . PHE A 1 356 ? 52.931 23.731 -122.844 1.00 88.94 356 PHE A N 1
ATOM 2873 C CA . PHE A 1 356 ? 54.264 23.801 -123.451 1.00 88.94 356 PHE A CA 1
ATOM 2874 C C . PHE A 1 356 ? 54.511 22.677 -124.461 1.00 88.94 356 PHE A C 1
ATOM 2876 O O . PHE A 1 356 ? 55.056 22.934 -125.530 1.00 88.94 356 PHE A O 1
ATOM 2883 N N . GLU A 1 357 ? 54.104 21.443 -124.162 1.00 87.25 357 GLU A N 1
ATOM 2884 C CA . GLU A 1 357 ? 54.172 20.317 -125.100 1.00 87.25 357 GLU A CA 1
ATOM 2885 C C . GLU A 1 357 ? 53.359 20.602 -126.360 1.00 87.25 357 GLU A C 1
ATOM 2887 O O . GLU A 1 357 ? 53.857 20.392 -127.467 1.00 87.25 357 GLU A O 1
ATOM 2892 N N . GLN A 1 358 ? 52.143 21.130 -126.201 1.00 87.19 358 GLN A N 1
ATOM 2893 C CA . GLN A 1 358 ? 51.305 21.556 -127.313 1.00 87.19 358 GLN A CA 1
ATOM 2894 C C . GLN A 1 358 ? 52.004 22.636 -128.148 1.00 87.19 358 GLN A C 1
ATOM 2896 O O . GLN A 1 358 ? 52.125 22.462 -129.357 1.00 87.19 358 GLN A O 1
ATOM 2901 N N . ALA A 1 359 ? 52.561 23.676 -127.522 1.00 86.50 359 ALA A N 1
ATOM 2902 C CA . ALA A 1 359 ? 53.306 24.723 -128.223 1.00 86.50 359 ALA A CA 1
ATOM 2903 C C . ALA A 1 359 ? 54.554 24.185 -128.957 1.00 86.50 359 ALA A C 1
ATOM 2905 O O . ALA A 1 359 ? 54.846 24.597 -130.078 1.00 86.50 359 ALA A O 1
ATOM 2906 N N . ILE A 1 360 ? 55.287 23.230 -128.369 1.00 84.81 360 ILE A N 1
ATOM 2907 C CA . ILE A 1 360 ? 56.433 22.572 -129.021 1.00 84.81 360 ILE A CA 1
ATOM 2908 C C . ILE A 1 360 ? 55.973 21.729 -130.214 1.00 84.81 360 ILE A C 1
ATOM 2910 O O . ILE A 1 360 ? 56.644 21.708 -131.248 1.00 84.81 360 ILE A O 1
ATOM 2914 N N . MET A 1 361 ? 54.864 20.995 -130.079 1.00 84.62 361 MET A N 1
ATOM 2915 C CA . MET A 1 361 ? 54.295 20.234 -131.190 1.00 84.62 361 MET A CA 1
ATOM 2916 C C . MET A 1 361 ? 53.831 21.161 -132.311 1.00 84.62 361 MET A C 1
ATOM 2918 O O . MET A 1 361 ? 54.134 20.883 -133.468 1.00 84.62 361 MET A O 1
ATOM 2922 N N . GLU A 1 362 ? 53.166 2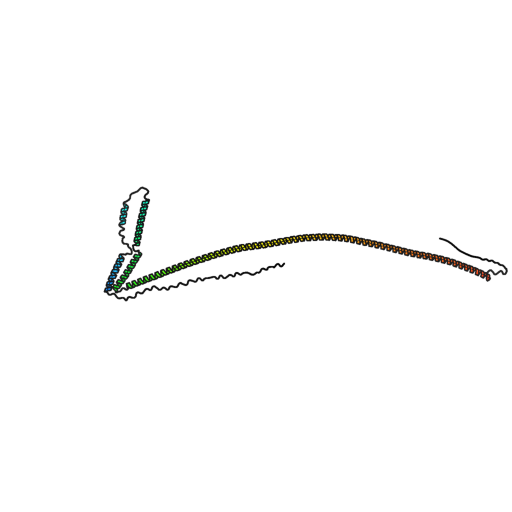2.266 -131.980 1.00 82.94 362 GLU A N 1
ATOM 2923 C CA . GLU A 1 362 ? 52.748 23.292 -132.935 1.00 82.94 362 GLU A CA 1
ATOM 2924 C C . GLU A 1 362 ? 53.961 23.885 -133.675 1.00 82.94 362 GLU A C 1
ATOM 2926 O O . GLU A 1 362 ? 53.983 23.834 -134.902 1.00 82.94 362 GLU A O 1
ATOM 2931 N N . ASP A 1 363 ? 55.030 24.293 -132.979 1.00 80.88 363 ASP A N 1
ATOM 2932 C CA . ASP A 1 363 ? 56.281 24.774 -133.603 1.00 80.88 363 ASP A CA 1
ATOM 2933 C C . ASP A 1 363 ? 56.967 23.696 -134.469 1.00 80.88 363 ASP A C 1
ATOM 2935 O O . ASP A 1 363 ? 57.495 23.984 -135.547 1.00 80.88 363 ASP A O 1
ATOM 2939 N N . ARG A 1 364 ? 56.948 22.420 -134.051 1.00 81.62 364 ARG A N 1
ATOM 2940 C CA . ARG A 1 364 ? 57.474 21.305 -134.863 1.00 81.62 364 ARG A CA 1
ATOM 2941 C C . ARG A 1 364 ? 56.674 21.104 -136.143 1.00 81.62 364 ARG A C 1
ATOM 2943 O O . ARG A 1 364 ? 57.278 20.954 -137.207 1.00 81.62 364 ARG A O 1
ATOM 2950 N N . VAL A 1 365 ? 55.346 21.097 -136.045 1.00 85.06 365 VAL A N 1
ATOM 2951 C CA . VAL A 1 365 ? 54.441 20.969 -137.193 1.00 85.06 365 VAL A CA 1
ATOM 2952 C C . VAL A 1 365 ? 54.601 22.171 -138.119 1.00 85.06 365 VAL A C 1
ATOM 2954 O O . VAL A 1 365 ? 54.677 21.987 -139.331 1.00 85.06 365 VAL A O 1
ATOM 2957 N N . GLU A 1 366 ? 54.730 23.379 -137.576 1.00 80.38 366 GLU A N 1
ATOM 2958 C CA . GLU A 1 366 ? 54.946 24.601 -138.348 1.00 80.38 366 GLU A CA 1
ATOM 2959 C C . GLU A 1 366 ? 56.299 24.575 -139.076 1.00 80.38 366 GLU A C 1
ATOM 2961 O O . GLU A 1 366 ? 56.359 24.838 -140.279 1.00 80.38 366 GLU A O 1
ATOM 2966 N N . LYS A 1 367 ? 57.377 24.129 -138.416 1.00 79.62 367 LYS A N 1
ATOM 2967 C CA . LYS A 1 367 ? 58.688 23.906 -139.056 1.00 79.62 367 LYS A CA 1
ATOM 2968 C C . LYS A 1 367 ? 58.653 22.823 -140.131 1.00 79.62 367 LYS A C 1
ATOM 2970 O O . LYS A 1 367 ? 59.300 22.971 -141.169 1.00 79.62 367 LYS A O 1
ATOM 2975 N N . GLU A 1 368 ? 57.940 21.721 -139.915 1.00 80.56 368 GLU A N 1
ATOM 2976 C CA . GLU A 1 368 ? 57.761 20.686 -140.940 1.00 80.56 368 GLU A CA 1
ATOM 2977 C C . GLU A 1 368 ? 56.904 21.163 -142.113 1.00 80.56 368 GLU A C 1
ATOM 2979 O O . GLU A 1 368 ? 57.232 20.864 -143.261 1.00 80.56 368 GLU A O 1
ATOM 2984 N N . ALA A 1 369 ? 55.846 21.932 -141.859 1.00 82.00 369 ALA A N 1
ATOM 2985 C CA . ALA A 1 369 ? 55.020 22.539 -142.895 1.00 82.00 369 ALA A CA 1
ATOM 2986 C C . ALA A 1 369 ? 55.815 23.571 -143.706 1.00 82.00 369 ALA A C 1
ATOM 2988 O O . ALA A 1 369 ? 55.723 23.579 -144.933 1.00 82.00 369 ALA A O 1
ATOM 2989 N N . ALA A 1 370 ? 56.651 24.381 -143.050 1.00 82.06 370 ALA A N 1
ATOM 2990 C CA . ALA A 1 370 ? 57.576 25.296 -143.710 1.00 82.06 370 ALA A CA 1
ATOM 2991 C C . ALA A 1 370 ? 58.589 24.539 -144.583 1.00 82.06 370 ALA A C 1
ATOM 2993 O O . ALA A 1 370 ? 58.796 24.910 -145.737 1.00 82.06 370 ALA A O 1
ATOM 2994 N N . ARG A 1 371 ? 59.165 23.431 -144.091 1.00 80.06 371 ARG A N 1
ATOM 2995 C CA . ARG A 1 371 ? 60.029 22.555 -144.904 1.00 80.06 371 ARG A CA 1
ATOM 2996 C C . ARG A 1 371 ? 59.294 21.969 -146.108 1.00 80.06 371 ARG A C 1
ATOM 2998 O O . ARG A 1 371 ? 59.807 22.062 -147.218 1.00 80.06 371 ARG A O 1
ATOM 3005 N N . ARG A 1 372 ? 58.087 21.426 -145.915 1.00 79.88 372 ARG A N 1
ATOM 3006 C CA . ARG A 1 372 ? 57.261 20.892 -147.011 1.00 79.88 372 ARG A CA 1
ATOM 3007 C C . ARG A 1 372 ? 56.892 21.959 -148.039 1.00 79.88 372 ARG A C 1
ATOM 3009 O O . ARG A 1 372 ? 56.912 21.651 -149.224 1.00 79.88 372 ARG A O 1
ATOM 3016 N N . LYS A 1 373 ? 56.613 23.198 -147.615 1.00 78.94 373 LYS A N 1
ATOM 3017 C CA . LYS A 1 373 ? 56.411 24.336 -148.527 1.00 78.94 373 LYS A CA 1
ATOM 3018 C C . LYS A 1 373 ? 57.657 24.614 -149.356 1.00 78.94 373 LYS A C 1
ATOM 3020 O O . LYS A 1 373 ? 57.559 24.655 -150.570 1.00 78.94 373 LYS A O 1
ATOM 3025 N N . VAL A 1 374 ? 58.832 24.701 -148.732 1.00 81.31 374 VAL A N 1
ATOM 3026 C CA . VAL A 1 374 ? 60.094 24.907 -149.464 1.00 81.31 374 VAL A CA 1
ATOM 3027 C C . VAL A 1 374 ? 60.366 23.766 -150.452 1.00 81.31 374 VAL A C 1
ATOM 3029 O O . VAL A 1 374 ? 60.814 24.009 -151.571 1.00 81.31 374 VAL A O 1
ATOM 3032 N N . GLU A 1 375 ? 60.090 22.516 -150.072 1.00 79.69 375 GLU A N 1
ATOM 3033 C CA . GLU A 1 375 ? 60.207 21.368 -150.977 1.00 79.69 375 GLU A CA 1
ATOM 3034 C C . GLU A 1 375 ? 59.205 21.430 -152.137 1.00 79.69 375 GLU A C 1
ATOM 3036 O O . GLU A 1 375 ? 59.594 21.162 -153.277 1.00 79.69 375 GLU A O 1
ATOM 3041 N N . GLN A 1 376 ? 57.949 21.808 -151.873 1.00 75.25 376 GLN A N 1
ATOM 3042 C CA . GLN A 1 376 ? 56.931 22.042 -152.900 1.00 75.25 376 GLN A CA 1
ATOM 3043 C C . GLN A 1 376 ? 57.340 23.174 -153.837 1.00 75.25 376 GLN A C 1
ATOM 3045 O O . GLN A 1 376 ? 57.387 22.938 -155.036 1.00 75.25 376 GLN A O 1
ATOM 3050 N N . ASP A 1 377 ? 57.749 24.331 -153.323 1.00 79.25 377 ASP A N 1
ATOM 3051 C CA . ASP A 1 377 ? 58.220 25.467 -154.120 1.00 79.25 377 ASP A CA 1
ATOM 3052 C C . ASP A 1 377 ? 59.439 25.074 -154.975 1.00 79.25 377 ASP A C 1
ATOM 3054 O O . ASP A 1 377 ? 59.562 25.461 -156.138 1.00 79.25 377 ASP A O 1
ATOM 3058 N N . ALA A 1 378 ? 60.345 24.244 -154.443 1.00 78.69 378 ALA A N 1
ATOM 3059 C CA . ALA A 1 378 ? 61.486 23.721 -155.192 1.00 78.69 378 ALA A CA 1
ATOM 3060 C C . ALA A 1 378 ? 61.071 22.729 -156.295 1.00 78.69 378 ALA A C 1
ATOM 3062 O O . ALA A 1 378 ? 61.671 22.713 -157.378 1.00 78.69 378 ALA A O 1
ATOM 3063 N N . LEU A 1 379 ? 60.067 21.887 -156.035 1.00 80.00 379 LEU A N 1
ATOM 3064 C CA . LEU A 1 379 ? 59.452 21.001 -157.022 1.00 80.00 379 LEU A CA 1
ATOM 3065 C C . LEU A 1 379 ? 58.733 21.809 -158.098 1.00 80.00 379 LEU A C 1
ATOM 3067 O O . LEU A 1 379 ? 59.015 21.595 -159.274 1.00 80.00 379 LEU A O 1
ATOM 3071 N N . GLU A 1 380 ? 57.909 22.778 -157.713 1.00 77.56 380 GLU A N 1
ATOM 3072 C CA . GLU A 1 380 ? 57.223 23.714 -158.595 1.00 77.56 380 GLU A CA 1
ATOM 3073 C C . GLU A 1 380 ? 58.226 24.445 -159.477 1.00 77.56 380 GLU A C 1
ATOM 3075 O O . GLU A 1 380 ? 58.093 24.389 -160.697 1.00 77.56 380 GLU A O 1
ATOM 3080 N N . LEU A 1 381 ? 59.311 24.980 -158.912 1.00 76.50 381 LEU A N 1
ATOM 3081 C CA . LEU A 1 381 ? 60.406 25.596 -159.660 1.00 76.50 381 LEU A CA 1
ATOM 3082 C C . LEU A 1 381 ? 61.075 24.612 -160.632 1.00 76.50 381 LEU A C 1
ATOM 3084 O O . LEU A 1 381 ? 61.425 24.996 -161.750 1.00 76.50 381 LEU A O 1
ATOM 3088 N N . LYS A 1 382 ? 61.255 23.337 -160.257 1.00 75.94 382 LYS A N 1
ATOM 3089 C CA . LYS A 1 382 ? 61.746 22.295 -161.180 1.00 75.94 382 LYS A CA 1
ATOM 3090 C C . LYS A 1 382 ? 60.755 22.043 -162.316 1.00 75.94 382 LYS A C 1
ATOM 3092 O O . LYS A 1 382 ? 61.192 21.923 -163.461 1.00 75.94 382 LYS A O 1
ATOM 3097 N N . SER A 1 383 ? 59.454 21.977 -162.043 1.00 75.12 383 SER A N 1
ATOM 3098 C CA . SER A 1 383 ? 58.417 21.863 -163.077 1.00 75.12 383 SER A CA 1
ATOM 3099 C C . SER A 1 383 ? 58.368 23.101 -163.964 1.00 75.12 383 SER A C 1
ATOM 3101 O O . SER A 1 383 ? 58.376 22.941 -165.176 1.00 75.12 383 SER A O 1
ATOM 3103 N N . VAL A 1 384 ? 58.427 24.316 -163.412 1.00 74.12 384 VAL A N 1
ATOM 3104 C CA . VAL A 1 384 ? 58.503 25.580 -164.162 1.00 74.12 384 VAL A CA 1
ATOM 3105 C C . VAL A 1 384 ? 59.755 25.609 -165.035 1.00 74.12 384 VAL A C 1
ATOM 3107 O O . VAL A 1 384 ? 59.664 25.952 -166.209 1.00 74.12 384 VAL A O 1
ATOM 3110 N N . LYS A 1 385 ? 60.914 25.167 -164.532 1.00 70.50 385 LYS A N 1
ATOM 3111 C CA . LYS A 1 385 ? 62.139 25.016 -165.338 1.00 70.50 385 LYS A CA 1
ATOM 3112 C C . LYS A 1 385 ? 61.967 23.994 -166.467 1.00 70.50 385 LYS A C 1
ATOM 3114 O O . LYS A 1 385 ? 62.409 24.255 -167.585 1.00 70.50 385 LYS A O 1
ATOM 3119 N N . LYS A 1 386 ? 61.303 22.857 -166.220 1.00 71.25 386 LYS A N 1
ATOM 3120 C CA . LYS A 1 386 ? 60.960 21.872 -167.264 1.00 71.25 386 LYS A CA 1
ATOM 3121 C C . LYS A 1 386 ? 59.964 22.434 -168.282 1.00 71.25 386 LYS A C 1
ATOM 3123 O O . LYS A 1 386 ? 60.133 22.185 -169.469 1.00 71.25 386 LYS A O 1
ATOM 3128 N N . LEU A 1 387 ? 58.979 23.218 -167.846 1.00 70.06 387 LEU A N 1
ATOM 3129 C CA . LEU A 1 387 ? 57.991 23.873 -168.703 1.00 70.06 387 LEU A CA 1
ATOM 3130 C C . LEU A 1 387 ? 58.648 24.963 -169.559 1.00 70.06 387 LEU A C 1
ATOM 3132 O O . LEU A 1 387 ? 58.405 25.024 -170.758 1.00 70.06 387 LEU A O 1
ATOM 3136 N N . GLN A 1 388 ? 59.558 25.754 -168.980 1.00 65.25 388 GLN A N 1
ATOM 3137 C CA . GLN A 1 388 ? 60.408 26.694 -169.713 1.00 65.25 388 GLN A CA 1
ATOM 3138 C C . GLN A 1 388 ? 61.285 25.971 -170.742 1.00 65.25 388 GLN A C 1
ATOM 3140 O O . GLN A 1 388 ? 61.420 26.452 -171.863 1.00 65.25 388 GLN A O 1
ATOM 3145 N N . ALA A 1 389 ? 61.870 24.820 -170.401 1.00 65.94 389 ALA A N 1
ATOM 3146 C CA . ALA A 1 389 ? 62.662 24.023 -171.339 1.00 65.94 389 ALA A CA 1
ATOM 3147 C C . ALA A 1 389 ? 61.800 23.408 -172.457 1.00 65.94 389 ALA A C 1
ATOM 3149 O O . ALA A 1 389 ? 62.200 23.422 -173.621 1.00 65.94 389 ALA A O 1
ATOM 3150 N N . TRP A 1 390 ? 60.600 22.921 -172.130 1.00 72.44 390 TRP A N 1
ATOM 3151 C CA . TRP A 1 390 ? 59.633 22.415 -173.102 1.00 72.44 390 TRP A CA 1
ATOM 3152 C C . TRP A 1 390 ? 59.156 23.523 -174.042 1.00 72.44 390 TRP A C 1
ATOM 3154 O O . TRP A 1 390 ? 59.225 23.341 -175.252 1.00 72.44 390 TRP A O 1
ATOM 3164 N N . TRP A 1 391 ? 58.778 24.691 -173.518 1.00 62.53 391 TRP A N 1
ATOM 3165 C CA . TRP A 1 391 ? 58.353 25.840 -174.318 1.00 62.53 391 TRP A CA 1
ATOM 3166 C C . TRP A 1 391 ? 59.479 26.367 -175.211 1.00 62.53 391 TRP A C 1
ATOM 3168 O O . TRP A 1 391 ? 59.265 26.565 -176.404 1.00 62.53 391 TRP A O 1
ATOM 3178 N N . ARG A 1 392 ? 60.711 26.479 -174.691 1.00 62.25 392 ARG A N 1
ATOM 3179 C CA . ARG A 1 392 ? 61.901 26.793 -175.506 1.00 62.25 392 ARG A CA 1
ATOM 3180 C C . ARG A 1 392 ? 62.121 25.753 -176.613 1.00 62.25 392 ARG A C 1
ATOM 3182 O O . ARG A 1 392 ? 62.405 26.127 -177.743 1.00 62.25 392 ARG A O 1
ATOM 3189 N N . GLY A 1 393 ? 61.925 24.464 -176.332 1.00 55.88 393 GLY A N 1
ATOM 3190 C CA . GLY A 1 393 ? 62.024 23.394 -177.332 1.00 55.88 393 GLY A CA 1
ATOM 3191 C C . GLY A 1 393 ? 60.884 23.380 -178.360 1.00 55.88 393 GLY A C 1
ATOM 3192 O O . GLY A 1 393 ? 61.109 23.053 -179.522 1.00 55.88 393 GLY A O 1
ATOM 3193 N N . THR A 1 394 ? 59.663 23.738 -177.966 1.00 61.69 394 THR A N 1
ATOM 3194 C CA . THR A 1 394 ? 58.497 23.846 -178.859 1.00 61.69 394 THR A CA 1
ATOM 3195 C C . THR A 1 394 ? 58.604 25.081 -179.753 1.00 61.69 394 THR A C 1
ATOM 3197 O O . THR A 1 394 ? 58.333 24.985 -180.947 1.00 61.69 394 THR A O 1
ATOM 3200 N N . MET A 1 395 ? 59.128 26.193 -179.229 1.00 57.28 395 MET A N 1
ATOM 3201 C CA . MET A 1 395 ? 59.490 27.366 -180.027 1.00 57.28 395 MET A CA 1
ATOM 3202 C C . MET A 1 395 ? 60.508 27.044 -181.133 1.00 57.28 395 MET A C 1
ATOM 3204 O O . MET A 1 395 ? 60.355 27.523 -182.253 1.00 57.28 395 MET A O 1
ATOM 3208 N N . VAL A 1 396 ? 61.490 26.177 -180.857 1.00 56.69 396 VAL A N 1
ATOM 3209 C CA . VAL A 1 396 ? 62.478 25.710 -181.852 1.00 56.69 396 VAL A CA 1
ATOM 3210 C C . VAL A 1 396 ? 61.861 24.762 -182.891 1.00 56.69 396 VAL A C 1
ATOM 3212 O O . VAL A 1 396 ? 62.277 24.755 -184.044 1.00 56.69 396 VAL A O 1
ATOM 3215 N N . ARG A 1 397 ? 60.852 23.965 -182.518 1.00 56.84 397 ARG A N 1
ATOM 3216 C CA . ARG A 1 397 ? 60.253 22.938 -183.393 1.00 56.84 397 ARG A CA 1
ATOM 3217 C C . ARG A 1 397 ? 59.087 23.422 -184.253 1.00 56.84 397 ARG A C 1
ATOM 3219 O O . ARG A 1 397 ? 58.704 22.710 -185.174 1.00 56.84 397 ARG A O 1
ATOM 3226 N N . HIS A 1 398 ? 58.479 24.564 -183.942 1.00 53.19 398 HIS A N 1
ATOM 3227 C CA . HIS A 1 398 ? 57.323 25.097 -184.681 1.00 53.19 398 HIS A CA 1
ATOM 3228 C C . HIS A 1 398 ? 57.597 26.447 -185.372 1.00 53.19 398 HIS A C 1
ATOM 3230 O O . HIS A 1 398 ? 56.673 27.044 -185.910 1.00 53.19 398 HIS A O 1
ATOM 3236 N N . ASN A 1 399 ? 58.860 26.899 -185.435 1.00 48.41 399 ASN A N 1
ATOM 3237 C CA . ASN A 1 399 ? 59.310 28.057 -186.229 1.00 48.41 399 ASN A CA 1
ATOM 3238 C C . ASN A 1 399 ? 58.495 29.353 -186.013 1.00 48.41 399 ASN A C 1
ATOM 3240 O O . ASN A 1 399 ? 58.110 30.026 -186.972 1.00 48.41 399 ASN A O 1
ATOM 3244 N N . ILE A 1 400 ? 58.262 29.731 -184.750 1.00 49.56 400 ILE A N 1
ATOM 3245 C CA . ILE A 1 400 ? 57.626 31.004 -184.366 1.00 49.56 400 ILE A CA 1
ATOM 3246 C C . ILE A 1 400 ? 58.666 31.886 -183.661 1.00 49.56 400 ILE A C 1
ATOM 3248 O O . ILE A 1 400 ? 59.343 31.438 -182.739 1.00 49.56 400 ILE A O 1
ATOM 3252 N N . GLY A 1 401 ? 58.795 33.147 -184.089 1.00 57.16 401 GLY A N 1
ATOM 3253 C CA . GLY A 1 401 ? 59.786 34.097 -183.562 1.00 57.16 401 GLY A CA 1
ATOM 3254 C C . GLY A 1 401 ? 61.128 34.066 -184.315 1.00 57.16 401 GLY A C 1
ATOM 3255 O O . GLY A 1 401 ? 61.160 33.586 -185.444 1.00 57.16 401 GLY A O 1
ATOM 3256 N N . PRO A 1 402 ? 62.232 34.587 -183.743 1.00 47.31 402 PRO A N 1
ATOM 3257 C CA . PRO A 1 402 ? 63.428 35.080 -184.458 1.00 47.31 402 PRO A CA 1
ATOM 3258 C C . PRO A 1 402 ? 64.273 34.028 -185.220 1.00 47.31 402 PRO A C 1
ATOM 3260 O O . PRO A 1 402 ? 65.378 34.322 -185.659 1.00 47.31 402 PRO A O 1
ATOM 3263 N N . TYR A 1 403 ? 63.754 32.820 -185.442 1.00 47.88 403 TYR A N 1
ATOM 3264 C CA . TYR A 1 403 ? 64.430 31.655 -186.022 1.00 47.88 403 TYR A CA 1
ATOM 3265 C C . TYR A 1 403 ? 64.011 31.351 -187.479 1.00 47.88 403 TYR A C 1
ATOM 3267 O O . TYR A 1 403 ? 63.965 30.197 -187.894 1.00 47.88 403 TYR A O 1
ATOM 3275 N N . LYS A 1 404 ? 63.690 32.378 -188.283 1.00 43.69 404 LYS A N 1
ATOM 3276 C CA . LYS A 1 404 ? 63.199 32.228 -189.674 1.00 43.69 404 LYS A CA 1
ATOM 3277 C C . LYS A 1 404 ? 64.286 32.240 -190.762 1.00 43.69 404 LYS A C 1
ATOM 3279 O O . LYS A 1 404 ? 63.964 32.094 -191.938 1.00 43.69 404 LYS A O 1
ATOM 3284 N N . ALA A 1 405 ? 65.559 32.391 -190.410 1.00 38.06 405 ALA A N 1
ATOM 3285 C CA . ALA A 1 405 ? 66.656 32.414 -191.373 1.00 38.06 405 ALA A CA 1
ATOM 3286 C C . ALA A 1 405 ? 67.762 31.458 -190.927 1.00 38.06 405 ALA A C 1
ATOM 3288 O O . ALA A 1 405 ? 68.439 31.755 -189.957 1.00 38.06 405 ALA A O 1
ATOM 3289 N N . LEU A 1 406 ? 67.890 30.317 -191.617 1.00 39.31 406 LEU A N 1
ATOM 3290 C CA . LEU A 1 406 ? 69.141 29.627 -191.990 1.00 39.31 406 LEU A CA 1
ATOM 3291 C C . LEU A 1 406 ? 68.844 28.175 -192.399 1.00 39.31 406 LEU A C 1
ATOM 3293 O O . LEU A 1 406 ? 69.078 27.204 -191.688 1.00 39.31 406 LEU A O 1
ATOM 3297 N N . LYS A 1 407 ? 68.338 28.042 -193.629 1.00 29.95 407 LYS A N 1
ATOM 3298 C CA . LYS A 1 407 ? 68.459 26.827 -194.435 1.00 29.95 407 LYS A CA 1
ATOM 3299 C C . LYS A 1 407 ? 69.893 26.786 -194.983 1.00 29.95 407 LYS A C 1
ATOM 3301 O O . LYS A 1 407 ? 70.139 27.451 -195.984 1.00 29.95 407 LYS A O 1
ATOM 3306 N N . LYS A 1 408 ? 70.794 26.040 -194.321 1.00 26.95 408 LYS A N 1
ATOM 3307 C CA . LYS A 1 408 ? 71.992 25.319 -194.845 1.00 26.95 408 LYS A CA 1
ATOM 3308 C C . LYS A 1 408 ? 73.142 25.255 -193.820 1.00 26.95 408 LYS A C 1
ATOM 3310 O O . LYS A 1 408 ? 73.834 26.248 -193.657 1.00 26.95 408 LYS A O 1
ATOM 3315 N N . SER A 1 409 ? 73.359 24.055 -193.262 1.00 27.67 409 SER A N 1
ATOM 3316 C CA . SER A 1 409 ? 74.634 23.374 -192.894 1.00 27.67 409 SER A CA 1
ATOM 3317 C C . SER A 1 409 ? 74.297 22.292 -191.839 1.00 27.67 409 SER A C 1
ATOM 3319 O O . SER A 1 409 ? 73.614 22.617 -190.876 1.00 27.67 409 SER A O 1
ATOM 3321 N N . LYS A 1 410 ? 74.494 20.976 -192.069 1.00 26.00 410 LYS A N 1
ATOM 3322 C CA . LYS A 1 410 ? 75.742 20.192 -191.838 1.00 26.00 410 LYS A CA 1
ATOM 3323 C C . LYS A 1 410 ? 76.357 20.461 -190.454 1.00 26.00 410 LYS A C 1
ATOM 3325 O O . LYS A 1 410 ? 76.456 21.622 -190.092 1.00 26.00 410 LYS A O 1
ATOM 3330 N N . GLU A 1 411 ? 76.863 19.529 -189.658 1.00 26.81 411 GLU A N 1
ATOM 3331 C CA . GLU A 1 411 ? 77.029 18.065 -189.619 1.00 26.81 411 GLU A CA 1
ATOM 3332 C C . GLU A 1 411 ? 77.578 17.780 -188.185 1.00 26.81 411 GLU A C 1
ATOM 3334 O O . GLU A 1 411 ? 77.996 18.719 -187.508 1.00 26.81 411 GLU A O 1
ATOM 3339 N N . ASP A 1 412 ? 77.608 16.509 -187.773 1.00 28.80 412 ASP A N 1
ATOM 3340 C CA . ASP A 1 412 ? 78.523 15.901 -186.775 1.00 28.80 412 ASP A CA 1
ATOM 3341 C C . ASP A 1 412 ? 78.201 15.792 -185.251 1.00 28.80 412 ASP A C 1
ATOM 3343 O O . ASP A 1 412 ? 78.043 16.761 -184.515 1.00 28.80 412 ASP A O 1
ATOM 3347 N N . GLU A 1 413 ? 78.118 14.506 -184.844 1.00 30.97 413 GLU A N 1
ATOM 3348 C CA . GLU A 1 413 ? 78.588 13.717 -183.664 1.00 30.97 413 GLU A CA 1
ATOM 3349 C C . GLU A 1 413 ? 79.467 14.357 -182.534 1.00 30.97 413 GLU A C 1
ATOM 3351 O O . GLU A 1 413 ? 79.889 15.497 -182.691 1.00 30.97 413 GLU A O 1
ATOM 3356 N N . PRO A 1 414 ? 79.898 13.643 -181.435 1.00 46.41 414 PRO A N 1
ATOM 3357 C CA . PRO A 1 414 ? 79.599 12.270 -180.930 1.00 46.41 414 PRO A CA 1
ATOM 3358 C C . PRO A 1 414 ? 79.511 12.038 -179.367 1.00 46.41 414 PRO A C 1
ATOM 3360 O O . PRO A 1 414 ? 79.853 12.882 -178.550 1.00 46.41 414 PRO A O 1
ATOM 3363 N N . LYS A 1 415 ? 79.098 10.797 -179.004 1.00 33.00 415 LYS A N 1
ATOM 3364 C CA . LYS A 1 415 ? 79.534 9.782 -177.971 1.00 33.00 415 LYS A CA 1
ATOM 3365 C C . LYS A 1 415 ? 79.977 10.073 -176.506 1.00 33.00 415 LYS A C 1
ATOM 3367 O O . LYS A 1 415 ? 80.854 10.880 -176.243 1.00 33.00 415 LYS A O 1
ATOM 3372 N N . GLY A 1 416 ? 79.594 9.114 -175.626 1.00 28.77 416 GLY A N 1
ATOM 3373 C CA . GLY A 1 416 ? 80.377 8.552 -174.480 1.00 28.77 416 GLY A CA 1
ATOM 3374 C C . GLY A 1 416 ? 79.514 8.169 -173.247 1.00 28.77 416 GLY A C 1
ATOM 3375 O O . GLY A 1 416 ? 78.932 9.059 -172.648 1.00 28.77 416 GLY A O 1
ATOM 3376 N N . LYS A 1 417 ? 79.139 6.901 -172.954 1.00 30.53 417 LYS A N 1
ATOM 3377 C CA . LYS A 1 417 ? 79.797 5.796 -172.178 1.00 30.53 417 LYS A CA 1
ATOM 3378 C C . LYS A 1 417 ? 80.373 6.156 -170.785 1.00 30.53 417 LYS A C 1
ATOM 3380 O O . LYS A 1 417 ? 81.331 6.908 -170.750 1.00 30.53 417 LYS A O 1
ATOM 3385 N N . ASP A 1 418 ? 79.854 5.552 -169.693 1.00 29.03 418 ASP A N 1
ATOM 3386 C CA . ASP A 1 418 ? 80.484 4.536 -168.779 1.00 29.03 418 ASP A CA 1
ATOM 3387 C C . ASP A 1 418 ? 79.683 4.394 -167.440 1.00 29.03 418 ASP A C 1
ATOM 3389 O O . ASP A 1 418 ? 79.231 5.391 -166.891 1.00 29.03 418 ASP A O 1
ATOM 3393 N N . LYS A 1 419 ? 79.156 3.213 -167.057 1.00 30.25 419 LYS A N 1
ATOM 3394 C CA . LYS A 1 419 ? 79.586 2.199 -166.044 1.00 30.25 419 LYS A CA 1
ATOM 3395 C C . LYS A 1 419 ? 79.893 2.627 -164.588 1.00 30.25 419 LYS A C 1
ATOM 3397 O O . LYS A 1 419 ? 80.799 3.399 -164.322 1.00 30.25 419 LYS A O 1
ATOM 3402 N N . GLY A 1 420 ? 79.304 1.851 -163.657 1.00 28.12 420 GLY A N 1
ATOM 3403 C CA . GLY A 1 420 ? 79.830 1.531 -162.310 1.00 28.12 420 GLY A CA 1
ATOM 3404 C C . GLY A 1 420 ? 79.183 2.293 -161.142 1.00 28.12 420 GLY A C 1
ATOM 3405 O O . GLY A 1 420 ? 78.663 3.376 -161.339 1.00 28.12 420 GLY A O 1
ATOM 3406 N N . LYS A 1 421 ? 79.195 1.858 -159.875 1.00 30.44 421 LYS A N 1
ATOM 3407 C CA . LYS A 1 421 ? 79.347 0.566 -159.176 1.00 30.44 421 LYS A CA 1
ATOM 3408 C C . LYS A 1 421 ? 79.100 0.893 -157.676 1.00 30.44 421 LYS A C 1
ATOM 3410 O O . LYS A 1 421 ? 79.592 1.910 -157.218 1.00 30.44 421 LYS A O 1
ATOM 3415 N N . LYS A 1 422 ? 78.442 -0.014 -156.940 1.00 28.66 422 LYS A N 1
ATOM 3416 C CA . LYS A 1 422 ? 78.695 -0.415 -155.529 1.00 28.66 422 LYS A CA 1
ATOM 3417 C C . LYS A 1 422 ? 78.648 0.569 -154.321 1.00 28.66 422 LYS A C 1
ATOM 3419 O O . LYS A 1 422 ? 79.425 1.499 -154.218 1.00 28.66 422 LYS A O 1
ATOM 3424 N N . GLU A 1 423 ? 77.926 0.074 -153.302 1.00 30.53 423 GLU A N 1
ATOM 3425 C CA . GLU A 1 423 ? 78.321 -0.117 -151.880 1.00 30.53 423 GLU A CA 1
ATOM 3426 C C . GLU A 1 423 ? 78.317 1.025 -150.829 1.00 30.53 423 GLU A C 1
ATOM 3428 O O . GLU A 1 423 ? 79.087 1.969 -150.885 1.00 30.53 423 GLU A O 1
ATOM 3433 N N . LYS A 1 424 ? 77.579 0.705 -149.745 1.00 32.88 424 LYS A N 1
ATOM 3434 C CA . LYS A 1 424 ? 77.955 0.671 -148.309 1.00 32.88 424 LYS A CA 1
ATOM 3435 C C . L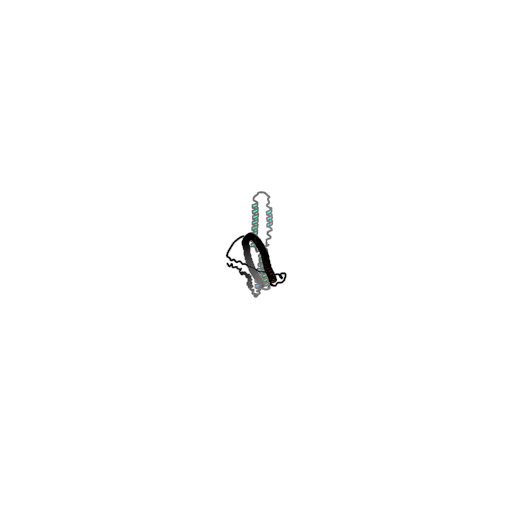YS A 1 424 ? 78.038 1.942 -147.442 1.00 32.88 424 LYS A C 1
ATOM 3437 O O . LYS A 1 424 ? 78.890 2.796 -147.604 1.00 32.88 424 LYS A O 1
ATOM 3442 N N . ALA A 1 425 ? 77.288 1.804 -146.341 1.00 32.97 425 ALA A N 1
ATOM 3443 C CA . ALA A 1 425 ? 77.709 1.892 -144.938 1.00 32.97 425 ALA A CA 1
ATOM 3444 C C . ALA A 1 425 ? 78.015 3.263 -144.310 1.00 32.97 425 ALA A C 1
ATOM 3446 O O . ALA A 1 425 ? 79.015 3.900 -144.602 1.00 32.97 425 ALA A O 1
ATOM 3447 N N . GLY A 1 426 ? 77.285 3.525 -143.222 1.00 33.12 426 GLY A N 1
ATOM 3448 C CA . GLY A 1 426 ? 77.937 3.614 -141.918 1.00 33.12 426 GLY A CA 1
ATOM 3449 C C . GLY A 1 426 ? 78.056 4.997 -141.276 1.00 33.12 426 GLY A C 1
ATOM 3450 O O . GLY A 1 426 ? 78.735 5.881 -141.774 1.00 33.12 426 GLY A O 1
ATOM 3451 N N . ALA A 1 427 ? 77.562 5.028 -140.034 1.00 36.09 427 ALA A N 1
ATOM 3452 C CA . ALA A 1 427 ? 78.241 5.558 -138.850 1.00 36.09 427 ALA A CA 1
ATOM 3453 C C . ALA A 1 427 ? 77.940 6.990 -138.348 1.00 36.09 427 ALA A C 1
ATOM 3455 O O . ALA A 1 427 ? 78.199 7.991 -138.999 1.00 36.09 427 ALA A O 1
ATOM 3456 N N . LYS A 1 428 ? 77.653 6.992 -137.032 1.00 35.00 428 LYS A N 1
ATOM 3457 C CA . LYS A 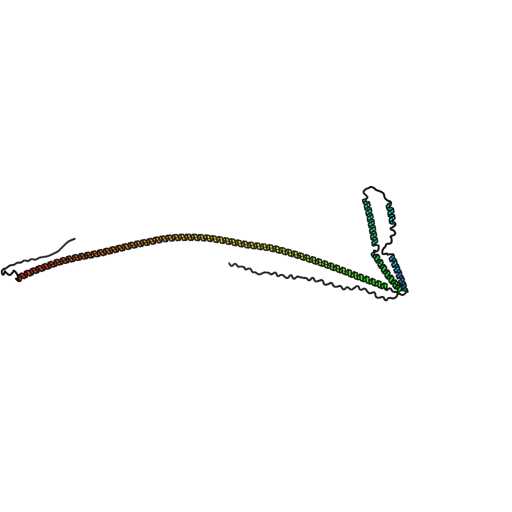1 428 ? 78.222 7.846 -135.968 1.00 35.00 428 LYS A CA 1
ATOM 3458 C C . LYS A 1 428 ? 77.661 9.264 -135.757 1.00 35.00 428 LYS A C 1
ATOM 3460 O O . LYS A 1 428 ? 77.967 10.186 -136.493 1.00 35.00 428 LYS A O 1
ATOM 3465 N N . LYS A 1 429 ? 77.120 9.435 -134.539 1.00 35.97 429 LYS A N 1
ATOM 3466 C CA . LYS A 1 429 ? 77.744 10.086 -133.354 1.00 35.97 429 LYS A CA 1
ATOM 3467 C C . LYS A 1 429 ? 76.900 11.211 -132.730 1.00 35.97 429 LYS A C 1
ATOM 3469 O O . LYS A 1 429 ? 76.705 12.247 -133.342 1.00 35.97 429 LYS A O 1
ATOM 3474 N N . ARG A 1 430 ? 76.650 11.005 -131.427 1.00 38.41 430 ARG A N 1
ATOM 3475 C CA . ARG A 1 430 ? 76.802 11.939 -130.291 1.00 38.41 430 ARG A CA 1
ATOM 3476 C C . ARG A 1 430 ? 75.975 13.235 -130.301 1.00 38.41 430 ARG A C 1
ATOM 3478 O O . ARG A 1 430 ? 76.311 14.166 -131.022 1.00 38.41 430 ARG A O 1
ATOM 3485 N N . LYS A 1 431 ? 75.155 13.401 -129.262 1.00 44.34 431 LYS A N 1
ATOM 3486 C CA . LYS A 1 431 ? 75.669 13.827 -127.950 1.00 44.34 431 LYS A CA 1
ATOM 3487 C C . LYS A 1 431 ? 74.911 13.140 -126.827 1.00 44.34 431 LYS A C 1
ATOM 3489 O O . LYS A 1 431 ? 73.706 12.900 -127.039 1.00 44.34 431 LYS A O 1
#

Solvent-accessible surface area (backbone atoms only — not comparable to full-atom values): 25545 Å² total; per-residue (Å²): 134,90,77,85,81,81,77,84,83,86,82,79,83,76,75,78,68,84,74,78,77,70,78,80,73,72,73,74,74,72,78,71,80,72,80,80,78,83,73,81,72,87,75,80,77,76,79,73,85,73,80,82,72,69,48,52,77,67,56,32,52,56,50,39,55,52,47,50,52,49,45,52,52,50,49,52,49,50,70,75,56,50,74,63,91,82,81,78,80,84,64,66,74,62,55,60,56,56,57,56,62,65,66,72,74,76,84,80,85,86,84,89,81,87,92,59,65,68,61,53,50,49,50,52,52,46,51,51,46,47,51,50,47,50,50,50,49,49,53,49,49,49,60,71,71,43,77,49,65,67,55,36,46,45,50,48,50,53,48,48,51,51,44,51,46,48,50,52,24,40,54,36,28,77,74,69,26,44,56,65,59,43,56,53,51,51,50,53,51,52,52,52,50,50,52,49,52,58,49,52,51,51,51,53,50,50,52,52,50,52,53,52,51,54,48,52,54,50,51,52,51,53,52,52,51,52,53,50,50,54,50,52,51,52,52,50,52,53,49,53,51,50,52,49,52,49,54,50,51,56,50,51,53,54,49,54,50,52,51,52,51,48,52,51,50,52,50,53,50,52,50,53,50,54,50,50,52,50,51,54,48,52,51,54,51,48,54,53,49,54,49,50,51,51,53,49,52,54,52,50,51,51,51,52,54,53,49,51,57,49,50,54,51,49,52,52,51,50,54,48,49,51,52,53,50,51,51,52,51,48,53,53,50,51,51,51,49,49,52,51,50,52,51,50,51,50,53,50,50,52,50,50,51,51,53,51,51,49,51,52,50,51,53,49,52,50,53,49,50,52,49,52,47,54,52,46,54,52,49,49,51,51,49,52,51,51,50,53,50,49,50,56,51,47,40,70,73,66,68,61,69,100,71,82,80,82,95,84,79,90,82,86,88,85,92,85,90,86,91,89,80,87,85,83,83,84,84,87,82,86,133